Protein AF-A0A7R9XZJ6-F1 (afdb_monomer_lite)

Radius of gyration: 29.9 Å; chains: 1; bounding box: 88×62×74 Å

pLDDT: mean 70.41, std 22.47, range [24.03, 98.5]

Sequence (433 aa):
RGASAVAPRALVRCFGDGSFVWSAAEDLKRYVGEDAAEREATIGTLLAAAAPSKGHRKKKGEKGVRIYLSVARKALQEVAEAELEAFEPPWSDSDDGDGEPGNVDAPVGNSGRSGFEIYRPPALEVDVVNEESAKDGLTPDWIVDAACRVFCLNVPTVDEPIIRGLLDPCTNNKRRPNIPAEKTFDKKQDGLKQENEWKGYHVVLNPSYESQVQWRFINRAINEVEWGFCPGILLVCRNSTDTSYFQRLHPFPRIFLRRDAIRFKDYDNTPIGFGIAVFCMVAPTVTKSEKLETYRRFYDEFSHAGELNVPFDRTFLEHPAFEDLTDRLHEDAAKKYRDSWVACDVCDRWRELPYGQSLIDAQAKDKWSCAEVYASGCDAPLTNREFKAFSVARKGQAVALKADKHGTDILPGAGEARRIAERAHDERAHEEG

Structure (mmCIF, N/CA/C/O backbone):
data_AF-A0A7R9XZJ6-F1
#
_entry.id   AF-A0A7R9XZJ6-F1
#
loop_
_atom_site.group_PDB
_atom_site.id
_atom_site.type_symbol
_atom_site.label_atom_id
_atom_site.label_alt_id
_atom_site.label_comp_id
_atom_site.label_asym_id
_atom_site.label_entity_id
_atom_site.label_seq_id
_atom_site.pdbx_PDB_ins_code
_atom_site.Cartn_x
_atom_site.Cartn_y
_atom_site.Cartn_z
_atom_site.occupancy
_atom_site.B_iso_or_equiv
_atom_site.auth_seq_id
_atom_site.auth_comp_id
_atom_site.auth_asym_id
_atom_site.auth_atom_id
_atom_site.pdbx_PDB_model_num
ATOM 1 N N . ARG A 1 1 ? -25.378 4.879 26.992 1.00 29.23 1 ARG A N 1
ATOM 2 C CA . ARG A 1 1 ? -26.612 4.055 26.949 1.00 29.23 1 ARG A CA 1
ATOM 3 C C . ARG A 1 1 ? -26.514 3.209 25.692 1.00 29.23 1 ARG A C 1
ATOM 5 O O . ARG A 1 1 ? -26.269 3.789 24.642 1.00 29.23 1 ARG A O 1
ATOM 12 N N . GLY A 1 2 ? -26.520 1.885 25.860 1.00 37.06 2 GLY A N 1
ATOM 13 C CA . GLY A 1 2 ? -26.086 0.907 24.861 1.00 37.06 2 GLY A CA 1
ATOM 14 C C . GLY A 1 2 ? -26.807 1.049 23.526 1.00 37.06 2 GLY A C 1
ATOM 15 O O . GLY A 1 2 ? -28.031 1.165 23.491 1.00 37.06 2 GLY A O 1
ATOM 16 N N . ALA A 1 3 ? -26.025 1.075 22.447 1.00 30.67 3 ALA A N 1
ATOM 17 C CA . ALA A 1 3 ? -26.546 0.911 21.101 1.00 30.67 3 ALA A CA 1
ATOM 18 C C . ALA A 1 3 ? -27.124 -0.507 20.966 1.00 30.67 3 ALA A C 1
ATOM 20 O O . ALA A 1 3 ? -26.581 -1.455 21.532 1.00 30.67 3 ALA A O 1
ATOM 21 N N . SER A 1 4 ? -28.243 -0.625 20.251 1.00 39.47 4 SER A N 1
ATOM 22 C CA . SER A 1 4 ? -28.838 -1.911 19.880 1.00 39.47 4 SER A CA 1
ATOM 23 C C . SER A 1 4 ? -27.803 -2.771 19.144 1.00 39.47 4 SER A C 1
ATOM 25 O O . SER A 1 4 ? -27.001 -2.231 18.378 1.00 39.47 4 SER A O 1
ATOM 27 N N . ALA A 1 5 ? -27.797 -4.078 19.419 1.00 38.38 5 ALA A N 1
ATOM 28 C CA . ALA A 1 5 ? -26.903 -5.033 18.778 1.00 38.38 5 ALA A CA 1
ATOM 29 C C . ALA A 1 5 ? -27.008 -4.903 17.251 1.00 38.38 5 ALA A C 1
ATOM 31 O O . ALA A 1 5 ? -28.104 -4.922 16.691 1.00 38.38 5 ALA A O 1
ATOM 32 N N . VAL A 1 6 ? -25.859 -4.719 16.596 1.00 49.62 6 VAL A N 1
ATOM 33 C CA . VAL A 1 6 ? -25.748 -4.691 15.135 1.00 49.62 6 VAL A CA 1
ATOM 34 C C . VAL A 1 6 ? -26.333 -5.997 14.601 1.00 49.62 6 VAL A C 1
ATOM 36 O O . VAL A 1 6 ? -25.964 -7.069 15.077 1.00 49.62 6 VAL A O 1
ATOM 39 N N . ALA A 1 7 ? -27.264 -5.909 13.650 1.00 55.56 7 ALA A N 1
ATOM 40 C CA . ALA A 1 7 ? -27.815 -7.096 13.010 1.00 55.56 7 ALA A CA 1
ATOM 41 C C . ALA A 1 7 ? -26.665 -7.893 12.358 1.00 55.56 7 ALA A C 1
ATOM 43 O O . ALA A 1 7 ? -25.853 -7.280 11.660 1.00 55.56 7 ALA A O 1
ATOM 44 N N . PRO A 1 8 ? -26.561 -9.212 12.590 1.00 52.25 8 PRO A N 1
ATOM 45 C CA . PRO A 1 8 ? -25.472 -10.030 12.066 1.00 52.25 8 PRO A CA 1
ATOM 46 C C . PRO A 1 8 ? -25.405 -9.973 10.535 1.00 52.25 8 PRO A C 1
ATOM 48 O O . PRO A 1 8 ? -26.430 -10.061 9.851 1.00 52.25 8 PRO A O 1
ATOM 51 N N . ARG A 1 9 ? -24.194 -9.782 9.993 1.00 62.81 9 ARG A N 1
ATOM 52 C CA . ARG A 1 9 ? -23.930 -9.702 8.548 1.00 62.81 9 ARG A CA 1
ATOM 53 C C . ARG A 1 9 ? -22.757 -10.597 8.183 1.00 62.81 9 ARG A C 1
ATOM 55 O O . ARG A 1 9 ? -21.804 -10.698 8.940 1.00 62.81 9 ARG A O 1
ATOM 62 N N . ALA A 1 10 ? -22.812 -11.183 6.999 1.00 60.72 10 ALA A N 1
ATOM 63 C CA . ALA A 1 10 ? -21.776 -12.045 6.453 1.00 60.72 10 ALA A CA 1
ATOM 64 C C . ALA A 1 10 ? -21.100 -11.382 5.254 1.00 60.72 10 ALA A C 1
ATOM 66 O O . ALA A 1 10 ? -21.786 -10.733 4.457 1.00 60.72 10 ALA A O 1
ATOM 67 N N . LEU A 1 11 ? -19.790 -11.583 5.098 1.00 62.69 11 LEU A N 1
ATOM 68 C CA . LEU A 1 11 ? -19.112 -11.292 3.842 1.00 62.69 11 LEU A CA 1
ATOM 69 C C . LEU A 1 11 ? -19.412 -12.432 2.875 1.00 62.69 11 LEU A C 1
ATOM 71 O O . LEU A 1 11 ? -18.977 -13.562 3.085 1.00 62.69 11 LEU A O 1
ATOM 75 N N . VAL A 1 12 ? -20.177 -12.142 1.831 1.00 69.50 12 VAL A N 1
ATOM 76 C CA . VAL A 1 12 ? -20.488 -13.111 0.782 1.00 69.50 12 VAL A CA 1
ATOM 77 C C . VAL A 1 12 ? -19.728 -12.756 -0.483 1.00 69.50 12 VAL A C 1
ATOM 79 O O . VAL A 1 12 ? -19.686 -11.592 -0.883 1.00 69.50 12 VAL A O 1
ATOM 82 N N . ARG A 1 13 ? -19.128 -13.765 -1.114 1.00 66.12 13 ARG A N 1
ATOM 83 C CA . ARG A 1 13 ? -18.606 -13.651 -2.475 1.00 66.12 13 ARG A CA 1
ATOM 84 C C . ARG A 1 13 ? -19.773 -13.806 -3.445 1.00 66.12 13 ARG A C 1
ATOM 86 O O . ARG A 1 13 ? -20.486 -14.806 -3.402 1.00 66.12 13 ARG A O 1
ATOM 93 N N . CYS A 1 14 ? -19.974 -12.823 -4.306 1.00 69.81 14 CYS A N 1
ATOM 94 C CA . CYS A 1 14 ? -20.959 -12.870 -5.370 1.00 69.81 14 CYS A CA 1
ATOM 95 C C . CYS A 1 14 ? -20.370 -13.622 -6.569 1.00 69.81 14 CYS A C 1
ATOM 97 O O . CYS A 1 14 ? -19.403 -13.178 -7.192 1.00 69.81 14 CYS A O 1
ATOM 99 N N . PHE A 1 15 ? -20.957 -14.773 -6.890 1.00 54.28 15 PHE A N 1
ATOM 100 C CA . PHE A 1 15 ? -20.682 -15.478 -8.141 1.00 54.28 15 PHE A CA 1
ATOM 101 C C . PHE A 1 15 ? -21.135 -14.627 -9.343 1.00 54.28 15 PHE A C 1
ATOM 103 O O . PHE A 1 15 ? -22.100 -13.865 -9.255 1.00 54.28 15 PHE A O 1
ATOM 110 N N . GLY A 1 16 ? -20.430 -14.734 -10.466 1.00 54.56 16 GLY A N 1
ATOM 111 C CA . GLY A 1 16 ? -20.651 -14.013 -11.719 1.00 54.56 16 GLY A CA 1
ATOM 112 C C . GLY A 1 16 ? -19.684 -12.846 -11.939 1.00 54.56 16 GLY A C 1
ATOM 113 O O . GLY A 1 16 ? -19.096 -12.731 -13.022 1.00 54.56 16 GLY A O 1
ATOM 114 N N . ASP A 1 17 ? -19.506 -11.982 -10.935 1.00 57.28 17 ASP A N 1
ATOM 115 C CA . ASP A 1 17 ? -18.588 -10.830 -10.995 1.00 57.28 17 ASP A CA 1
ATOM 116 C C . ASP A 1 17 ? -17.420 -10.900 -9.997 1.00 57.28 17 ASP A C 1
ATOM 118 O O . ASP A 1 17 ? -16.503 -10.082 -10.071 1.00 57.28 17 ASP A O 1
ATOM 122 N N . GLY A 1 18 ? -17.428 -11.887 -9.095 1.00 50.19 18 GLY A N 1
ATOM 123 C CA . GLY A 1 18 ? -16.376 -12.105 -8.105 1.00 50.19 18 GLY A CA 1
ATOM 124 C C . GLY A 1 18 ? -16.303 -11.025 -7.025 1.00 50.19 18 GLY A C 1
ATOM 125 O O . GLY A 1 18 ? -15.323 -10.990 -6.280 1.00 50.19 18 GLY A O 1
ATOM 126 N N . SER A 1 19 ? -17.301 -10.142 -6.937 1.00 52.66 19 SER A N 1
ATOM 127 C CA . SER A 1 19 ? -17.353 -9.095 -5.921 1.00 52.66 19 SER A CA 1
ATOM 128 C C . SER A 1 19 ? -17.627 -9.673 -4.530 1.00 52.66 19 SER A C 1
ATOM 130 O O . SER A 1 19 ? -18.078 -10.808 -4.379 1.00 52.66 19 SER A O 1
ATOM 132 N N . PHE A 1 20 ? -17.338 -8.892 -3.491 1.00 57.38 20 PHE A N 1
ATOM 133 C CA . 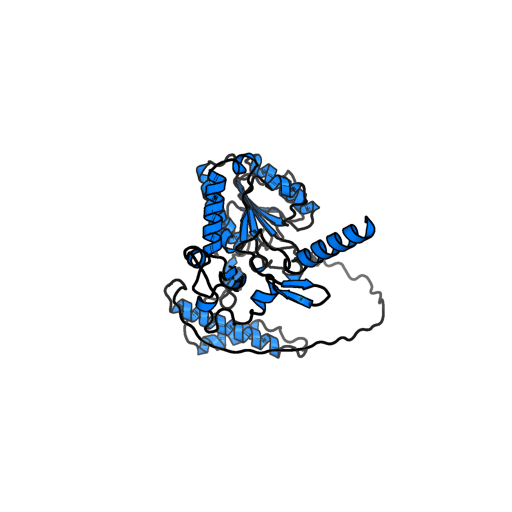PHE A 1 20 ? -17.665 -9.238 -2.112 1.00 57.38 20 PHE A CA 1
ATOM 134 C C . PHE A 1 20 ? -18.640 -8.211 -1.547 1.00 57.38 20 PHE A C 1
ATOM 136 O O . PHE A 1 20 ? -18.488 -7.009 -1.777 1.00 57.38 20 PHE A O 1
ATOM 143 N N . VAL A 1 21 ? -19.655 -8.685 -0.825 1.00 59.94 21 VAL A N 1
ATOM 144 C CA . VAL A 1 21 ? -20.716 -7.842 -0.270 1.00 59.94 21 VAL A CA 1
ATOM 145 C C . VAL A 1 21 ? -21.029 -8.262 1.161 1.00 59.94 21 VAL A C 1
ATOM 147 O O . VAL A 1 21 ? -21.136 -9.442 1.474 1.00 59.94 21 VAL A O 1
ATOM 150 N N . TRP A 1 22 ? -21.234 -7.278 2.037 1.00 59.22 22 TRP A N 1
ATOM 151 C CA . TRP A 1 22 ? -21.776 -7.496 3.378 1.00 59.22 22 TRP A CA 1
ATOM 152 C C . TRP A 1 22 ? -23.300 -7.616 3.339 1.00 59.22 22 TRP A C 1
ATOM 154 O O . TRP A 1 22 ? -23.994 -6.609 3.144 1.00 59.22 22 TRP A O 1
ATOM 164 N N . SER A 1 23 ? -23.814 -8.818 3.586 1.00 63.47 23 SER A N 1
ATOM 165 C CA . SER A 1 23 ? -25.244 -9.140 3.518 1.00 63.47 23 SER A CA 1
ATOM 166 C C . SER A 1 23 ? -25.799 -9.510 4.894 1.00 63.47 23 SER A C 1
ATOM 168 O O . SER A 1 23 ? -25.121 -10.194 5.659 1.00 63.47 23 SER A O 1
ATOM 170 N N . ALA A 1 24 ? -26.992 -9.026 5.252 1.00 69.50 24 ALA A N 1
ATOM 171 C CA . ALA A 1 24 ? -27.644 -9.444 6.497 1.00 69.50 24 ALA A CA 1
ATOM 172 C C . ALA A 1 24 ? -28.252 -10.849 6.343 1.00 69.50 24 ALA A C 1
ATOM 174 O O . ALA A 1 24 ? -28.536 -11.280 5.229 1.00 69.50 24 ALA A O 1
ATOM 175 N N . ALA A 1 25 ? -28.496 -11.562 7.446 1.00 67.06 25 ALA A N 1
ATOM 176 C CA . ALA A 1 25 ? -29.101 -12.901 7.384 1.00 67.06 25 ALA A CA 1
ATOM 177 C C . ALA A 1 25 ? -30.472 -12.920 6.670 1.00 67.06 25 ALA A C 1
ATOM 179 O O . ALA A 1 25 ? -30.809 -13.893 6.007 1.00 67.06 25 ALA A O 1
ATOM 180 N N . GLU A 1 26 ? -31.241 -11.833 6.764 1.00 68.00 26 GLU A N 1
ATOM 181 C CA . GLU A 1 26 ? -32.531 -11.647 6.079 1.00 68.00 26 GLU A CA 1
ATOM 182 C C . GLU A 1 26 ? -32.414 -11.440 4.560 1.00 68.00 26 GLU A C 1
ATOM 184 O O . GLU A 1 26 ? -33.345 -11.764 3.821 1.00 68.00 26 GLU A O 1
ATOM 189 N N . ASP A 1 27 ? -31.256 -10.963 4.097 1.00 60.78 27 ASP A N 1
ATOM 190 C CA . ASP A 1 27 ? -30.925 -10.777 2.681 1.00 60.78 27 ASP A CA 1
ATOM 191 C C . ASP A 1 27 ? -30.354 -12.066 2.052 1.00 60.78 27 ASP A C 1
ATOM 193 O O . ASP A 1 27 ? -30.112 -12.128 0.844 1.00 60.78 27 ASP A O 1
ATOM 197 N N . LEU A 1 28 ? -30.112 -13.105 2.862 1.00 65.19 28 LEU A N 1
ATOM 198 C CA . LEU A 1 28 ? -29.530 -14.376 2.444 1.00 65.19 28 LEU A CA 1
ATOM 199 C C . LEU A 1 28 ? -30.574 -15.491 2.511 1.00 65.19 28 LEU A C 1
ATOM 201 O O . LEU A 1 28 ? -31.262 -15.689 3.509 1.00 65.19 28 LEU A O 1
ATOM 205 N N . LYS A 1 29 ? -30.659 -16.284 1.444 1.00 62.34 29 LYS A N 1
ATOM 206 C CA . LYS A 1 29 ? -31.385 -17.556 1.451 1.00 62.34 29 LYS A CA 1
ATOM 207 C C . LYS A 1 29 ? -30.408 -18.682 1.183 1.00 62.34 29 LYS A C 1
ATOM 209 O O . LYS A 1 29 ? -29.513 -18.542 0.354 1.00 62.34 29 LYS A O 1
ATOM 214 N N . ARG A 1 30 ? -30.597 -19.800 1.887 1.00 58.62 30 ARG A N 1
ATOM 215 C CA . ARG A 1 30 ? -29.819 -21.015 1.654 1.00 58.62 30 ARG A CA 1
ATOM 216 C C . ARG A 1 30 ? -30.006 -21.436 0.199 1.00 58.62 30 ARG A C 1
ATOM 218 O O . ARG A 1 30 ? -31.131 -21.679 -0.229 1.00 58.62 30 ARG A O 1
ATOM 225 N N . TYR A 1 31 ? -28.900 -21.509 -0.526 1.00 59.78 31 TYR A N 1
ATOM 226 C CA . TYR A 1 31 ? -28.865 -22.137 -1.835 1.00 59.78 31 TYR A CA 1
ATOM 227 C C . TYR A 1 31 ? -28.940 -23.660 -1.637 1.00 59.78 31 TYR A C 1
ATOM 229 O O . TYR A 1 31 ? -28.205 -24.209 -0.814 1.00 59.78 31 TYR A O 1
ATOM 237 N N . VAL A 1 32 ? -29.882 -24.322 -2.312 1.00 59.31 32 VAL A N 1
ATOM 238 C CA . VAL A 1 32 ? -30.066 -25.781 -2.289 1.00 59.31 32 VAL A CA 1
ATOM 239 C C . VAL A 1 32 ? -30.046 -26.235 -3.748 1.00 59.31 32 VAL A C 1
ATOM 241 O O . VAL A 1 32 ? -30.914 -25.829 -4.515 1.00 59.31 32 VAL A O 1
ATOM 244 N N . GLY A 1 33 ? -29.014 -26.986 -4.138 1.00 52.78 33 GLY A N 1
ATOM 245 C CA . GLY A 1 33 ? -28.633 -27.263 -5.531 1.00 52.78 33 GLY A CA 1
ATOM 246 C C . GLY A 1 33 ? -29.516 -28.239 -6.321 1.00 52.78 33 GLY A C 1
ATOM 247 O O . GLY A 1 33 ? -29.018 -28.897 -7.232 1.00 52.78 33 GLY A O 1
ATOM 248 N N . GLU A 1 34 ? -30.811 -28.368 -6.022 1.00 53.44 34 GLU A N 1
ATOM 249 C CA . GLU A 1 34 ? -31.685 -29.300 -6.750 1.00 53.44 34 GLU A CA 1
ATOM 250 C C . GLU A 1 34 ? -32.445 -28.608 -7.906 1.00 53.44 34 GLU A C 1
ATOM 252 O O . GLU A 1 34 ? -33.008 -27.530 -7.760 1.00 53.44 34 GLU A O 1
ATOM 257 N N . ASP A 1 35 ? -32.372 -29.248 -9.081 1.00 56.56 35 ASP A N 1
ATOM 258 C CA . ASP A 1 35 ? -33.007 -28.977 -10.386 1.00 56.56 35 ASP A CA 1
ATOM 259 C C . ASP A 1 35 ? -32.799 -27.596 -11.071 1.00 56.56 35 ASP A C 1
ATOM 261 O O . ASP A 1 35 ? -33.065 -26.515 -10.551 1.00 56.56 35 ASP A O 1
ATOM 265 N N . ALA A 1 36 ? -32.330 -27.617 -12.325 1.00 55.47 36 ALA A N 1
ATOM 266 C CA . ALA A 1 36 ? -32.081 -26.423 -13.148 1.00 55.47 36 ALA A CA 1
ATOM 267 C C . ALA A 1 36 ? -33.359 -25.638 -13.487 1.00 55.47 36 ALA A C 1
ATOM 269 O O . ALA A 1 36 ? -33.309 -24.417 -13.656 1.00 55.47 36 ALA A O 1
ATOM 270 N N . ALA A 1 37 ? -34.507 -26.316 -13.538 1.00 57.28 37 ALA A N 1
ATOM 271 C CA . ALA A 1 37 ? -35.796 -25.672 -13.773 1.00 57.28 37 ALA A CA 1
ATOM 272 C C . ALA A 1 37 ? -36.272 -24.852 -12.557 1.00 57.28 37 ALA A C 1
ATOM 274 O O . ALA A 1 37 ? -36.794 -23.744 -12.718 1.00 57.28 37 ALA A O 1
ATOM 275 N N . GLU A 1 38 ? -36.036 -25.341 -11.335 1.00 59.94 38 GLU A N 1
ATOM 276 C CA . GLU A 1 38 ? -36.338 -24.596 -10.105 1.00 59.94 38 GLU A CA 1
ATOM 277 C C . GLU A 1 38 ? -35.382 -23.407 -9.904 1.00 59.94 38 GLU A C 1
ATOM 279 O O . GLU A 1 38 ? -35.795 -22.357 -9.392 1.00 59.94 38 GLU A O 1
ATOM 284 N N . ARG A 1 39 ? -34.138 -23.510 -10.401 1.00 62.84 39 ARG A N 1
ATOM 285 C CA . ARG A 1 39 ? -33.144 -22.419 -10.413 1.00 62.84 39 ARG A CA 1
ATOM 286 C C . ARG A 1 39 ? -33.609 -21.199 -11.214 1.00 62.84 39 ARG A C 1
ATOM 288 O O . ARG A 1 39 ? -33.587 -20.080 -10.694 1.00 62.84 39 ARG A O 1
ATOM 295 N N . GLU A 1 40 ? -34.074 -21.386 -12.453 1.00 60.69 40 GLU A N 1
ATOM 296 C CA . GLU A 1 40 ? -34.583 -20.270 -13.271 1.00 60.69 40 GLU A CA 1
ATOM 297 C C . GLU A 1 40 ? -35.879 -19.673 -12.690 1.00 60.69 40 GLU A C 1
ATOM 299 O O . GLU A 1 40 ? -36.053 -18.449 -12.688 1.00 60.69 40 GLU A O 1
ATOM 304 N N . ALA A 1 41 ? -36.759 -20.507 -12.123 1.00 62.59 41 ALA A N 1
ATOM 305 C CA . ALA A 1 41 ? -37.997 -20.055 -11.485 1.00 62.59 41 ALA A CA 1
ATOM 306 C C . ALA A 1 41 ? -37.737 -19.216 -10.217 1.00 62.59 41 ALA A C 1
ATOM 308 O O . ALA A 1 41 ? -38.375 -18.177 -10.003 1.00 62.59 41 ALA A O 1
ATOM 309 N N . THR A 1 42 ? -36.763 -19.615 -9.395 1.00 62.53 42 THR A N 1
ATOM 310 C CA . THR A 1 42 ? -36.393 -18.900 -8.164 1.00 62.53 42 THR A CA 1
ATOM 311 C C . THR A 1 42 ? -35.764 -17.542 -8.472 1.00 62.53 42 THR A C 1
ATOM 313 O O . THR A 1 42 ? -36.139 -16.542 -7.857 1.00 62.53 42 THR A O 1
ATOM 316 N N . ILE A 1 43 ? -34.892 -17.457 -9.483 1.00 62.56 43 ILE A N 1
ATOM 317 C CA . ILE A 1 43 ? -34.335 -16.179 -9.961 1.00 62.56 43 ILE A CA 1
ATOM 318 C C . ILE A 1 43 ? -35.435 -15.282 -10.526 1.00 62.56 43 ILE A C 1
ATOM 320 O O . ILE A 1 43 ? -35.478 -14.096 -10.203 1.00 62.56 43 ILE A O 1
ATOM 324 N N . GLY A 1 44 ? -36.362 -15.838 -11.313 1.00 59.47 44 GLY A N 1
ATOM 325 C CA . GLY A 1 44 ? -37.531 -15.101 -11.794 1.00 59.47 44 GLY A CA 1
ATOM 326 C C . GLY A 1 44 ? -38.351 -14.504 -10.647 1.00 59.47 44 GLY A C 1
ATOM 327 O O . GLY A 1 44 ? -38.772 -13.350 -10.717 1.00 59.47 44 GLY A O 1
ATOM 328 N N . THR A 1 45 ? -38.499 -15.252 -9.552 1.00 58.91 45 THR A N 1
ATOM 329 C CA . THR A 1 45 ? -39.216 -14.816 -8.346 1.00 58.91 45 THR A CA 1
ATOM 330 C C . THR A 1 45 ? -38.449 -13.737 -7.571 1.00 58.91 45 THR A C 1
ATOM 332 O O . THR A 1 45 ? -39.047 -12.749 -7.150 1.00 58.91 45 THR A O 1
ATOM 335 N N . LEU A 1 46 ? -37.127 -13.871 -7.421 1.00 57.84 46 LEU A N 1
ATOM 336 C CA . LEU A 1 46 ? -36.270 -12.887 -6.743 1.00 57.84 46 LEU A CA 1
ATOM 337 C C . LEU A 1 46 ? -36.157 -11.576 -7.535 1.00 57.84 46 LEU A C 1
ATOM 339 O O . LEU A 1 46 ? -36.269 -10.498 -6.957 1.00 57.84 46 LEU A O 1
ATOM 343 N N . LEU A 1 47 ? -36.023 -11.651 -8.863 1.00 60.31 47 LEU A N 1
ATOM 344 C CA . LEU A 1 47 ? -36.036 -10.480 -9.744 1.00 60.31 47 LEU A CA 1
ATOM 345 C C . LEU A 1 47 ? -37.413 -9.800 -9.766 1.00 60.31 47 LEU A C 1
ATOM 347 O O . LEU A 1 47 ? -37.488 -8.573 -9.812 1.00 60.31 47 LEU A O 1
ATOM 351 N N . ALA A 1 48 ? -38.504 -10.571 -9.694 1.00 56.41 48 ALA A N 1
ATOM 352 C CA . ALA A 1 48 ? -39.855 -10.028 -9.573 1.00 56.41 48 ALA A CA 1
ATOM 353 C C . ALA A 1 48 ? -40.106 -9.371 -8.205 1.00 56.41 48 ALA A C 1
ATOM 355 O O . ALA A 1 48 ? -40.793 -8.353 -8.145 1.00 56.41 48 ALA A O 1
ATOM 356 N N . ALA A 1 49 ? -39.530 -9.908 -7.125 1.00 53.06 49 ALA A N 1
ATOM 357 C CA . ALA A 1 49 ? -39.585 -9.314 -5.788 1.00 53.06 49 ALA A CA 1
ATOM 358 C C . ALA A 1 49 ? -38.729 -8.039 -5.670 1.00 53.06 49 ALA A C 1
ATOM 360 O O . ALA A 1 49 ? -39.097 -7.119 -4.944 1.00 53.06 49 ALA A O 1
ATOM 361 N N . ALA A 1 50 ? -37.622 -7.961 -6.415 1.00 48.56 50 ALA A N 1
ATOM 362 C CA . ALA A 1 50 ? -36.774 -6.773 -6.516 1.00 48.56 50 ALA A CA 1
ATOM 363 C C . ALA A 1 50 ? -37.330 -5.700 -7.479 1.00 48.56 50 ALA A C 1
ATOM 365 O O . ALA A 1 50 ? -36.824 -4.576 -7.516 1.00 48.56 50 ALA A O 1
ATOM 366 N N . ALA A 1 51 ? -38.366 -6.017 -8.266 1.00 50.94 51 ALA A N 1
ATOM 367 C CA . ALA A 1 51 ? -39.009 -5.054 -9.150 1.00 50.94 51 ALA A CA 1
ATOM 368 C C . ALA A 1 51 ? -39.907 -4.092 -8.341 1.00 50.94 51 ALA A C 1
ATOM 370 O O . ALA A 1 51 ? -40.720 -4.539 -7.530 1.00 50.94 51 ALA A O 1
ATOM 371 N N . PRO A 1 52 ? -39.818 -2.767 -8.563 1.00 41.78 52 PRO A N 1
ATOM 372 C CA . PRO A 1 52 ? -40.575 -1.796 -7.781 1.00 41.78 52 PRO A CA 1
ATOM 373 C C . PRO A 1 52 ? -42.088 -2.007 -7.931 1.00 41.78 52 PRO A C 1
ATOM 375 O O . PRO A 1 52 ? -42.618 -2.127 -9.042 1.00 41.78 52 PRO A O 1
ATOM 378 N N . SER A 1 53 ? -42.796 -2.024 -6.797 1.00 41.25 53 SER A N 1
ATOM 379 C CA . SER A 1 53 ? -44.254 -2.133 -6.738 1.00 41.25 53 SER A CA 1
ATOM 380 C C . SER A 1 53 ? -44.919 -1.032 -7.567 1.00 41.25 53 SER A C 1
ATOM 382 O O . SER A 1 53 ? -44.545 0.136 -7.481 1.00 41.25 53 SER A O 1
ATOM 384 N N . LYS A 1 54 ? -45.915 -1.429 -8.367 1.00 41.56 54 LYS A N 1
ATOM 385 C CA . LYS A 1 54 ? -46.663 -0.639 -9.358 1.00 41.56 54 LYS A CA 1
ATOM 386 C C . LYS A 1 54 ? -46.925 0.821 -8.942 1.00 41.56 54 LYS A C 1
ATOM 388 O O . LYS A 1 54 ? -47.948 1.133 -8.345 1.00 41.56 54 LYS A O 1
ATOM 393 N N . GLY A 1 55 ? -46.051 1.718 -9.388 1.00 41.25 55 GLY A N 1
ATOM 394 C CA . GLY A 1 55 ? -46.246 3.164 -9.355 1.00 41.25 55 GLY A CA 1
ATOM 395 C C . GLY A 1 55 ? -45.267 3.842 -10.311 1.00 41.25 55 GLY A C 1
ATOM 396 O O . GLY A 1 55 ? -44.087 3.938 -10.019 1.00 41.25 55 GLY A O 1
ATOM 397 N N . HIS A 1 56 ? -45.771 4.293 -11.461 1.00 34.84 56 HIS A N 1
ATOM 398 C CA . HIS A 1 56 ? -45.071 5.013 -12.539 1.00 34.84 56 HIS A CA 1
ATOM 399 C C . HIS A 1 56 ? -44.077 4.241 -13.433 1.00 34.84 56 HIS A C 1
ATOM 401 O O . HIS A 1 56 ? -42.871 4.172 -13.222 1.00 34.84 56 HIS A O 1
ATOM 407 N N . ARG A 1 57 ? -44.605 3.777 -14.577 1.00 38.28 57 ARG A N 1
ATOM 408 C CA . ARG A 1 57 ? -43.843 3.348 -15.761 1.00 38.28 57 ARG A CA 1
ATOM 409 C C . ARG A 1 57 ? -43.072 4.523 -16.394 1.00 38.28 57 ARG A C 1
ATOM 411 O O . ARG A 1 57 ? -43.693 5.452 -16.905 1.00 38.28 57 ARG A O 1
ATOM 418 N N . LYS A 1 58 ? -41.747 4.388 -16.536 1.00 36.09 58 LYS A N 1
ATOM 419 C CA . LYS A 1 58 ? -40.973 4.943 -17.668 1.00 36.09 58 LYS A CA 1
ATOM 420 C C . LYS A 1 58 ? -40.338 3.783 -18.449 1.00 36.09 58 LYS A C 1
ATOM 422 O O . LYS A 1 58 ? -39.708 2.905 -17.867 1.00 36.09 58 LYS A O 1
ATOM 427 N N . LYS A 1 59 ? -40.543 3.764 -19.773 1.00 38.31 59 LYS A N 1
ATOM 428 C CA . LYS A 1 59 ? -40.109 2.737 -20.750 1.00 38.31 59 LYS A CA 1
ATOM 429 C C . LYS A 1 59 ? -38.570 2.628 -20.886 1.00 38.31 59 LYS A C 1
ATOM 431 O O . LYS A 1 59 ? -38.022 2.964 -21.930 1.00 38.31 59 LYS A O 1
ATOM 436 N N . LYS A 1 60 ? -37.856 2.173 -19.851 1.00 39.44 60 LYS A N 1
ATOM 437 C CA . LYS A 1 60 ? -36.400 1.895 -19.911 1.00 39.44 60 LYS A CA 1
ATOM 438 C C . LYS A 1 60 ? -35.992 0.525 -19.331 1.00 39.44 60 LYS A C 1
ATOM 440 O O . LYS A 1 60 ? -34.808 0.273 -19.152 1.00 39.44 60 LYS A O 1
ATOM 445 N N . GLY A 1 61 ? -36.958 -0.355 -19.042 1.00 39.25 61 GLY A N 1
ATOM 446 C CA . GLY A 1 61 ? -36.749 -1.570 -18.237 1.00 39.25 61 GLY A CA 1
ATOM 447 C C . GLY A 1 61 ? -36.216 -2.813 -18.963 1.00 39.25 61 GLY A C 1
ATOM 448 O O . GLY A 1 61 ? -35.610 -3.660 -18.320 1.00 39.25 61 GLY A O 1
ATOM 449 N N . GLU A 1 62 ? -36.381 -2.947 -20.282 1.00 40.41 62 GLU A N 1
ATOM 450 C CA . GLU A 1 62 ? -36.080 -4.227 -20.957 1.00 40.41 62 GLU A CA 1
ATOM 451 C C . GLU A 1 62 ? -34.582 -4.532 -21.096 1.00 40.41 62 GLU A C 1
ATOM 453 O O . GLU A 1 62 ? -34.190 -5.695 -21.043 1.00 40.41 62 GLU A O 1
ATOM 458 N N . LYS A 1 63 ? -33.720 -3.513 -21.228 1.00 37.62 63 LYS A N 1
ATOM 459 C CA . LYS A 1 63 ? -32.265 -3.728 -21.348 1.00 37.62 63 LYS A CA 1
ATOM 460 C C . LYS A 1 63 ? -31.598 -4.049 -20.008 1.00 37.62 63 LYS A C 1
ATOM 462 O O . LYS A 1 63 ? -30.714 -4.893 -19.976 1.00 37.62 63 LYS A O 1
ATOM 467 N N . GLY A 1 64 ? -32.045 -3.428 -18.913 1.00 38.66 64 GLY A N 1
ATOM 468 C CA . GLY A 1 64 ? -31.498 -3.682 -17.574 1.00 38.66 64 GLY A CA 1
ATOM 469 C C . GLY A 1 64 ? -31.788 -5.105 -17.099 1.00 38.66 64 GLY A C 1
ATOM 470 O O . GLY A 1 64 ? -30.876 -5.816 -16.700 1.00 38.66 64 GLY A O 1
ATOM 471 N N . VAL A 1 65 ? -33.035 -5.564 -17.246 1.00 42.19 65 VAL A N 1
ATOM 472 C CA . VAL A 1 65 ? -33.457 -6.916 -16.831 1.00 42.19 65 VAL A CA 1
ATOM 473 C C . VAL A 1 65 ? -32.695 -8.016 -17.584 1.00 42.19 65 VAL A C 1
ATOM 475 O O . VAL A 1 65 ? -32.336 -9.030 -16.991 1.00 42.19 65 VAL A O 1
ATOM 478 N N . ARG A 1 66 ? -32.376 -7.802 -18.868 1.00 43.56 66 ARG A N 1
ATOM 479 C CA . ARG A 1 66 ? -31.593 -8.753 -19.675 1.00 43.56 66 ARG A CA 1
ATOM 480 C C . ARG A 1 66 ? -30.147 -8.907 -19.183 1.00 43.56 66 ARG A C 1
ATOM 482 O O . ARG A 1 66 ? -29.634 -10.018 -19.210 1.00 43.56 66 ARG A O 1
ATOM 489 N N . ILE A 1 67 ? -29.532 -7.819 -18.707 1.00 48.59 67 ILE A N 1
ATOM 490 C CA . ILE A 1 67 ? -28.169 -7.812 -18.145 1.00 48.59 67 ILE A CA 1
ATOM 491 C C . ILE A 1 67 ? -28.141 -8.533 -16.788 1.00 48.59 67 ILE A C 1
ATOM 493 O O . ILE A 1 67 ? -27.253 -9.345 -16.538 1.00 48.59 67 ILE A O 1
ATOM 497 N N . TYR A 1 68 ? -29.149 -8.315 -15.937 1.00 53.50 68 TYR A N 1
ATOM 498 C CA . TYR A 1 68 ? -29.261 -9.039 -14.665 1.00 53.50 68 TYR A CA 1
ATOM 499 C C . TYR A 1 68 ? -29.480 -10.544 -14.866 1.00 53.50 68 TYR A C 1
ATOM 501 O O . TYR A 1 68 ? -28.903 -11.342 -14.134 1.00 53.50 68 TYR A O 1
ATOM 509 N N . LEU A 1 69 ? -30.237 -10.948 -15.892 1.00 51.97 69 LEU A N 1
ATOM 510 C CA . LEU A 1 69 ? -30.424 -12.361 -16.239 1.00 51.97 69 LEU A CA 1
ATOM 511 C C . LEU A 1 69 ? -29.142 -13.028 -16.754 1.00 51.97 69 LEU A C 1
ATOM 513 O O . LEU A 1 69 ? -28.884 -14.174 -16.399 1.00 51.97 69 LEU A O 1
ATOM 517 N N . SER A 1 70 ? -28.323 -12.341 -17.561 1.00 55.44 70 SER A N 1
ATOM 518 C CA . SER A 1 70 ? -27.047 -12.906 -18.026 1.00 55.44 70 SER A CA 1
ATOM 519 C C . SER A 1 70 ? -26.034 -13.070 -16.891 1.00 55.44 70 SER A C 1
ATOM 521 O O . SER A 1 70 ? -25.363 -14.094 -16.826 1.00 55.44 70 SER A O 1
ATOM 523 N N . VAL A 1 71 ? -25.962 -12.104 -15.967 1.00 57.97 71 VAL A N 1
ATOM 524 C CA . VAL A 1 71 ? -25.087 -12.193 -14.784 1.00 57.97 71 VAL A CA 1
ATOM 525 C C . VAL A 1 71 ? -25.573 -13.286 -13.831 1.00 57.97 71 VAL A C 1
ATOM 527 O O . VAL A 1 71 ? -24.769 -14.080 -13.358 1.00 57.97 71 VAL A O 1
ATOM 530 N N . ALA A 1 72 ? -26.887 -13.398 -13.617 1.00 59.09 72 ALA A N 1
ATOM 531 C CA . ALA A 1 72 ? -27.464 -14.448 -12.780 1.00 59.09 72 ALA A CA 1
ATOM 532 C C . ALA A 1 72 ? -27.265 -15.857 -13.372 1.00 59.09 72 ALA A C 1
ATOM 534 O O . ALA A 1 72 ? -27.013 -16.803 -12.632 1.00 59.09 72 ALA A O 1
ATOM 535 N N . ARG A 1 73 ? -27.320 -16.007 -14.703 1.00 59.25 73 ARG A N 1
ATOM 536 C CA . ARG A 1 73 ? -27.002 -17.277 -15.381 1.00 59.25 73 ARG A CA 1
ATOM 537 C C . ARG A 1 73 ? -25.530 -17.654 -15.253 1.00 59.25 73 ARG A C 1
ATOM 539 O O . ARG A 1 73 ? -25.242 -18.807 -14.964 1.00 59.25 73 ARG A O 1
ATOM 546 N N . LYS A 1 74 ? -24.623 -16.684 -15.402 1.00 64.00 74 LYS A N 1
ATOM 547 C CA . LYS A 1 74 ? -23.189 -16.896 -15.168 1.00 64.00 74 LYS A CA 1
ATOM 548 C C . LYS A 1 74 ? -22.915 -17.307 -13.717 1.00 64.00 74 LYS A C 1
ATOM 550 O O . LYS A 1 74 ? -22.182 -18.254 -13.481 1.00 64.00 74 LYS A O 1
ATOM 555 N N . ALA A 1 75 ? -23.578 -16.663 -12.756 1.00 62.84 75 ALA A N 1
ATOM 556 C CA . ALA A 1 75 ? -23.484 -17.025 -11.345 1.00 62.84 75 ALA A CA 1
ATOM 557 C C . ALA A 1 75 ? -23.976 -18.458 -11.067 1.00 62.84 75 ALA A C 1
ATOM 559 O O . ALA A 1 75 ? -23.342 -19.176 -10.306 1.00 62.84 75 ALA A O 1
ATOM 560 N N . LEU A 1 76 ? -25.073 -18.903 -11.698 1.00 62.81 76 LEU A N 1
ATOM 561 C CA . LEU A 1 76 ? -25.548 -20.289 -11.576 1.00 62.81 76 LEU A CA 1
ATOM 562 C C . LEU A 1 76 ? -24.575 -21.307 -12.169 1.00 62.81 76 LEU A C 1
ATOM 564 O O . LEU A 1 76 ? -24.461 -22.406 -11.636 1.00 62.81 76 LEU A O 1
ATOM 568 N N . GLN A 1 77 ? -23.920 -20.954 -13.274 1.00 63.53 77 GLN A N 1
ATOM 569 C CA . GLN A 1 77 ? -22.905 -21.798 -13.884 1.00 63.53 77 GLN A CA 1
ATOM 570 C C . GLN A 1 77 ? -21.691 -21.934 -12.954 1.00 63.53 77 GLN A C 1
ATOM 572 O O . GLN A 1 77 ? -21.324 -23.055 -12.633 1.00 63.53 77 GLN A O 1
ATOM 577 N N . GLU A 1 78 ? -21.174 -20.824 -12.419 1.00 63.78 78 GLU A N 1
ATOM 578 C CA . GLU A 1 78 ? -20.051 -20.833 -11.467 1.00 63.78 78 GLU A CA 1
ATOM 579 C C . GLU A 1 78 ? -20.386 -21.575 -10.158 1.00 63.78 78 GLU A C 1
ATOM 581 O O . GLU A 1 78 ? -19.530 -22.240 -9.585 1.00 63.78 78 GLU A O 1
ATOM 586 N N . VAL A 1 79 ? -21.634 -21.496 -9.677 1.00 61.25 79 VAL A N 1
ATOM 587 C CA . VAL A 1 79 ? -22.084 -22.264 -8.502 1.00 61.25 79 VAL A CA 1
ATOM 588 C C . VAL A 1 79 ? -22.199 -23.757 -8.818 1.00 61.25 79 VAL A C 1
ATOM 590 O O . VAL A 1 79 ? -21.807 -24.572 -7.993 1.00 61.25 79 VAL A O 1
ATOM 593 N N . ALA A 1 80 ? -22.714 -24.128 -9.994 1.00 56.66 80 ALA A N 1
ATOM 594 C CA . ALA A 1 80 ? -22.812 -25.529 -10.409 1.00 56.66 80 ALA A CA 1
ATOM 595 C C . ALA A 1 80 ? -21.429 -26.156 -10.662 1.00 56.66 80 ALA A C 1
ATOM 597 O O . ALA A 1 80 ? -21.215 -27.315 -10.320 1.00 56.66 80 ALA A O 1
ATOM 598 N N . GLU A 1 81 ? -20.493 -25.383 -11.217 1.00 56.00 81 GLU A N 1
ATOM 599 C CA . GLU A 1 81 ? -19.080 -25.750 -11.356 1.00 56.00 81 GLU A CA 1
ATOM 600 C C . GLU A 1 81 ? -18.434 -25.921 -9.969 1.00 56.00 81 GLU A C 1
ATOM 602 O O . GLU A 1 81 ? -17.839 -26.960 -9.703 1.00 56.00 81 GLU A O 1
ATOM 607 N N . ALA A 1 82 ? -18.677 -25.001 -9.027 1.00 55.44 82 ALA A N 1
ATOM 608 C CA . ALA A 1 82 ? -18.191 -25.110 -7.647 1.00 55.44 82 ALA A CA 1
ATOM 609 C C . ALA A 1 82 ? -18.834 -26.248 -6.820 1.00 55.44 82 ALA A C 1
ATOM 611 O O . ALA A 1 82 ? -18.234 -26.704 -5.849 1.00 55.44 82 ALA A O 1
ATOM 612 N N . GLU A 1 83 ? -20.048 -26.705 -7.158 1.00 51.72 83 GLU A N 1
ATOM 613 C CA . GLU A 1 83 ? -20.681 -27.888 -6.544 1.00 51.72 83 GLU A CA 1
ATOM 614 C C . GLU A 1 83 ? -20.114 -29.209 -7.095 1.00 51.72 83 GLU A C 1
ATOM 616 O O . GLU A 1 83 ? -20.099 -30.213 -6.380 1.00 51.72 83 GLU A O 1
ATOM 621 N N . LEU A 1 84 ? -19.647 -29.216 -8.348 1.00 46.69 84 LEU A N 1
ATOM 622 C CA . LEU A 1 84 ? -19.006 -30.370 -8.989 1.00 46.69 84 LEU A CA 1
ATOM 623 C C . LEU A 1 84 ? -17.507 -30.465 -8.666 1.00 46.69 84 LEU A C 1
ATOM 625 O O . LEU A 1 84 ? -16.965 -31.569 -8.603 1.00 46.69 84 LEU A O 1
ATOM 629 N N . GLU A 1 85 ? -16.848 -29.336 -8.416 1.00 39.66 85 GLU A N 1
ATOM 630 C CA . GLU A 1 85 ? -15.426 -29.264 -8.097 1.00 39.66 85 GLU A CA 1
ATOM 631 C C . GLU A 1 85 ? -15.194 -29.194 -6.585 1.00 39.66 85 GLU A C 1
ATOM 633 O O . GLU A 1 85 ? -15.220 -28.137 -5.951 1.00 39.66 85 GLU A O 1
ATOM 638 N N . ALA A 1 86 ? -14.858 -30.341 -5.993 1.00 38.44 86 ALA A N 1
ATOM 639 C CA . ALA A 1 86 ? -14.053 -30.352 -4.781 1.00 38.44 86 ALA A CA 1
ATOM 640 C C . ALA A 1 86 ? -12.672 -29.751 -5.107 1.00 38.44 86 ALA A C 1
ATOM 642 O O . ALA A 1 86 ? -11.757 -30.483 -5.454 1.00 38.44 86 ALA A O 1
ATOM 643 N N . PHE A 1 87 ? -12.574 -28.420 -5.027 1.00 34.12 87 PHE A N 1
ATOM 644 C CA . PHE A 1 87 ? -11.364 -27.589 -5.026 1.00 34.12 87 PHE A CA 1
ATOM 645 C C . PHE A 1 87 ? -10.146 -28.206 -5.740 1.00 34.12 87 PHE A C 1
ATOM 647 O O . PHE A 1 87 ? -9.246 -28.743 -5.090 1.00 34.12 87 PHE A O 1
ATOM 654 N N . GLU A 1 88 ? -10.079 -28.044 -7.064 1.00 27.34 88 GLU A N 1
ATOM 655 C CA . GLU A 1 88 ? -8.808 -28.074 -7.790 1.00 27.34 88 GLU A CA 1
ATOM 656 C C . GLU A 1 88 ? -8.423 -26.641 -8.220 1.00 27.34 88 GLU A C 1
ATOM 658 O O . GLU A 1 88 ? -9.264 -25.882 -8.704 1.00 27.34 88 GLU A O 1
ATOM 663 N N . PRO A 1 89 ? -7.174 -26.202 -7.971 1.00 27.86 89 PRO A N 1
ATOM 664 C CA . PRO A 1 89 ? -6.721 -24.845 -8.270 1.00 27.86 89 PRO A CA 1
ATOM 665 C C . PRO A 1 89 ? -6.687 -24.568 -9.788 1.00 27.86 89 PRO A C 1
ATOM 667 O O . PRO A 1 89 ? -6.287 -25.443 -10.554 1.00 27.86 89 PRO A O 1
ATOM 670 N N . PRO A 1 90 ? -7.034 -23.343 -10.241 1.00 30.66 90 PRO A N 1
ATOM 671 C CA . PRO A 1 90 ? -7.336 -23.035 -11.641 1.00 30.66 90 PRO A CA 1
ATOM 672 C C . PRO A 1 90 ? -6.069 -22.806 -12.476 1.00 30.66 90 PRO A C 1
ATOM 674 O O . PRO A 1 90 ? -5.802 -21.704 -12.951 1.00 30.66 90 PRO A O 1
ATOM 677 N N . TRP A 1 91 ? -5.284 -23.863 -12.647 1.00 33.16 91 TRP A N 1
ATOM 678 C CA . TRP A 1 91 ? -4.280 -23.972 -13.699 1.00 33.16 91 TRP A CA 1
ATOM 679 C C . TRP A 1 91 ? -4.452 -25.341 -14.357 1.00 33.16 91 TRP A C 1
ATOM 681 O O . TRP A 1 91 ? -3.724 -26.286 -14.063 1.00 33.16 91 TRP A O 1
ATOM 691 N N . SER A 1 92 ? -5.447 -25.451 -15.236 1.00 27.31 92 SER A N 1
ATOM 692 C CA . SER A 1 92 ? -5.424 -26.447 -16.304 1.00 27.31 92 SER A CA 1
ATOM 693 C C . SER A 1 92 ? -5.797 -25.751 -17.613 1.00 27.31 92 SER A C 1
ATOM 695 O O . SER A 1 92 ? -6.819 -25.075 -17.709 1.00 27.31 92 SER A O 1
ATOM 697 N N . ASP A 1 93 ? -4.871 -25.816 -18.566 1.00 25.44 93 ASP A N 1
ATOM 698 C CA . ASP A 1 93 ? -4.931 -25.173 -19.876 1.00 25.44 93 ASP A CA 1
ATOM 699 C C . ASP A 1 93 ? -6.060 -25.738 -20.752 1.00 25.44 93 ASP A C 1
ATOM 701 O O . ASP A 1 93 ? -6.260 -26.953 -20.811 1.00 25.44 93 ASP A O 1
ATOM 705 N N . SER A 1 94 ? -6.729 -24.877 -21.526 1.00 27.31 94 SER A N 1
ATOM 706 C CA . SER A 1 94 ? -6.965 -25.108 -22.966 1.00 27.31 94 SER A CA 1
ATOM 707 C C . SER A 1 94 ? -7.575 -23.885 -23.668 1.00 27.31 94 SER A C 1
ATOM 709 O O . SER A 1 94 ? -8.476 -23.225 -23.154 1.00 27.31 94 SER A O 1
ATOM 711 N N . ASP A 1 95 ? -7.020 -23.611 -24.850 1.00 26.48 95 ASP A N 1
ATOM 712 C CA . ASP A 1 95 ? -7.449 -22.670 -25.889 1.00 26.48 95 ASP A CA 1
ATOM 713 C C . ASP A 1 95 ? -8.921 -22.831 -26.320 1.00 26.48 95 ASP A C 1
ATOM 715 O O . ASP A 1 95 ? -9.451 -23.938 -26.318 1.00 26.48 95 ASP A O 1
ATOM 719 N N . ASP A 1 96 ? -9.553 -21.731 -26.760 1.00 29.72 96 ASP A N 1
ATOM 720 C CA . ASP A 1 96 ? -9.984 -21.553 -28.164 1.00 29.72 96 ASP A CA 1
ATOM 721 C C . ASP A 1 96 ? -10.880 -20.304 -28.363 1.00 29.72 96 ASP A C 1
ATOM 723 O O . ASP A 1 96 ? -11.898 -20.117 -27.699 1.00 29.72 96 ASP A O 1
ATOM 727 N N . GLY A 1 97 ? -10.528 -19.495 -29.371 1.00 26.52 97 GLY A N 1
ATOM 728 C CA . GLY A 1 97 ? -11.487 -19.081 -30.407 1.00 26.52 97 GLY A CA 1
ATOM 729 C C . GLY A 1 97 ? -12.304 -17.785 -30.265 1.00 26.52 97 GLY A C 1
ATOM 730 O O . GLY A 1 97 ? -13.404 -17.777 -29.727 1.00 26.52 97 GLY A O 1
ATOM 731 N N . ASP A 1 98 ? -11.829 -16.764 -30.990 1.00 26.78 98 ASP A N 1
ATOM 732 C CA . ASP A 1 98 ? -12.596 -15.977 -31.979 1.00 26.78 98 ASP A CA 1
ATOM 733 C C . ASP A 1 98 ? -13.374 -14.692 -31.603 1.00 26.78 98 ASP A C 1
ATOM 735 O O . ASP A 1 98 ? -14.354 -14.684 -30.864 1.00 26.78 98 ASP A O 1
ATOM 739 N N . GLY A 1 99 ? -13.032 -13.614 -32.335 1.00 25.69 99 GLY A N 1
ATOM 740 C CA . GLY A 1 99 ? -14.033 -12.805 -33.053 1.00 25.69 99 GLY A CA 1
ATOM 741 C C . GLY A 1 99 ? -14.179 -11.316 -32.695 1.00 25.69 99 GLY A C 1
ATOM 742 O O . GLY A 1 99 ? -14.977 -10.954 -31.839 1.00 25.69 99 GLY A O 1
ATOM 743 N N . GLU A 1 100 ? -13.492 -10.442 -33.446 1.00 24.80 100 GLU A N 1
ATOM 744 C CA . GLU A 1 100 ? -13.806 -9.006 -33.679 1.00 24.80 100 GLU A CA 1
ATOM 745 C C . GLU A 1 100 ? -15.259 -8.753 -34.202 1.00 24.80 100 GLU A C 1
ATOM 747 O O . GLU A 1 100 ? -15.988 -9.731 -34.379 1.00 24.80 100 GLU A O 1
ATOM 752 N N . PRO A 1 101 ? -15.714 -7.532 -34.621 1.00 39.06 101 PRO A N 1
ATOM 753 C CA . PRO A 1 101 ? -15.221 -6.130 -34.523 1.00 39.06 101 PRO A CA 1
ATOM 754 C C . PRO A 1 101 ? -16.324 -5.195 -33.926 1.00 39.06 101 PRO A C 1
ATOM 756 O O . PRO A 1 101 ? -17.451 -5.615 -33.704 1.00 39.06 101 PRO A O 1
ATOM 759 N N . GLY A 1 102 ? -16.142 -3.930 -33.532 1.00 25.20 102 GLY A N 1
ATOM 760 C CA . GLY A 1 102 ? -15.688 -2.765 -34.289 1.00 25.20 102 GLY A CA 1
ATOM 761 C C . GLY A 1 102 ? -16.780 -1.672 -34.357 1.00 25.20 102 GLY A C 1
ATOM 762 O O . GLY A 1 102 ? -17.882 -1.904 -34.839 1.00 25.20 102 GLY A O 1
ATOM 763 N N . ASN A 1 103 ? -16.374 -0.456 -33.981 1.00 26.80 103 ASN A N 1
ATOM 764 C CA . ASN A 1 103 ? -16.580 0.795 -34.724 1.00 26.80 103 ASN A CA 1
ATOM 765 C C . ASN A 1 103 ? -17.741 1.790 -34.407 1.00 26.80 103 ASN A C 1
ATOM 767 O O . ASN A 1 103 ? -18.923 1.463 -34.409 1.00 26.80 103 ASN A O 1
ATOM 771 N N . VAL A 1 104 ? -17.277 3.048 -34.286 1.00 27.53 104 VAL A N 1
ATOM 772 C CA . VAL A 1 104 ? -17.795 4.388 -34.663 1.00 27.53 104 VAL A CA 1
ATOM 773 C C . VAL A 1 104 ? -18.969 5.124 -33.979 1.00 27.53 104 VAL A C 1
ATOM 775 O O . VAL A 1 104 ? -20.133 4.748 -34.047 1.00 27.53 104 VAL A O 1
ATOM 778 N N . ASP A 1 105 ? -18.570 6.315 -33.505 1.00 24.94 105 ASP A N 1
ATOM 779 C CA . ASP A 1 105 ? -19.104 7.666 -33.761 1.00 24.94 105 ASP A CA 1
ATOM 780 C C . ASP A 1 105 ? -20.229 8.294 -32.914 1.00 24.94 105 ASP A C 1
ATOM 782 O O . ASP A 1 105 ? -21.384 7.877 -32.862 1.00 24.94 105 ASP A O 1
ATOM 786 N N . ALA A 1 106 ? -19.839 9.430 -32.319 1.00 30.12 106 ALA A N 1
ATOM 787 C CA . ALA A 1 106 ? -20.676 10.522 -31.827 1.00 30.12 106 ALA A CA 1
ATOM 788 C C . ALA A 1 106 ? -21.308 11.305 -33.006 1.00 30.12 106 ALA A C 1
ATOM 790 O O . ALA A 1 106 ? -20.829 11.183 -34.134 1.00 30.12 106 ALA A O 1
ATOM 791 N N . PRO A 1 107 ? -22.323 12.174 -32.783 1.00 34.75 107 PRO A N 1
ATOM 792 C CA . PRO A 1 107 ? -21.982 13.556 -32.413 1.00 34.75 107 PRO A CA 1
ATOM 793 C C . PRO A 1 107 ? -23.001 14.327 -31.532 1.00 34.75 107 PRO A C 1
ATOM 795 O O . PRO A 1 107 ? -24.208 14.119 -31.571 1.00 34.75 107 PRO A O 1
ATOM 798 N N . VAL A 1 108 ? -22.438 15.260 -30.751 1.00 28.91 108 VAL A N 1
ATOM 799 C CA . VAL A 1 108 ? -22.760 16.701 -30.597 1.00 28.91 108 VAL A CA 1
ATOM 800 C C . VAL A 1 108 ? -24.222 17.182 -30.704 1.00 28.91 108 VAL A C 1
ATOM 802 O O . VAL A 1 108 ? -24.866 17.054 -31.738 1.00 28.91 108 VAL A O 1
ATOM 805 N N . GLY A 1 109 ? -24.662 17.957 -29.700 1.00 25.55 109 GLY A N 1
ATOM 806 C CA . GLY A 1 109 ? -25.799 18.881 -29.824 1.00 25.55 109 GLY A CA 1
ATOM 807 C C . GLY A 1 109 ? -26.070 19.695 -28.555 1.00 25.55 109 GLY A C 1
ATOM 808 O O . GLY A 1 109 ? -26.632 19.184 -27.597 1.00 25.55 109 GLY A O 1
ATOM 809 N N . ASN A 1 110 ? -25.642 20.958 -28.561 1.00 27.19 110 ASN A N 1
ATOM 810 C CA . ASN A 1 110 ? -25.679 21.935 -27.467 1.00 27.19 110 ASN A CA 1
ATOM 811 C C . ASN A 1 110 ? -26.985 22.775 -27.461 1.00 27.19 110 ASN A C 1
ATOM 813 O O . ASN A 1 110 ? -27.700 22.798 -28.462 1.00 27.19 110 ASN A O 1
ATOM 817 N N . SER A 1 111 ? -27.179 23.576 -26.398 1.00 26.06 111 SER A N 1
ATOM 818 C CA . SER A 1 111 ? -28.191 24.642 -26.158 1.00 26.06 111 SER A CA 1
ATOM 819 C C . SER A 1 111 ? -29.553 24.183 -25.604 1.00 26.06 111 SER A C 1
ATOM 821 O O . SER A 1 111 ? -30.103 23.191 -26.053 1.00 26.06 111 SER A O 1
ATOM 823 N N . GLY A 1 112 ? -30.204 24.833 -24.632 1.00 24.03 112 GLY A N 1
ATOM 824 C CA . GLY A 1 112 ? -30.005 26.092 -23.906 1.00 24.03 112 GLY A CA 1
ATOM 825 C C . GLY A 1 112 ? -31.349 26.516 -23.264 1.00 24.03 112 GLY A C 1
ATOM 826 O O . GLY A 1 112 ? -32.387 26.002 -23.674 1.00 24.03 112 GLY A O 1
ATOM 827 N N . ARG A 1 113 ? -31.317 27.500 -22.341 1.00 26.88 113 ARG A N 1
ATOM 828 C CA . ARG A 1 113 ? -32.449 28.211 -21.668 1.00 26.88 113 ARG A CA 1
ATOM 829 C C . ARG A 1 113 ? -33.183 27.459 -20.548 1.00 26.88 113 ARG A C 1
ATOM 831 O O . ARG A 1 113 ? -33.387 26.263 -20.640 1.00 26.88 113 ARG A O 1
ATOM 838 N N . SER A 1 114 ? -33.738 28.084 -19.511 1.00 24.97 114 SER A N 1
ATOM 839 C CA . SER A 1 114 ? -33.633 29.389 -18.824 1.00 24.97 114 SER A CA 1
ATOM 840 C C . SER A 1 114 ? -34.612 29.295 -17.637 1.00 24.97 114 SER A C 1
ATOM 842 O O . SER A 1 114 ? -35.566 28.525 -17.710 1.00 24.97 114 SER A O 1
ATOM 844 N N . GLY A 1 115 ? -34.363 30.055 -16.570 1.00 25.97 115 GLY A N 1
ATOM 845 C CA . GLY A 1 115 ? -34.975 29.930 -15.241 1.00 25.97 115 GLY A CA 1
ATOM 846 C C . GLY A 1 115 ? -36.502 29.886 -15.126 1.00 25.97 115 GLY A C 1
ATOM 847 O O . GLY A 1 115 ? -37.225 30.373 -15.987 1.00 25.97 115 GLY A O 1
ATOM 848 N N . PHE A 1 116 ? -36.953 29.372 -13.980 1.00 25.44 116 PHE A N 1
ATOM 849 C CA . PHE A 1 116 ? -38.105 29.891 -13.242 1.00 25.44 116 PHE A CA 1
ATOM 850 C C . PHE A 1 116 ? -37.971 29.495 -11.763 1.00 25.44 116 PHE A C 1
ATOM 852 O O . PHE A 1 116 ? -38.047 28.320 -11.408 1.00 25.44 116 PHE A O 1
ATOM 859 N N . GLU A 1 117 ? -37.727 30.492 -10.915 1.00 28.83 117 GLU A N 1
ATOM 860 C CA . GLU A 1 117 ? -37.796 30.407 -9.456 1.00 28.83 117 GLU A CA 1
ATOM 861 C C . GLU A 1 117 ? -39.273 30.377 -9.040 1.00 28.83 117 GLU A C 1
ATOM 863 O O . GLU A 1 117 ? -40.044 31.267 -9.403 1.00 28.83 117 GLU A O 1
ATOM 868 N N . ILE A 1 118 ? -39.681 29.353 -8.286 1.00 29.19 118 ILE A N 1
ATOM 869 C CA . ILE A 1 118 ? -40.999 29.293 -7.647 1.00 29.19 118 ILE A CA 1
ATOM 870 C C . ILE A 1 118 ? -40.781 29.147 -6.143 1.00 29.19 118 ILE A C 1
ATOM 872 O O . ILE A 1 118 ? -40.352 28.104 -5.653 1.00 29.19 118 ILE A O 1
ATOM 876 N N . TYR A 1 119 ? -41.099 30.219 -5.424 1.00 25.33 119 TYR A N 1
ATOM 877 C CA . TYR A 1 119 ? -41.160 30.288 -3.969 1.00 25.33 119 TYR A CA 1
ATOM 878 C C . TYR A 1 119 ? -42.281 29.376 -3.436 1.00 25.33 119 TYR A C 1
ATOM 880 O O . TYR A 1 119 ? -43.427 29.474 -3.884 1.00 25.33 119 TYR A O 1
ATOM 888 N N . ARG A 1 120 ? -41.969 28.494 -2.473 1.00 27.12 120 ARG A N 1
ATOM 889 C CA . ARG A 1 120 ? -42.942 27.651 -1.751 1.00 27.12 120 ARG A CA 1
ATOM 890 C C . ARG A 1 120 ? -42.746 27.811 -0.229 1.00 27.12 120 ARG A C 1
ATOM 892 O O . ARG A 1 120 ? -41.598 27.892 0.198 1.00 27.12 120 ARG A O 1
ATOM 899 N N . PRO A 1 121 ? -43.822 27.886 0.581 1.00 26.92 121 PRO A N 1
ATOM 900 C CA . PRO A 1 121 ? -43.766 28.297 1.989 1.00 26.92 121 PRO A CA 1
ATOM 901 C C . PRO A 1 121 ? -43.242 27.185 2.922 1.00 26.92 121 PRO A C 1
ATOM 903 O O . PRO A 1 121 ? -43.220 26.021 2.515 1.00 26.92 121 PRO A O 1
ATOM 906 N N . PRO A 1 122 ? -42.856 27.514 4.175 1.00 28.56 122 PRO A N 1
ATOM 907 C CA . PRO A 1 122 ? -42.197 26.579 5.080 1.00 28.56 122 PRO A CA 1
ATOM 908 C C . PRO A 1 122 ? -43.199 25.549 5.610 1.00 28.56 122 PRO A C 1
ATOM 910 O O . PRO A 1 122 ? -44.135 25.884 6.336 1.00 28.56 122 PRO A O 1
ATOM 913 N N . ALA A 1 123 ? -43.001 24.284 5.244 1.00 29.56 123 ALA A N 1
ATOM 914 C CA . ALA A 1 123 ? -43.726 23.157 5.813 1.00 29.56 123 ALA A CA 1
ATOM 915 C C . ALA A 1 123 ? -42.819 22.444 6.824 1.00 29.56 123 ALA A C 1
ATOM 917 O O . ALA A 1 123 ? -41.797 21.891 6.437 1.00 29.56 123 ALA A O 1
ATOM 918 N N . LEU A 1 124 ? -43.217 22.527 8.100 1.00 29.91 124 LEU A N 1
ATOM 919 C CA . LEU A 1 124 ? -42.904 21.649 9.238 1.00 29.91 124 LEU A CA 1
ATOM 920 C C . LEU A 1 124 ? -41.673 20.740 9.078 1.00 29.91 124 LEU A C 1
ATOM 922 O O . LEU A 1 124 ? -41.738 19.698 8.427 1.00 29.91 124 LEU A O 1
ATOM 926 N N . GLU A 1 125 ? -40.590 21.121 9.758 1.00 28.44 125 GLU A N 1
ATOM 927 C CA . GLU A 1 125 ? -39.389 20.313 9.967 1.00 28.44 125 GLU A CA 1
ATOM 928 C C . GLU A 1 125 ? -39.753 18.980 10.636 1.00 28.44 125 GLU A C 1
ATOM 930 O O . GLU A 1 125 ? -39.940 18.875 11.847 1.00 28.44 125 GLU A O 1
ATOM 935 N N . VAL A 1 126 ? -39.863 17.938 9.819 1.00 30.17 126 VAL A N 1
ATOM 936 C CA . VAL A 1 126 ? -39.565 16.578 10.250 1.00 30.17 126 VAL A CA 1
ATOM 937 C C . VAL A 1 126 ? -38.084 16.404 9.954 1.00 30.17 126 VAL A C 1
ATOM 939 O O . VAL A 1 126 ? -37.691 16.539 8.796 1.00 30.17 126 VAL A O 1
ATOM 942 N N . ASP A 1 127 ? -37.276 16.141 10.984 1.00 28.69 127 ASP A N 1
ATOM 943 C CA . ASP A 1 127 ? -35.857 15.781 10.870 1.00 28.69 127 ASP A CA 1
ATOM 944 C C . ASP A 1 127 ? -35.706 14.498 10.032 1.00 28.69 127 ASP A C 1
ATOM 946 O O . ASP A 1 127 ? -35.505 13.390 10.537 1.00 28.69 127 ASP A O 1
ATOM 950 N N . VAL A 1 128 ? -35.809 14.631 8.712 1.00 29.86 128 VAL A N 1
ATOM 951 C CA . VAL A 1 128 ? -35.230 13.684 7.773 1.00 29.86 128 VAL A CA 1
ATOM 952 C C . VAL A 1 128 ? -33.743 13.976 7.836 1.00 29.86 128 VAL A C 1
ATOM 954 O O . VAL A 1 128 ? -33.249 14.901 7.195 1.00 29.86 128 VAL A O 1
ATOM 957 N N . VAL A 1 129 ? -33.034 13.232 8.685 1.00 34.72 129 VAL A N 1
ATOM 958 C CA . VAL A 1 129 ? -31.573 13.217 8.675 1.00 34.72 129 VAL A CA 1
ATOM 959 C C . VAL A 1 129 ? -31.171 12.878 7.247 1.00 34.72 129 VAL A C 1
ATOM 961 O O . VAL A 1 129 ? -31.348 11.749 6.796 1.00 34.72 129 VAL A O 1
ATOM 964 N N . ASN A 1 130 ? -30.713 13.890 6.520 1.00 33.62 130 ASN A N 1
ATOM 965 C CA . ASN A 1 130 ? -30.287 13.758 5.145 1.00 33.62 130 ASN A CA 1
ATOM 966 C C . ASN A 1 130 ? -28.998 12.917 5.163 1.00 33.62 130 ASN A C 1
ATOM 968 O O . ASN A 1 130 ? -27.906 13.442 5.371 1.00 33.62 130 ASN A O 1
ATOM 972 N N . GLU A 1 131 ? -29.124 11.591 5.036 1.00 43.97 131 GLU A N 1
ATOM 973 C CA . GLU A 1 131 ? -28.008 10.630 4.950 1.00 43.97 131 GLU A CA 1
ATOM 974 C C . GLU A 1 131 ? -27.249 10.728 3.603 1.00 43.97 131 GLU A C 1
ATOM 976 O O . GLU A 1 131 ? -26.472 9.841 3.253 1.00 43.97 131 GLU A O 1
ATOM 981 N N . GLU A 1 132 ? -27.446 11.812 2.847 1.00 42.31 132 GLU A N 1
ATOM 982 C CA . GLU A 1 132 ? -26.772 12.139 1.584 1.00 42.31 132 GLU A CA 1
ATOM 983 C C . GLU A 1 132 ? -25.488 12.969 1.778 1.00 42.31 132 GLU A C 1
ATOM 985 O O . GLU A 1 132 ? -25.081 13.726 0.898 1.00 42.31 132 GLU A O 1
ATOM 990 N N . SER A 1 133 ? -24.799 12.860 2.918 1.00 45.62 133 SER A N 1
ATOM 991 C CA . SER A 1 133 ? -23.410 13.333 2.952 1.00 45.62 133 SER A CA 1
ATOM 992 C C . SER A 1 133 ? -22.567 12.395 2.084 1.00 45.62 133 SER A C 1
ATOM 994 O O . SER A 1 133 ? -22.530 11.198 2.379 1.00 45.62 133 SER A O 1
ATOM 996 N N . ALA A 1 134 ? -21.921 12.932 1.042 1.00 50.00 134 ALA A N 1
ATOM 997 C CA . ALA A 1 134 ? -21.020 12.208 0.142 1.00 50.00 134 ALA A CA 1
ATOM 998 C C . ALA A 1 134 ? -20.148 11.208 0.922 1.00 50.00 134 ALA A C 1
ATOM 1000 O O . ALA A 1 134 ? -19.456 11.577 1.876 1.00 50.00 134 ALA A O 1
ATOM 1001 N N . LYS A 1 135 ? -20.260 9.920 0.581 1.00 56.09 135 LYS A N 1
ATOM 1002 C CA . LYS A 1 135 ? -19.525 8.843 1.248 1.00 56.09 135 LYS A CA 1
ATOM 1003 C C . LYS A 1 135 ? -18.167 8.726 0.572 1.00 56.09 135 LYS A C 1
ATOM 1005 O O . LYS A 1 135 ? -17.946 7.820 -0.223 1.00 56.09 135 LYS A O 1
ATOM 1010 N N . ASP A 1 136 ? -17.272 9.661 0.868 1.00 52.50 136 ASP A N 1
ATOM 1011 C CA . ASP A 1 136 ? -15.923 9.635 0.307 1.00 52.50 136 ASP A CA 1
ATOM 1012 C C . ASP A 1 136 ? -15.253 8.277 0.576 1.00 52.50 136 ASP A C 1
ATOM 1014 O O . ASP A 1 136 ? -15.074 7.880 1.728 1.00 52.50 136 ASP A O 1
ATOM 1018 N N . GLY A 1 137 ? -14.879 7.577 -0.501 1.00 58.59 137 GLY A N 1
ATOM 1019 C CA . GLY A 1 137 ? -13.844 6.544 -0.504 1.00 58.59 137 GLY A CA 1
ATOM 1020 C C . GLY A 1 137 ? -13.986 5.425 0.528 1.00 58.59 137 GLY A C 1
ATOM 1021 O O . GLY A 1 137 ? -13.020 5.143 1.229 1.00 58.59 137 GLY A O 1
ATOM 1022 N N . LEU A 1 138 ? -15.141 4.753 0.605 1.00 76.44 138 LEU A N 1
ATOM 1023 C CA . LEU A 1 138 ? -15.336 3.573 1.466 1.00 76.44 138 LEU A CA 1
ATOM 1024 C C . LEU A 1 138 ? -14.257 2.502 1.235 1.00 76.44 138 LEU A C 1
ATOM 1026 O O . LEU A 1 138 ? -14.080 2.039 0.106 1.00 76.44 138 LEU A O 1
ATOM 1030 N N . THR A 1 139 ? -13.607 2.060 2.310 1.00 86.69 139 THR A N 1
ATOM 1031 C CA . THR A 1 139 ? -12.594 1.001 2.314 1.00 86.69 139 THR A CA 1
ATOM 1032 C C . THR A 1 139 ? -13.116 -0.244 1.587 1.00 86.69 139 THR A C 1
ATOM 1034 O O . THR A 1 139 ? -14.167 -0.783 1.969 1.00 86.69 139 THR A O 1
ATOM 1037 N N . PRO A 1 140 ? -12.422 -0.696 0.525 1.00 86.50 140 PRO A N 1
ATOM 1038 C CA . PRO A 1 140 ? -12.746 -1.934 -0.172 1.00 86.50 140 PRO A CA 1
ATOM 1039 C C . PRO A 1 140 ? -12.731 -3.138 0.775 1.00 86.50 140 PRO A C 1
ATOM 1041 O O . PRO A 1 140 ? -11.853 -3.242 1.629 1.00 86.50 140 PRO A O 1
ATOM 1044 N N . ASP A 1 141 ? -13.669 -4.073 0.597 1.00 86.50 141 ASP A N 1
ATOM 1045 C CA . ASP A 1 141 ? -13.791 -5.237 1.490 1.00 86.50 141 ASP A CA 1
ATOM 1046 C C . ASP A 1 141 ? -12.547 -6.121 1.481 1.00 86.50 141 ASP A C 1
ATOM 1048 O O . ASP A 1 141 ? -12.140 -6.607 2.531 1.00 86.50 141 ASP A O 1
ATOM 1052 N N . TRP A 1 142 ? -11.898 -6.266 0.325 1.00 89.62 142 TRP A N 1
ATOM 1053 C CA . TRP A 1 142 ? -10.664 -7.041 0.223 1.00 89.62 142 TRP A CA 1
ATOM 1054 C C . TRP A 1 142 ? -9.524 -6.427 1.051 1.00 89.62 142 TRP A C 1
ATOM 1056 O O . TRP A 1 142 ? -8.723 -7.168 1.605 1.00 89.62 142 TRP A O 1
ATOM 1066 N N . ILE A 1 143 ? -9.474 -5.093 1.210 1.00 92.75 143 ILE A N 1
ATOM 1067 C CA . ILE A 1 143 ? -8.485 -4.433 2.081 1.00 92.75 143 ILE A CA 1
ATOM 1068 C C . ILE A 1 143 ? -8.784 -4.744 3.550 1.00 92.75 143 ILE A C 1
ATOM 1070 O O . ILE A 1 143 ? -7.859 -4.935 4.337 1.00 92.75 143 ILE A O 1
ATOM 1074 N N . VAL A 1 144 ? -10.064 -4.807 3.929 1.00 93.06 144 VAL A N 1
ATOM 1075 C CA . VAL A 1 144 ? -10.473 -5.180 5.292 1.00 93.06 144 VAL A CA 1
ATOM 1076 C C . VAL A 1 144 ? -10.119 -6.642 5.582 1.00 93.06 144 VAL A C 1
ATOM 1078 O O . VAL A 1 144 ? -9.567 -6.926 6.643 1.00 93.06 144 VAL A O 1
ATOM 1081 N N . ASP A 1 145 ? -10.377 -7.552 4.639 1.00 93.06 145 ASP A N 1
ATOM 1082 C CA . ASP A 1 145 ? -10.000 -8.968 4.751 1.00 93.06 145 ASP A CA 1
ATOM 1083 C C . ASP A 1 145 ? -8.476 -9.143 4.849 1.00 93.06 145 ASP A C 1
ATOM 1085 O O . ASP A 1 145 ? -7.974 -9.764 5.789 1.00 93.06 145 ASP A O 1
ATOM 1089 N N . ALA A 1 146 ? -7.727 -8.495 3.952 1.00 95.50 146 ALA A N 1
ATOM 1090 C CA . ALA A 1 146 ? -6.269 -8.473 3.977 1.00 95.50 146 ALA A CA 1
ATOM 1091 C C . ALA A 1 146 ? -5.739 -7.940 5.316 1.00 95.50 146 ALA A C 1
ATOM 1093 O O . ALA A 1 146 ? -4.849 -8.538 5.915 1.00 95.50 146 ALA A O 1
ATOM 1094 N N . ALA A 1 147 ? -6.316 -6.859 5.849 1.00 96.69 147 ALA A N 1
ATOM 1095 C CA . ALA A 1 147 ? -5.922 -6.322 7.149 1.00 96.69 147 ALA A CA 1
ATOM 1096 C C . ALA A 1 147 ? -6.136 -7.322 8.296 1.00 96.69 147 ALA A C 1
ATOM 1098 O O . ALA A 1 147 ? -5.292 -7.403 9.192 1.00 96.69 147 ALA A O 1
ATOM 1099 N N . CYS A 1 148 ? -7.218 -8.110 8.262 1.00 96.62 148 CYS A N 1
ATOM 1100 C CA . CYS A 1 148 ? -7.441 -9.168 9.247 1.00 96.62 148 CYS A CA 1
ATOM 1101 C C . CYS A 1 148 ? -6.314 -10.203 9.196 1.00 96.62 148 CYS A C 1
ATOM 1103 O O . CYS A 1 148 ? -5.738 -10.533 10.229 1.00 96.62 148 CYS A O 1
ATOM 1105 N N . ARG A 1 149 ? -5.922 -10.646 7.999 1.00 97.12 149 ARG A N 1
ATOM 1106 C CA . ARG A 1 149 ? -4.832 -11.618 7.815 1.00 97.12 149 ARG A CA 1
ATOM 1107 C C . ARG A 1 149 ? -3.481 -11.048 8.242 1.00 97.12 149 ARG A C 1
ATOM 1109 O O . ARG A 1 149 ? -2.766 -11.683 9.016 1.00 97.12 149 ARG A O 1
ATOM 1116 N N . VAL A 1 150 ? -3.165 -9.815 7.837 1.00 97.94 150 VAL A N 1
ATOM 1117 C CA . VAL A 1 150 ? -1.923 -9.111 8.206 1.00 97.94 150 VAL A CA 1
ATOM 1118 C C . VAL A 1 150 ? -1.749 -9.034 9.722 1.00 97.94 150 VAL A C 1
ATOM 1120 O O . VAL A 1 150 ? -0.668 -9.345 10.234 1.00 97.94 150 VAL A O 1
ATOM 1123 N N . PHE A 1 151 ? -2.815 -8.679 10.443 1.00 97.75 151 PHE A N 1
ATOM 1124 C CA . PHE A 1 151 ? -2.805 -8.524 11.899 1.00 97.75 151 PHE A CA 1
ATOM 1125 C C . PHE A 1 151 ? -3.241 -9.771 12.678 1.00 97.75 151 PHE A C 1
ATOM 1127 O O . PHE A 1 151 ? -3.334 -9.705 13.900 1.00 97.75 151 PHE A O 1
ATOM 1134 N N . CYS A 1 152 ? -3.469 -10.907 12.010 1.00 96.50 152 CYS A N 1
ATOM 1135 C CA . CYS A 1 152 ? -3.966 -12.141 12.637 1.00 96.50 152 CYS A CA 1
ATOM 1136 C C . CYS A 1 152 ? -5.261 -11.946 13.444 1.00 96.50 152 CYS A C 1
ATOM 1138 O O . CYS A 1 152 ? -5.439 -12.529 14.513 1.00 96.50 152 CYS A O 1
ATOM 1140 N N . LEU A 1 153 ? -6.164 -11.114 12.932 1.00 95.94 153 LEU A N 1
ATOM 1141 C CA . LEU A 1 153 ? -7.510 -10.944 13.462 1.00 95.94 153 LEU A CA 1
ATOM 1142 C C . LEU A 1 153 ? -8.448 -11.961 12.815 1.00 95.94 153 LEU A C 1
ATOM 1144 O O . LEU A 1 153 ? -8.265 -12.355 11.661 1.00 95.94 153 LEU A O 1
ATOM 1148 N N . ASN A 1 154 ? -9.483 -12.356 13.551 1.00 92.00 154 ASN A N 1
ATOM 1149 C CA . ASN A 1 154 ? -10.504 -13.242 13.011 1.00 92.00 154 ASN A CA 1
ATOM 1150 C C . ASN A 1 154 ? -11.269 -12.531 11.895 1.00 92.00 154 ASN A C 1
ATOM 1152 O O . ASN A 1 154 ? -11.799 -11.434 12.095 1.00 92.00 154 ASN A O 1
ATOM 1156 N N . VAL A 1 155 ? -11.341 -13.185 10.735 1.00 85.00 155 VAL A N 1
ATOM 1157 C CA . VAL A 1 155 ? -12.167 -12.718 9.625 1.00 85.00 155 VAL A CA 1
ATOM 1158 C C . VAL A 1 155 ? -13.634 -12.744 10.078 1.00 85.00 155 VAL A C 1
ATOM 1160 O O . VAL A 1 155 ? -14.078 -13.746 10.647 1.00 85.00 155 VAL A O 1
ATOM 1163 N N . PRO A 1 156 ? -14.388 -11.658 9.864 1.00 82.12 156 PRO A N 1
ATOM 1164 C CA . PRO A 1 156 ? -15.765 -11.561 10.325 1.00 82.12 156 PRO A CA 1
ATOM 1165 C C . PRO A 1 156 ? -16.670 -12.596 9.641 1.00 82.12 156 PRO A C 1
ATOM 1167 O O . PRO A 1 156 ? -16.616 -12.790 8.426 1.00 82.12 156 PRO A O 1
ATOM 1170 N N . THR A 1 157 ? -17.526 -13.249 10.427 1.00 82.50 157 THR A N 1
ATOM 1171 C CA . THR A 1 157 ? -18.485 -14.273 9.974 1.00 82.50 157 THR A CA 1
ATOM 1172 C C . THR A 1 157 ? -19.925 -13.804 10.188 1.00 82.50 157 THR A C 1
ATOM 1174 O O . THR A 1 157 ? -20.156 -12.752 10.777 1.00 82.50 157 THR A O 1
ATOM 1177 N N . VAL A 1 158 ? -20.914 -14.581 9.723 1.00 77.25 158 VAL A N 1
ATOM 1178 C CA . VAL A 1 158 ? -22.339 -14.286 9.981 1.00 77.25 158 VAL A CA 1
ATOM 1179 C C . VAL A 1 158 ? -22.592 -14.166 11.488 1.00 77.25 158 VAL A C 1
ATOM 1181 O O . VAL A 1 158 ? -23.269 -13.241 11.932 1.00 77.25 158 VAL A O 1
ATOM 1184 N N . ASP A 1 159 ? -22.030 -15.097 12.261 1.00 81.75 159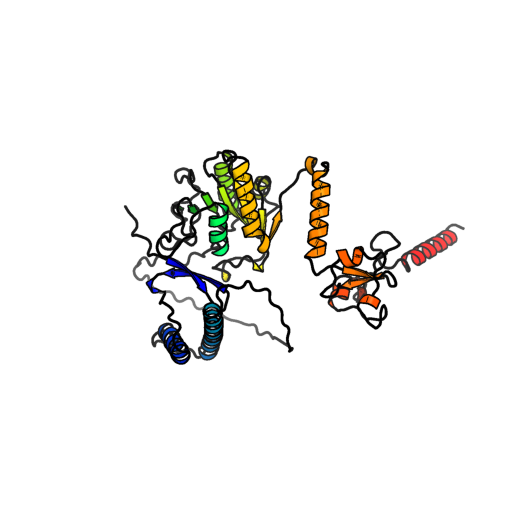 ASP A N 1
ATOM 1185 C CA . ASP A 1 159 ? -22.254 -15.213 13.702 1.00 81.75 159 ASP A CA 1
ATOM 1186 C C . ASP A 1 159 ? -21.403 -14.213 14.494 1.00 81.75 159 ASP A C 1
ATOM 1188 O O . ASP A 1 159 ? -21.846 -13.665 15.506 1.00 81.75 159 ASP A O 1
ATOM 1192 N N . GLU A 1 160 ? -20.197 -13.923 14.002 1.00 85.44 160 GLU A N 1
ATOM 1193 C CA . GLU A 1 160 ? -19.270 -12.955 14.583 1.00 85.44 160 GLU A CA 1
ATOM 1194 C C . GLU A 1 160 ? -18.921 -11.864 13.557 1.00 85.44 160 GLU A C 1
ATOM 1196 O O . GLU A 1 160 ? -17.827 -11.862 12.989 1.00 85.44 160 GLU A O 1
ATOM 1201 N N . PRO A 1 161 ? -19.839 -10.912 13.306 1.00 84.62 161 PRO A N 1
ATOM 1202 C CA . PRO A 1 161 ? -19.672 -9.912 12.252 1.00 84.62 161 PRO A CA 1
ATOM 1203 C C . PRO A 1 161 ? -18.664 -8.817 12.615 1.00 84.62 161 PRO A C 1
ATOM 1205 O O . PRO A 1 161 ? -18.288 -8.037 11.748 1.00 84.62 161 PRO A O 1
ATOM 1208 N N . ILE A 1 162 ? -18.265 -8.714 13.888 1.00 92.25 162 ILE A N 1
ATOM 1209 C CA . ILE A 1 162 ? -17.380 -7.667 14.407 1.00 92.25 162 ILE A CA 1
ATOM 1210 C C . ILE A 1 162 ? -15.954 -8.197 14.548 1.00 92.25 162 ILE A C 1
ATOM 1212 O O . ILE A 1 162 ? -15.714 -9.181 15.248 1.00 92.25 162 ILE A O 1
ATOM 1216 N N . ILE A 1 163 ? -15.001 -7.478 13.960 1.00 95.44 163 ILE A N 1
ATOM 1217 C CA . ILE A 1 163 ? -13.571 -7.778 14.033 1.00 95.44 163 ILE A CA 1
ATOM 1218 C C . ILE A 1 163 ? -13.041 -7.311 15.389 1.00 95.44 163 ILE A C 1
ATOM 1220 O O . ILE A 1 163 ? -12.772 -6.122 15.601 1.00 95.44 163 ILE A O 1
ATOM 1224 N N . ARG A 1 164 ? -12.904 -8.255 16.324 1.00 95.88 164 ARG A N 1
ATOM 1225 C CA . ARG A 1 164 ? -12.327 -7.996 17.651 1.00 95.88 164 ARG A CA 1
ATOM 1226 C C . ARG A 1 164 ? -10.873 -7.545 17.536 1.00 95.88 164 ARG A C 1
ATOM 1228 O O . ARG A 1 164 ? -10.132 -8.046 16.697 1.00 95.88 164 ARG A O 1
ATOM 1235 N N . GLY A 1 165 ? -10.470 -6.601 18.379 1.00 96.19 165 GLY A N 1
ATOM 1236 C CA . GLY A 1 165 ? -9.131 -6.008 18.354 1.00 96.19 165 GLY A CA 1
ATOM 1237 C C . GLY A 1 165 ? -8.897 -4.996 17.227 1.00 96.19 165 GLY A C 1
ATOM 1238 O O . GLY A 1 165 ? -7.791 -4.461 17.136 1.00 96.19 165 GLY A O 1
ATOM 1239 N N . LEU A 1 166 ? -9.916 -4.679 16.412 1.00 97.81 166 LEU A N 1
ATOM 1240 C CA . LEU A 1 166 ? -9.832 -3.674 15.349 1.00 97.81 166 LEU A CA 1
ATOM 1241 C C . LEU A 1 166 ? -10.500 -2.342 15.725 1.00 97.81 166 LEU A C 1
ATOM 1243 O O . LEU A 1 166 ? -11.554 -2.309 16.365 1.00 97.81 166 LEU A O 1
ATOM 1247 N N . LEU A 1 167 ? -9.909 -1.243 15.256 1.00 97.19 167 LEU A N 1
ATOM 1248 C CA . LEU A 1 167 ? -10.429 0.119 15.329 1.00 97.19 167 LEU A CA 1
ATOM 1249 C C . LEU A 1 167 ? -10.522 0.765 13.934 1.00 97.19 167 LEU A C 1
ATOM 1251 O O . LEU A 1 167 ? -9.561 0.744 13.166 1.00 97.19 167 LEU A O 1
ATOM 1255 N N . ASP A 1 168 ? -11.654 1.418 13.661 1.00 95.44 168 ASP A N 1
ATOM 1256 C CA . ASP A 1 168 ? -11.865 2.341 12.536 1.00 95.44 168 ASP A CA 1
ATOM 1257 C C . ASP A 1 168 ? -12.118 3.772 13.066 1.00 95.44 168 ASP A C 1
ATOM 1259 O O . ASP A 1 168 ? -13.212 4.083 13.557 1.00 95.44 168 ASP A O 1
ATOM 1263 N N . PRO A 1 169 ? -11.124 4.675 13.017 1.00 92.75 169 PRO A N 1
ATOM 1264 C CA . PRO A 1 169 ? -11.235 6.009 13.595 1.00 92.75 169 PRO A CA 1
ATOM 1265 C C . PRO A 1 169 ? -11.877 7.037 12.650 1.00 92.75 169 PRO A C 1
ATOM 1267 O O . PRO A 1 169 ? -12.005 8.206 13.019 1.00 92.75 169 PRO A O 1
ATOM 1270 N N . CYS A 1 170 ? -12.260 6.630 11.442 1.00 89.25 170 CYS A N 1
ATOM 1271 C CA . CYS A 1 170 ? -12.866 7.483 10.425 1.00 89.25 170 CYS A CA 1
ATOM 1272 C C . CYS A 1 170 ? -14.119 6.825 9.832 1.00 89.25 170 CYS A C 1
ATOM 1274 O O . CYS A 1 170 ? -14.370 6.910 8.631 1.00 89.25 170 CYS A O 1
ATOM 1276 N N . THR A 1 171 ? -14.921 6.183 10.685 1.00 88.25 171 THR A N 1
ATOM 1277 C CA . THR A 1 171 ? -16.061 5.393 10.234 1.00 88.25 171 THR A CA 1
ATOM 1278 C C . THR A 1 171 ? -17.112 6.256 9.551 1.00 88.25 171 THR A C 1
ATOM 1280 O O . THR A 1 171 ? -17.478 7.343 10.015 1.00 88.25 171 THR A O 1
ATOM 1283 N N . ASN A 1 172 ? -17.651 5.738 8.453 1.00 81.19 172 ASN A N 1
ATOM 1284 C CA . ASN A 1 172 ? -18.702 6.394 7.687 1.00 81.19 172 ASN A CA 1
ATOM 1285 C C . ASN A 1 172 ? -20.040 6.421 8.449 1.00 81.19 172 ASN A C 1
ATOM 1287 O O . ASN A 1 172 ? -20.793 7.388 8.349 1.00 81.19 172 ASN A O 1
ATOM 1291 N N . ASN A 1 173 ? -20.368 5.357 9.189 1.00 80.19 173 ASN A N 1
ATOM 1292 C CA . ASN A 1 173 ? -21.643 5.221 9.887 1.00 80.19 173 ASN A CA 1
ATOM 1293 C C . ASN A 1 173 ? -21.541 4.212 11.040 1.00 80.19 173 ASN A C 1
ATOM 1295 O O . ASN A 1 173 ? -21.154 3.074 10.834 1.00 80.19 173 ASN A O 1
ATOM 1299 N N . LYS A 1 174 ? -21.986 4.572 12.247 1.00 77.56 174 LYS A N 1
ATOM 1300 C CA . LYS A 1 174 ? -21.952 3.662 13.409 1.00 77.56 174 LYS A CA 1
ATOM 1301 C C . LYS A 1 174 ? -22.946 2.510 13.379 1.00 77.56 174 LYS A C 1
ATOM 1303 O O . LYS A 1 174 ? -22.722 1.490 14.017 1.00 77.56 174 LYS A O 1
ATOM 1308 N N . ARG A 1 175 ? -24.090 2.702 12.727 1.00 75.12 175 ARG A N 1
ATOM 1309 C CA . ARG A 1 175 ? -25.135 1.676 12.619 1.00 75.12 175 ARG A CA 1
ATOM 1310 C C . ARG A 1 175 ? -24.795 0.665 11.534 1.00 75.12 175 ARG A C 1
ATOM 1312 O O . ARG A 1 175 ? -25.135 -0.504 11.665 1.00 75.12 175 ARG A O 1
ATOM 1319 N N . ARG A 1 176 ? -24.161 1.127 10.454 1.00 76.81 176 ARG A N 1
ATOM 1320 C CA . ARG A 1 176 ? -23.764 0.311 9.300 1.00 76.81 176 ARG A CA 1
ATOM 1321 C C . ARG A 1 176 ? -22.336 0.671 8.879 1.00 76.81 176 ARG A C 1
ATOM 1323 O O . ARG A 1 176 ? -22.170 1.301 7.829 1.00 76.81 176 ARG A O 1
ATOM 1330 N N . PRO A 1 177 ? -21.331 0.332 9.704 1.00 84.81 177 PRO A N 1
ATOM 1331 C CA . PRO A 1 177 ? -19.961 0.722 9.427 1.00 84.81 177 PRO A CA 1
ATOM 1332 C C . PRO A 1 177 ? -19.453 -0.010 8.192 1.00 84.81 177 PRO A C 1
ATOM 1334 O O . PRO A 1 177 ? -19.784 -1.171 7.948 1.00 84.81 177 PRO A O 1
ATOM 1337 N N . ASN A 1 178 ? -18.677 0.695 7.378 1.00 85.06 178 ASN A N 1
ATOM 1338 C CA . ASN A 1 178 ? -18.025 0.107 6.219 1.00 85.06 178 ASN A CA 1
ATOM 1339 C C . ASN A 1 178 ? -16.928 -0.878 6.631 1.00 85.06 178 ASN A C 1
ATOM 1341 O O . ASN A 1 178 ? -16.782 -1.894 5.957 1.00 85.06 178 ASN A O 1
ATOM 1345 N N . ILE A 1 179 ? -16.223 -0.596 7.729 1.00 90.00 179 ILE A N 1
ATOM 1346 C CA . ILE A 1 179 ? -15.300 -1.519 8.387 1.00 90.00 179 ILE A CA 1
ATOM 1347 C C . ILE A 1 179 ? -15.984 -2.007 9.669 1.00 90.00 179 ILE A C 1
ATOM 1349 O O . ILE A 1 179 ? -16.220 -1.192 10.562 1.00 90.00 179 ILE A O 1
ATOM 1353 N N . PRO A 1 180 ? -16.309 -3.300 9.812 1.00 91.50 180 PRO A N 1
ATOM 1354 C CA . PRO A 1 180 ? -16.997 -3.809 10.994 1.00 91.50 180 PRO A CA 1
ATOM 1355 C C . PRO A 1 180 ? -16.028 -4.007 12.177 1.00 91.50 180 PRO A C 1
ATOM 1357 O O . PRO A 1 180 ? -15.871 -5.101 12.707 1.00 91.50 180 PRO A O 1
ATOM 1360 N N . ALA A 1 181 ? -15.337 -2.941 12.575 1.00 94.50 181 ALA A N 1
ATOM 1361 C CA . ALA A 1 181 ? -14.369 -2.933 13.665 1.00 94.50 181 ALA A CA 1
ATOM 1362 C C . ALA A 1 181 ? -15.050 -2.967 15.046 1.00 94.50 181 ALA A C 1
ATOM 1364 O O . ALA A 1 181 ? -16.147 -2.434 15.220 1.00 94.50 181 ALA A O 1
ATOM 1365 N N . GLU A 1 182 ? -14.380 -3.543 16.051 1.00 95.19 182 GLU A N 1
ATOM 1366 C CA . GLU A 1 182 ? -14.838 -3.528 17.450 1.00 95.19 182 GLU A CA 1
ATOM 1367 C C . GLU A 1 182 ? -15.070 -2.107 17.965 1.00 95.19 182 GLU A C 1
ATOM 1369 O O . GLU A 1 182 ? -16.051 -1.831 18.664 1.00 95.19 182 GLU A O 1
ATOM 1374 N N . LYS A 1 183 ? -14.175 -1.190 17.594 1.00 95.12 183 LYS A N 1
ATOM 1375 C CA . LYS A 1 183 ? -14.261 0.216 17.966 1.00 95.12 183 LYS A CA 1
ATOM 1376 C C . LYS A 1 183 ? -14.359 1.078 16.714 1.00 95.12 183 LYS A C 1
ATOM 1378 O O . LYS A 1 183 ? -13.623 0.889 15.753 1.00 95.12 183 LYS A O 1
ATOM 1383 N N . THR A 1 184 ? -15.263 2.055 16.733 1.00 93.88 184 THR A N 1
ATOM 1384 C CA . THR A 1 184 ? -15.479 2.964 15.598 1.00 93.88 184 THR A CA 1
ATOM 1385 C C . THR A 1 184 ? -15.699 4.402 16.065 1.00 93.88 184 THR A C 1
ATOM 1387 O O . THR A 1 184 ? -16.516 4.624 16.974 1.00 93.88 184 THR A O 1
ATOM 1390 N N . PHE A 1 185 ? -15.072 5.372 15.400 1.00 90.12 185 PHE A N 1
ATOM 1391 C CA . PHE A 1 185 ? -15.330 6.803 15.593 1.00 90.12 185 PHE A CA 1
ATOM 1392 C C . PHE A 1 185 ? -15.888 7.421 14.315 1.00 90.12 185 PHE A C 1
ATOM 1394 O O . PHE A 1 185 ? -15.267 7.330 13.262 1.00 90.12 185 PHE A O 1
ATOM 1401 N N . ASP A 1 186 ? -17.067 8.041 14.406 1.00 86.25 186 ASP A N 1
ATOM 1402 C CA . ASP A 1 186 ? -17.684 8.746 13.278 1.00 86.25 186 ASP A CA 1
ATOM 1403 C C . ASP A 1 186 ? -17.289 10.229 13.261 1.00 86.25 186 ASP A C 1
ATOM 1405 O O . ASP A 1 186 ? -16.637 10.741 14.177 1.00 86.25 186 ASP A O 1
ATOM 1409 N N . LYS A 1 187 ? -17.738 10.956 12.233 1.00 82.75 187 LYS A N 1
ATOM 1410 C CA . LYS A 1 187 ? -17.487 12.398 12.090 1.00 82.75 187 LYS A CA 1
ATOM 1411 C C . LYS A 1 187 ? -17.951 13.228 13.298 1.00 82.75 187 LYS A C 1
ATOM 1413 O O . LYS A 1 187 ? -17.376 14.281 13.557 1.00 82.75 187 LYS A O 1
ATOM 1418 N N . LYS A 1 188 ? -18.973 12.785 14.046 1.00 83.12 188 LYS A N 1
ATOM 1419 C CA . LYS A 1 188 ? -19.477 13.505 15.232 1.00 83.12 188 LYS A CA 1
ATOM 1420 C C . LYS A 1 188 ? -18.563 13.304 16.435 1.00 83.12 188 LYS A C 1
ATOM 1422 O O . LYS A 1 188 ? -18.321 14.241 17.197 1.00 83.12 188 LYS A O 1
ATOM 1427 N N . GLN A 1 189 ? -18.073 12.083 16.620 1.00 84.31 189 GLN A N 1
ATOM 1428 C CA . GLN A 1 189 ? -17.120 11.787 17.680 1.00 84.31 189 GLN A CA 1
ATOM 1429 C C . GLN A 1 189 ? -15.748 12.384 17.393 1.00 84.31 189 GLN A C 1
ATOM 1431 O O . GLN A 1 189 ? -15.119 12.845 18.341 1.00 84.31 189 GLN A O 1
ATOM 1436 N N . ASP A 1 190 ? -15.366 12.452 16.116 1.00 82.88 190 ASP A N 1
ATOM 1437 C CA . ASP A 1 190 ? -14.051 12.861 15.629 1.00 82.88 190 ASP A CA 1
ATOM 1438 C C . ASP A 1 190 ? -12.945 11.979 16.224 1.00 82.88 190 ASP A C 1
ATOM 1440 O O . ASP A 1 190 ? -12.450 12.194 17.334 1.00 82.88 190 ASP A O 1
ATOM 1444 N N . GLY A 1 191 ? -12.534 10.967 15.459 1.00 88.25 191 GLY A N 1
ATOM 1445 C CA . GLY A 1 191 ? -11.471 10.045 15.844 1.00 88.25 191 GLY A CA 1
ATOM 1446 C C . GLY A 1 191 ? -10.097 10.691 16.030 1.00 88.25 191 GLY A C 1
ATOM 1447 O O . GLY A 1 191 ? -9.159 9.966 16.339 1.00 88.25 191 GLY A O 1
ATOM 1448 N N . LEU A 1 192 ? -9.944 12.013 15.877 1.00 88.81 192 LEU A N 1
ATOM 1449 C CA . LEU A 1 192 ? -8.725 12.779 16.170 1.00 88.81 192 LEU A CA 1
ATOM 1450 C C . LEU A 1 192 ? -8.713 13.413 17.565 1.00 88.81 192 LEU A C 1
ATOM 1452 O O . LEU A 1 192 ? -7.676 13.929 17.980 1.00 88.81 192 LEU A O 1
ATOM 1456 N N . LYS A 1 193 ? -9.830 13.386 18.297 1.00 85.25 193 LYS A N 1
ATOM 1457 C CA . LYS A 1 193 ? -9.878 13.922 19.660 1.00 85.25 193 LYS A CA 1
ATOM 1458 C C . LYS A 1 193 ? -9.066 13.072 20.633 1.00 85.25 193 LYS A C 1
ATOM 1460 O O . LYS A 1 193 ? -9.020 11.847 20.506 1.00 85.25 193 LYS A O 1
ATOM 1465 N N . GLN A 1 194 ? -8.445 13.721 21.613 1.00 80.38 194 GLN A N 1
ATOM 1466 C CA . GLN A 1 194 ? -7.544 13.066 22.562 1.00 80.38 194 GLN A CA 1
ATOM 1467 C C . GLN A 1 194 ? -8.284 12.068 23.465 1.00 80.38 194 GLN A C 1
ATOM 1469 O O . GLN A 1 194 ? -7.745 11.010 23.768 1.00 80.38 194 GLN A O 1
ATOM 1474 N N . GLU A 1 195 ? -9.538 12.354 23.825 1.00 88.25 195 GLU A N 1
ATOM 1475 C CA . GLU A 1 195 ? -10.401 11.441 24.584 1.00 88.25 195 GLU A CA 1
ATOM 1476 C C . GLU A 1 195 ? -10.783 10.162 23.814 1.00 88.25 195 GLU A C 1
ATOM 1478 O O . GLU A 1 195 ? -11.207 9.171 24.410 1.00 88.25 195 GLU A O 1
ATOM 1483 N N . ASN A 1 196 ? -10.626 10.160 22.487 1.00 90.00 196 ASN A N 1
ATOM 1484 C CA . ASN A 1 196 ? -10.911 9.015 21.633 1.00 90.00 196 ASN A CA 1
ATOM 1485 C C . ASN A 1 196 ? -9.636 8.187 21.451 1.00 90.00 196 ASN A C 1
ATOM 1487 O O . ASN A 1 196 ? -8.933 8.315 20.451 1.00 90.00 196 ASN A O 1
ATOM 1491 N N . GLU A 1 197 ? -9.317 7.357 22.442 1.00 91.75 197 GLU A N 1
ATOM 1492 C CA . GLU A 1 197 ? -8.085 6.557 22.467 1.00 91.75 197 GLU A CA 1
ATOM 1493 C C . GLU A 1 197 ? -8.055 5.466 21.387 1.00 91.75 197 GLU A C 1
ATOM 1495 O O . GLU A 1 197 ? -9.042 4.742 21.200 1.00 91.75 197 GLU A O 1
ATOM 1500 N N . TRP A 1 198 ? -6.899 5.310 20.730 1.00 96.00 198 TRP A N 1
ATOM 1501 C CA . TRP A 1 198 ? -6.630 4.216 19.783 1.00 96.00 198 TRP A CA 1
ATOM 1502 C C . TRP A 1 198 ? -5.890 3.036 20.431 1.00 96.00 198 TRP A C 1
ATOM 1504 O O . TRP A 1 198 ? -5.781 1.956 19.856 1.00 96.00 198 TRP A O 1
ATOM 1514 N N . LYS A 1 199 ? -5.417 3.242 21.661 1.00 94.25 199 LYS A N 1
ATOM 1515 C CA . LYS A 1 199 ? -4.570 2.324 22.412 1.00 94.25 199 LYS A CA 1
ATOM 1516 C C . LYS A 1 199 ? -5.132 0.900 22.483 1.00 94.25 199 LYS A C 1
ATOM 1518 O O . LYS A 1 199 ? -6.288 0.704 22.849 1.00 94.25 199 LYS A O 1
ATOM 1523 N N . GLY A 1 200 ? -4.270 -0.078 22.213 1.00 94.00 200 GLY A N 1
ATOM 1524 C CA . GLY A 1 200 ? -4.561 -1.510 22.315 1.00 94.00 200 GLY A CA 1
ATOM 1525 C C . GLY A 1 200 ? -5.246 -2.123 21.092 1.00 94.00 200 GLY A C 1
ATOM 1526 O O . GLY A 1 200 ? -5.407 -3.338 21.061 1.00 94.00 200 GLY A O 1
ATOM 1527 N N . TYR A 1 201 ? -5.609 -1.322 20.088 1.00 97.81 201 TYR A N 1
ATOM 1528 C CA . TYR A 1 201 ? -6.273 -1.794 18.874 1.00 97.81 201 TYR A CA 1
ATOM 1529 C C . TYR A 1 201 ? -5.330 -1.770 17.670 1.00 97.81 201 TYR A C 1
ATOM 1531 O O . TYR A 1 201 ? -4.538 -0.840 17.501 1.00 97.81 201 TYR A O 1
ATOM 1539 N N . HIS A 1 202 ? -5.460 -2.762 16.790 1.00 98.31 202 HIS A N 1
ATOM 1540 C CA . HIS A 1 202 ? -5.002 -2.614 15.414 1.00 98.31 202 HIS A CA 1
ATOM 1541 C C . HIS A 1 202 ? -5.936 -1.655 14.676 1.00 98.31 202 HIS A C 1
ATOM 1543 O O . HIS A 1 202 ? -7.142 -1.651 14.919 1.00 98.31 202 HIS A O 1
ATOM 1549 N N . VAL A 1 203 ? -5.398 -0.838 13.775 1.00 98.06 203 VAL A N 1
ATOM 1550 C CA . VAL A 1 203 ? -6.191 0.196 13.095 1.00 98.06 203 VAL A CA 1
ATOM 1551 C C . VAL A 1 203 ? -6.201 -0.045 11.595 1.00 98.06 203 VAL A C 1
ATOM 1553 O O . VAL A 1 203 ? -5.143 -0.214 10.994 1.00 98.06 203 VAL A O 1
ATOM 1556 N N . VAL A 1 204 ? -7.382 -0.003 10.978 1.00 96.88 204 VAL A N 1
ATOM 1557 C CA . VAL A 1 204 ? -7.511 0.184 9.526 1.00 96.88 204 VAL A CA 1
ATOM 1558 C C . VAL A 1 204 ? -7.980 1.612 9.303 1.00 96.88 204 VAL A C 1
ATOM 1560 O O . VAL A 1 204 ? -9.035 2.013 9.789 1.00 96.88 204 VAL A O 1
ATOM 1563 N N . LEU A 1 205 ? -7.162 2.395 8.609 1.00 95.38 205 LEU A N 1
ATOM 1564 C CA . LEU A 1 205 ? -7.324 3.836 8.491 1.00 95.38 205 LEU A CA 1
ATOM 1565 C C . LEU A 1 205 ? -7.435 4.228 7.019 1.00 95.38 205 LEU A C 1
ATOM 1567 O O . LEU A 1 205 ? -6.474 4.097 6.271 1.00 95.38 205 LEU A O 1
ATOM 1571 N N . ASN A 1 206 ? -8.593 4.742 6.617 1.00 91.94 206 ASN A N 1
ATOM 1572 C CA . ASN A 1 206 ? -8.852 5.242 5.266 1.00 91.94 206 ASN A CA 1
ATOM 1573 C C . ASN A 1 206 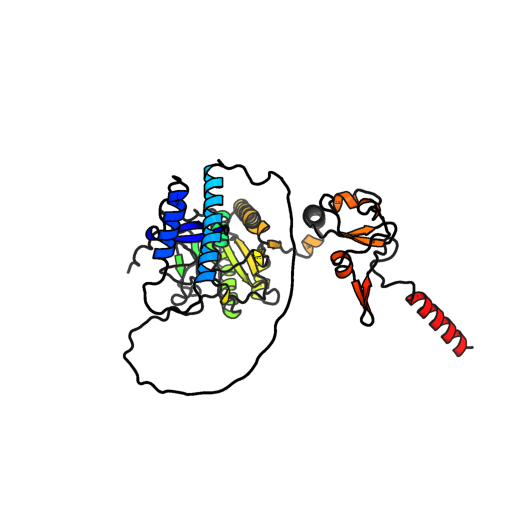? -9.649 6.556 5.365 1.00 91.94 206 ASN A C 1
ATOM 1575 O O . ASN A 1 206 ? -10.874 6.557 5.229 1.00 91.94 206 ASN A O 1
ATOM 1579 N N . PRO A 1 207 ? -8.983 7.668 5.724 1.00 88.81 207 PRO A N 1
ATOM 1580 C CA . PRO A 1 207 ? -9.647 8.946 5.927 1.00 88.81 207 PRO A CA 1
ATOM 1581 C C . PRO A 1 207 ? -10.021 9.580 4.580 1.00 88.81 207 PRO A C 1
ATOM 1583 O O . PRO A 1 207 ? -9.461 9.229 3.540 1.00 88.81 207 PRO A O 1
ATOM 1586 N N . SER A 1 208 ? -10.919 10.574 4.597 1.00 83.88 208 SER A N 1
ATOM 1587 C CA . SER A 1 208 ? -11.240 11.353 3.388 1.00 83.88 208 SER A CA 1
ATOM 1588 C C . SER A 1 208 ? -9.965 11.912 2.739 1.00 83.88 208 SER A C 1
ATOM 1590 O O . SER A 1 208 ? -9.006 12.282 3.420 1.00 83.88 208 SER A O 1
ATOM 1592 N N . TYR A 1 209 ? -9.955 11.962 1.406 1.00 84.00 209 TYR A N 1
ATOM 1593 C CA . TYR A 1 209 ? -8.804 12.344 0.580 1.00 84.00 209 TYR A CA 1
ATOM 1594 C C . TYR A 1 209 ? -8.534 13.857 0.540 1.00 84.00 209 TYR A C 1
ATOM 1596 O O . TYR A 1 209 ? -7.630 14.310 -0.166 1.00 84.00 209 TYR A O 1
ATOM 1604 N N . GLU A 1 210 ? -9.267 14.646 1.328 1.00 83.44 210 GLU A N 1
ATOM 1605 C CA . GLU A 1 210 ? -8.938 16.041 1.606 1.00 83.44 210 GLU A CA 1
ATOM 1606 C C . GLU A 1 210 ? -7.566 16.153 2.294 1.00 83.44 210 GLU A C 1
ATOM 1608 O O . GLU A 1 210 ? -7.331 15.571 3.357 1.00 83.44 210 GLU A O 1
ATOM 1613 N N . SER A 1 211 ? -6.653 16.955 1.735 1.00 81.25 211 SER A N 1
ATOM 1614 C CA . SER A 1 211 ? -5.260 17.040 2.205 1.00 81.25 211 SER A CA 1
ATOM 1615 C C . SER A 1 211 ? -5.122 17.365 3.699 1.00 81.25 211 SER A C 1
ATOM 1617 O O . SER A 1 211 ? -4.251 16.814 4.369 1.00 81.25 211 SER A O 1
ATOM 1619 N N . GLN A 1 212 ? -5.978 18.243 4.237 1.00 85.75 212 GLN A N 1
ATOM 1620 C CA . GLN A 1 212 ? -5.961 18.614 5.660 1.00 85.75 212 GLN A CA 1
ATOM 1621 C C . GLN A 1 212 ? -6.421 17.463 6.564 1.00 85.75 212 GLN A C 1
ATOM 1623 O O . GLN A 1 212 ? -5.878 17.271 7.652 1.00 85.75 212 GLN A O 1
ATOM 1628 N N . VAL A 1 213 ? -7.399 16.674 6.113 1.00 86.94 213 VAL A N 1
ATOM 1629 C CA . VAL A 1 213 ? -7.903 15.509 6.848 1.00 86.94 213 VAL A CA 1
ATOM 1630 C C . VAL A 1 213 ? -6.850 14.401 6.849 1.00 86.94 213 VAL A C 1
ATOM 1632 O O . VAL A 1 213 ? -6.480 13.930 7.926 1.00 86.94 213 VAL A O 1
ATOM 1635 N N . GLN A 1 214 ? -6.294 14.070 5.676 1.00 88.62 214 GLN A N 1
ATOM 1636 C CA . GLN A 1 214 ? -5.173 13.131 5.526 1.00 88.62 214 GLN A CA 1
ATOM 1637 C C . GLN A 1 214 ? -4.015 13.499 6.460 1.00 88.62 214 GLN A C 1
ATOM 1639 O O . GLN A 1 214 ? -3.582 12.675 7.262 1.00 88.62 214 GLN A O 1
ATOM 1644 N N . TRP A 1 215 ? -3.571 14.761 6.440 1.00 89.19 215 TRP A N 1
ATOM 1645 C CA . TRP A 1 215 ? -2.480 15.230 7.296 1.00 89.19 215 TRP A CA 1
ATOM 1646 C C . TRP A 1 215 ? -2.755 14.977 8.788 1.00 89.19 215 TRP A C 1
ATOM 1648 O O . TRP A 1 215 ? -1.889 14.447 9.485 1.00 89.19 215 TRP A O 1
ATOM 1658 N N . ARG A 1 216 ? -3.951 15.299 9.303 1.00 92.06 216 ARG A N 1
ATOM 1659 C CA . ARG A 1 216 ? -4.267 15.111 10.734 1.00 92.06 216 ARG A CA 1
ATOM 1660 C C . ARG A 1 216 ? -4.292 13.632 11.133 1.00 92.06 216 ARG A C 1
ATOM 1662 O O . ARG A 1 216 ? -3.691 13.271 12.145 1.00 92.06 216 ARG A O 1
ATOM 1669 N N . PHE A 1 217 ? -4.957 12.786 10.346 1.00 94.31 217 PHE A N 1
ATOM 1670 C CA . PHE A 1 217 ? -5.073 11.353 10.637 1.00 94.31 217 PHE A CA 1
ATOM 1671 C C . PHE A 1 217 ? -3.742 10.621 10.510 1.00 94.31 217 PHE A C 1
ATOM 1673 O O . PHE A 1 217 ? -3.406 9.833 11.389 1.00 94.31 217 PHE A O 1
ATOM 1680 N N . ILE A 1 218 ? -2.957 10.917 9.474 1.00 94.94 218 ILE A N 1
ATOM 1681 C CA . ILE A 1 218 ? -1.654 10.285 9.256 1.00 94.94 218 ILE A CA 1
ATOM 1682 C C . ILE A 1 218 ? -0.684 10.649 10.378 1.00 94.94 218 ILE A C 1
ATOM 1684 O O . ILE A 1 218 ? -0.049 9.766 10.948 1.00 94.94 218 ILE A O 1
ATOM 1688 N N . ASN A 1 219 ? -0.602 11.927 10.763 1.00 92.50 219 ASN A N 1
ATOM 1689 C CA . ASN A 1 219 ? 0.269 12.325 11.871 1.00 92.50 219 ASN A CA 1
ATOM 1690 C C . ASN A 1 219 ? -0.151 11.675 13.193 1.00 92.50 219 ASN A C 1
ATOM 1692 O O . ASN A 1 219 ? 0.716 11.281 13.972 1.00 92.50 219 ASN A O 1
ATOM 1696 N N . ARG A 1 220 ? -1.461 11.531 13.439 1.00 94.56 220 ARG A N 1
ATOM 1697 C CA . ARG A 1 220 ? -1.947 10.790 14.605 1.00 94.56 220 ARG A CA 1
ATOM 1698 C C . ARG A 1 220 ? -1.548 9.315 14.533 1.00 94.56 220 ARG A C 1
ATOM 1700 O O . ARG A 1 220 ? -0.998 8.813 15.502 1.00 94.56 220 ARG A O 1
ATOM 1707 N N . ALA A 1 221 ? -1.763 8.651 13.400 1.00 96.50 221 ALA A N 1
ATOM 1708 C CA . ALA A 1 221 ? -1.405 7.247 13.208 1.00 96.50 221 ALA A CA 1
ATOM 1709 C C . ALA A 1 221 ? 0.086 6.979 13.449 1.00 96.50 221 ALA A C 1
ATOM 1711 O O . ALA A 1 221 ? 0.432 6.039 14.159 1.00 96.50 221 ALA A O 1
ATOM 1712 N N . ILE A 1 222 ? 0.957 7.844 12.918 1.00 94.44 222 ILE A N 1
ATOM 1713 C CA . ILE A 1 222 ? 2.403 7.781 13.163 1.00 94.44 222 ILE A CA 1
ATOM 1714 C C . ILE A 1 222 ? 2.689 7.856 14.660 1.00 94.44 222 ILE A C 1
ATOM 1716 O O . ILE A 1 222 ? 3.337 6.960 15.190 1.00 94.44 222 ILE A O 1
ATOM 1720 N N . ASN A 1 223 ? 2.154 8.862 15.355 1.00 91.62 223 ASN A N 1
ATOM 1721 C CA . ASN A 1 223 ? 2.397 9.026 16.787 1.00 91.62 223 ASN A CA 1
ATOM 1722 C C . ASN A 1 223 ? 1.885 7.822 17.603 1.00 91.62 223 ASN A C 1
ATOM 1724 O O . ASN A 1 223 ? 2.589 7.328 18.475 1.00 91.62 223 ASN A O 1
ATOM 1728 N N . GLU A 1 224 ? 0.682 7.321 17.312 1.00 92.50 224 GLU A N 1
ATOM 1729 C CA . GLU A 1 224 ? 0.078 6.193 18.037 1.00 92.50 224 GLU A CA 1
ATOM 1730 C C . GLU A 1 224 ? 0.881 4.888 17.858 1.00 92.50 224 GLU A C 1
ATOM 1732 O O . GLU A 1 224 ? 0.992 4.095 18.796 1.00 92.50 224 GLU A O 1
ATOM 1737 N N . VAL A 1 225 ? 1.481 4.673 16.681 1.00 94.50 225 VAL A N 1
ATOM 1738 C CA . VAL A 1 225 ? 2.367 3.527 16.415 1.00 94.50 225 VAL A CA 1
ATOM 1739 C C . VAL A 1 225 ? 3.741 3.728 17.040 1.00 94.50 225 VAL A C 1
ATOM 1741 O O . VAL A 1 225 ? 4.234 2.834 17.721 1.00 94.50 225 VAL A O 1
ATOM 1744 N N . GLU A 1 226 ? 4.371 4.884 16.835 1.00 91.19 226 GLU A N 1
ATOM 1745 C CA . GLU A 1 226 ? 5.722 5.171 17.335 1.00 91.19 226 GLU A CA 1
ATOM 1746 C C . GLU A 1 226 ? 5.780 5.193 18.865 1.00 91.19 226 GLU A C 1
ATOM 1748 O O . GLU A 1 226 ? 6.762 4.738 19.450 1.00 91.19 226 GLU A O 1
ATOM 1753 N N . TRP A 1 227 ? 4.715 5.649 19.528 1.00 90.88 227 TRP A N 1
ATOM 1754 C CA . TRP A 1 227 ? 4.588 5.598 20.987 1.00 90.88 227 TRP A CA 1
ATOM 1755 C C . TRP A 1 227 ? 4.187 4.217 21.521 1.00 90.88 227 TRP A C 1
ATOM 1757 O O . TRP A 1 227 ? 4.133 4.020 22.734 1.00 90.88 227 TRP A O 1
ATOM 1767 N N . GLY A 1 228 ? 3.911 3.250 20.640 1.00 89.25 228 GLY A N 1
ATOM 1768 C CA . GLY A 1 228 ? 3.537 1.889 21.019 1.00 89.25 228 GLY A CA 1
ATOM 1769 C C . GLY A 1 228 ? 2.135 1.767 21.615 1.00 89.25 228 GLY A C 1
ATOM 1770 O O . GLY A 1 228 ? 1.854 0.791 22.309 1.00 89.25 228 GLY A O 1
ATOM 1771 N N . PHE A 1 229 ? 1.252 2.740 21.374 1.00 91.88 229 PHE A N 1
ATOM 1772 C CA . PHE A 1 229 ? -0.148 2.653 21.790 1.00 91.88 229 PHE A CA 1
ATOM 1773 C C . PHE A 1 229 ? -0.945 1.727 20.876 1.00 91.88 229 PHE A C 1
ATOM 1775 O O . PHE A 1 229 ? -1.762 0.952 21.373 1.00 91.88 229 PHE A O 1
ATOM 1782 N N . CYS A 1 230 ? -0.682 1.761 19.571 1.00 95.69 230 CYS A N 1
ATOM 1783 C CA . CYS A 1 230 ? -1.272 0.841 18.602 1.00 95.69 230 CYS A CA 1
ATOM 1784 C C . CYS A 1 230 ? -0.236 -0.207 18.170 1.00 95.69 230 CYS A C 1
ATOM 1786 O O . CYS A 1 230 ? 0.812 0.187 17.662 1.00 95.69 230 CYS A O 1
ATOM 1788 N N . PRO A 1 231 ? -0.503 -1.521 18.302 1.00 95.50 231 PRO A N 1
ATOM 1789 C CA . PRO A 1 231 ? 0.427 -2.568 17.863 1.00 95.50 231 PRO A CA 1
ATOM 1790 C C . PRO A 1 231 ? 0.701 -2.536 16.350 1.00 95.50 231 PRO A C 1
ATOM 1792 O O . PRO A 1 231 ? 1.822 -2.808 15.918 1.00 95.50 231 PRO A O 1
ATOM 1795 N N . GLY A 1 232 ? -0.287 -2.144 15.541 1.00 97.25 232 GLY A N 1
ATOM 1796 C CA . GLY A 1 232 ? -0.094 -1.916 14.113 1.00 97.25 232 GLY A CA 1
ATOM 1797 C C . GLY A 1 232 ? -1.245 -1.157 13.460 1.00 97.25 232 GLY A C 1
ATOM 1798 O O . GLY A 1 232 ? -2.375 -1.185 13.946 1.00 97.25 232 GLY A O 1
ATOM 1799 N N . ILE A 1 233 ? -0.942 -0.469 12.362 1.00 98.50 233 ILE A N 1
ATOM 1800 C CA . ILE A 1 233 ? -1.890 0.324 11.578 1.00 98.50 233 ILE A CA 1
ATOM 1801 C C . ILE A 1 233 ? -1.708 0.008 10.096 1.00 98.50 233 ILE A C 1
ATOM 1803 O O . ILE A 1 233 ? -0.590 0.028 9.583 1.00 98.50 233 ILE A O 1
ATOM 1807 N N . LEU A 1 234 ? -2.818 -0.262 9.413 1.00 98.31 234 LEU A N 1
ATOM 1808 C CA . LEU A 1 234 ? -2.896 -0.356 7.964 1.00 98.31 234 LEU A CA 1
ATOM 1809 C C . LEU A 1 234 ? -3.555 0.920 7.440 1.00 98.31 234 LEU A C 1
ATOM 1811 O O . LEU A 1 234 ? -4.739 1.165 7.672 1.00 98.31 234 LEU A O 1
ATOM 1815 N N . LEU A 1 235 ? -2.761 1.763 6.789 1.00 97.19 235 LEU A N 1
ATOM 1816 C CA . LEU A 1 235 ? -3.164 3.093 6.339 1.00 97.19 235 LEU A CA 1
ATOM 1817 C C . LEU A 1 235 ? -3.356 3.093 4.824 1.00 97.19 235 LEU A C 1
ATOM 1819 O O . LEU A 1 235 ? -2.416 2.806 4.093 1.00 97.19 235 LEU A O 1
ATOM 1823 N N . VAL A 1 236 ? -4.537 3.491 4.362 1.00 93.88 236 VAL A N 1
ATOM 1824 C CA . VAL A 1 236 ? -4.851 3.772 2.959 1.00 93.88 236 VAL A CA 1
ATOM 1825 C C . VAL A 1 236 ? -4.849 5.285 2.763 1.00 93.88 236 VAL A C 1
ATOM 1827 O O . VAL A 1 236 ? -5.572 6.010 3.448 1.00 93.88 236 VAL A O 1
ATOM 1830 N N . CYS A 1 237 ? -4.023 5.785 1.848 1.00 91.75 237 CYS A N 1
ATOM 1831 C CA . CYS A 1 237 ? -3.928 7.218 1.586 1.00 91.75 237 CYS A CA 1
ATOM 1832 C C . CYS A 1 237 ? -3.531 7.527 0.141 1.00 91.75 237 CYS A C 1
ATOM 1834 O O . CYS A 1 237 ? -3.139 6.657 -0.641 1.00 91.75 237 CYS A O 1
ATOM 1836 N N . ARG A 1 238 ? -3.629 8.805 -0.231 1.00 89.06 238 ARG A N 1
ATOM 1837 C CA . ARG A 1 238 ? -3.137 9.286 -1.523 1.00 89.06 238 ARG A CA 1
ATOM 1838 C C . ARG A 1 238 ? -1.615 9.157 -1.589 1.00 89.06 238 ARG A C 1
ATOM 1840 O O . ARG A 1 238 ? -0.915 9.533 -0.651 1.00 89.06 238 ARG A O 1
ATOM 1847 N N . ASN A 1 239 ? -1.102 8.718 -2.737 1.00 89.06 239 ASN A N 1
ATOM 1848 C CA . ASN A 1 239 ? 0.324 8.749 -3.058 1.00 89.06 239 ASN A CA 1
ATOM 1849 C C . ASN A 1 239 ? 0.788 10.190 -3.358 1.00 89.06 239 ASN A C 1
ATOM 1851 O O . ASN A 1 239 ? 1.028 10.563 -4.505 1.00 89.06 239 ASN A O 1
ATOM 1855 N N . SER A 1 240 ? 0.826 11.023 -2.320 1.00 87.69 240 SER A N 1
ATOM 1856 C CA . SER A 1 240 ? 1.170 12.447 -2.372 1.00 87.69 240 SER A CA 1
ATOM 1857 C C . SER A 1 240 ? 2.606 12.672 -1.903 1.00 87.69 240 SER A C 1
ATOM 1859 O O . SER A 1 240 ? 2.845 13.239 -0.836 1.00 87.69 240 SER A O 1
ATOM 1861 N N . THR A 1 241 ? 3.572 12.208 -2.698 1.00 86.56 241 THR A N 1
ATOM 1862 C CA . THR A 1 241 ? 5.016 12.275 -2.392 1.00 86.56 241 THR A CA 1
ATOM 1863 C C . THR A 1 241 ? 5.542 13.695 -2.158 1.00 86.56 241 THR A C 1
ATOM 1865 O O . THR A 1 241 ? 6.589 13.876 -1.541 1.00 86.56 241 THR A O 1
ATOM 1868 N N . ASP A 1 242 ? 4.819 14.705 -2.639 1.00 83.62 242 ASP A N 1
ATOM 1869 C CA . ASP A 1 242 ? 5.086 16.133 -2.474 1.00 83.62 242 ASP A CA 1
ATOM 1870 C C . ASP A 1 242 ? 4.697 16.683 -1.089 1.00 83.62 242 ASP A C 1
ATOM 1872 O O . ASP A 1 242 ? 5.115 17.777 -0.710 1.00 83.62 242 ASP A O 1
ATOM 1876 N N . THR A 1 243 ? 3.911 15.939 -0.309 1.00 85.31 243 THR A N 1
ATOM 1877 C CA . THR A 1 243 ? 3.402 16.402 0.988 1.00 85.31 243 THR A CA 1
ATOM 1878 C C . THR A 1 243 ? 4.294 15.989 2.159 1.00 85.31 243 THR A C 1
ATOM 1880 O O . THR A 1 243 ? 4.839 14.885 2.214 1.00 85.31 243 THR A O 1
ATOM 1883 N N . SER A 1 244 ? 4.387 16.861 3.167 1.00 83.62 244 SER A N 1
ATOM 1884 C CA . SER A 1 244 ? 5.205 16.619 4.364 1.00 83.62 244 SER A CA 1
ATOM 1885 C C . SER A 1 244 ? 4.732 15.422 5.194 1.00 83.62 244 SER A C 1
ATOM 1887 O O . SER A 1 244 ? 5.557 14.705 5.757 1.00 83.62 244 SER A O 1
ATOM 1889 N N . TYR A 1 245 ? 3.420 15.162 5.257 1.00 84.25 245 TYR A N 1
ATOM 1890 C CA . TYR A 1 245 ? 2.908 13.988 5.971 1.00 84.25 245 TYR A CA 1
ATOM 1891 C C . TYR A 1 245 ? 3.355 12.685 5.300 1.00 84.25 245 TYR A C 1
ATOM 1893 O O . TYR A 1 245 ? 3.665 11.722 5.995 1.00 84.25 245 TYR A O 1
ATOM 1901 N N . PHE A 1 246 ? 3.425 12.654 3.965 1.00 89.50 246 PHE A N 1
ATOM 1902 C CA . PHE A 1 246 ? 3.808 11.457 3.225 1.00 89.50 246 PHE A CA 1
ATOM 1903 C C . PHE A 1 246 ? 5.293 11.149 3.412 1.00 89.50 246 PHE A C 1
ATOM 1905 O O . PHE A 1 246 ? 5.673 9.998 3.604 1.00 89.50 246 PHE A O 1
ATOM 1912 N N . GLN A 1 247 ? 6.134 12.185 3.462 1.00 87.06 247 GLN A N 1
ATOM 1913 C CA . GLN A 1 247 ? 7.559 12.038 3.769 1.00 87.06 247 GLN A CA 1
ATOM 1914 C C . GLN A 1 247 ? 7.799 11.430 5.160 1.00 87.06 247 GLN A C 1
ATOM 1916 O O . GLN A 1 247 ? 8.713 10.628 5.325 1.00 87.06 247 GLN A O 1
ATOM 1921 N N . ARG A 1 248 ? 6.950 11.728 6.156 1.00 89.19 248 ARG A N 1
ATOM 1922 C CA . ARG A 1 248 ? 7.043 11.093 7.485 1.00 89.19 248 ARG A CA 1
ATOM 1923 C C . ARG A 1 248 ? 6.708 9.599 7.474 1.00 89.19 248 ARG A C 1
ATOM 1925 O O . ARG A 1 248 ? 7.128 8.890 8.380 1.00 89.19 248 ARG A O 1
ATOM 1932 N N . LEU A 1 249 ? 5.987 9.112 6.464 1.00 92.75 249 LEU A N 1
ATOM 1933 C CA . LEU A 1 249 ? 5.689 7.686 6.305 1.00 92.75 249 LEU A CA 1
ATOM 1934 C C . LEU A 1 249 ? 6.843 6.895 5.676 1.00 92.75 249 LEU A C 1
ATOM 1936 O O . LEU A 1 249 ? 6.738 5.679 5.525 1.00 92.75 249 LEU A O 1
ATOM 1940 N N . HIS A 1 250 ? 7.947 7.561 5.319 1.00 89.12 250 HIS A N 1
ATOM 1941 C CA . HIS A 1 250 ? 9.114 6.927 4.720 1.00 89.12 250 HIS A CA 1
ATOM 1942 C C . HIS A 1 250 ? 9.568 5.660 5.468 1.00 89.12 250 HIS A C 1
ATOM 1944 O O . HIS A 1 250 ? 9.737 4.651 4.802 1.00 89.12 250 HIS A O 1
ATOM 1950 N N . PRO A 1 251 ? 9.673 5.605 6.809 1.00 90.00 251 PRO A N 1
ATOM 1951 C CA . PRO A 1 251 ? 10.177 4.410 7.496 1.00 90.00 251 PRO A CA 1
ATOM 1952 C C . PRO A 1 251 ? 9.324 3.136 7.353 1.00 90.00 251 PRO A C 1
ATOM 1954 O O . PRO A 1 251 ? 9.768 2.068 7.775 1.00 90.00 251 PRO A O 1
ATOM 1957 N N . PHE A 1 252 ? 8.104 3.224 6.816 1.00 93.44 252 PHE A N 1
ATOM 1958 C CA . PHE A 1 252 ? 7.152 2.115 6.786 1.00 93.44 252 PHE A CA 1
ATOM 1959 C C . PHE A 1 252 ? 7.034 1.490 5.383 1.00 93.44 252 PHE A C 1
ATOM 1961 O O . PHE A 1 252 ? 6.978 2.227 4.389 1.00 93.44 252 PHE A O 1
ATOM 1968 N N . PRO A 1 253 ? 6.951 0.145 5.283 1.00 95.00 253 PRO A N 1
ATOM 1969 C CA . PRO A 1 253 ? 6.639 -0.541 4.033 1.00 95.00 253 PRO A CA 1
ATOM 1970 C C . PRO A 1 253 ? 5.308 -0.075 3.448 1.00 95.00 253 PRO A C 1
ATOM 1972 O O . PRO A 1 253 ? 4.339 0.156 4.181 1.00 95.00 253 PRO A O 1
ATOM 1975 N N . ARG A 1 254 ? 5.254 0.021 2.120 1.00 95.31 254 ARG A N 1
ATOM 1976 C CA . ARG A 1 254 ? 4.060 0.453 1.394 1.00 95.31 254 ARG A CA 1
ATOM 1977 C C . ARG A 1 254 ? 3.878 -0.304 0.092 1.00 95.31 254 ARG A C 1
ATOM 1979 O O . ARG A 1 254 ? 4.847 -0.763 -0.501 1.00 95.31 254 ARG A O 1
ATOM 1986 N N . ILE A 1 255 ? 2.636 -0.384 -0.357 1.00 95.00 255 ILE A N 1
ATOM 1987 C CA . ILE A 1 255 ? 2.252 -0.914 -1.661 1.00 95.00 255 ILE A CA 1
ATOM 1988 C C . ILE A 1 255 ? 1.579 0.216 -2.432 1.00 95.00 255 ILE A C 1
ATOM 1990 O O . ILE A 1 255 ? 0.618 0.815 -1.943 1.00 95.00 255 ILE A O 1
ATOM 1994 N N . PHE A 1 256 ? 2.072 0.510 -3.631 1.00 93.12 256 PHE A N 1
ATOM 1995 C CA . PHE A 1 256 ? 1.394 1.402 -4.564 1.00 93.12 256 PHE A CA 1
ATOM 1996 C C . PHE A 1 256 ? 0.363 0.603 -5.348 1.00 93.12 256 PHE A C 1
ATOM 1998 O O . PHE A 1 256 ? 0.717 -0.245 -6.166 1.00 93.12 256 PHE A O 1
ATOM 2005 N N . LEU A 1 257 ? -0.915 0.855 -5.079 1.00 90.50 257 LEU A N 1
ATOM 2006 C CA . LEU A 1 257 ? -2.000 0.083 -5.669 1.00 90.50 257 LEU A CA 1
ATOM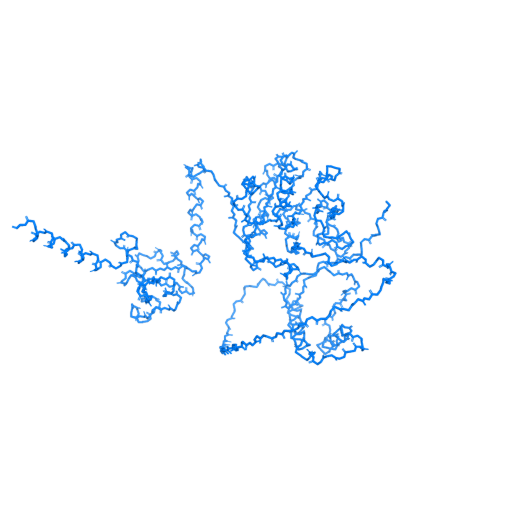 2007 C C . LEU A 1 257 ? -2.189 0.432 -7.143 1.00 90.50 257 LEU A C 1
ATOM 2009 O O . LEU A 1 257 ? -2.186 1.605 -7.533 1.00 90.50 257 LEU A O 1
ATOM 2013 N N . ARG A 1 258 ? -2.413 -0.604 -7.957 1.00 84.94 258 ARG A N 1
ATOM 2014 C CA . ARG A 1 258 ? -2.824 -0.436 -9.351 1.00 84.94 258 ARG A CA 1
ATOM 2015 C C . ARG A 1 258 ? -4.256 0.091 -9.418 1.00 84.94 258 ARG A C 1
ATOM 2017 O O . ARG A 1 258 ? -5.065 -0.093 -8.507 1.00 84.94 258 ARG A O 1
ATOM 2024 N N . ARG A 1 259 ? -4.578 0.763 -10.524 1.00 76.56 259 ARG A N 1
ATOM 2025 C CA . ARG A 1 259 ? -5.881 1.418 -10.727 1.00 76.56 259 ARG A CA 1
ATOM 2026 C C . ARG A 1 259 ? -7.057 0.439 -10.662 1.00 76.56 259 ARG A C 1
ATOM 2028 O O . ARG A 1 259 ? -8.136 0.807 -10.218 1.00 76.56 259 ARG A O 1
ATOM 2035 N N . ASP A 1 260 ? -6.863 -0.773 -11.152 1.00 75.50 260 ASP A N 1
ATOM 2036 C CA . ASP A 1 260 ? -7.861 -1.840 -11.202 1.00 75.50 260 ASP A CA 1
ATOM 2037 C C . ASP A 1 260 ? -8.061 -2.544 -9.855 1.00 75.50 260 ASP A C 1
ATOM 2039 O O . ASP A 1 260 ? -9.175 -2.986 -9.574 1.00 75.50 260 ASP A O 1
ATOM 2043 N N . ALA A 1 261 ? -7.024 -2.584 -9.014 1.00 76.69 261 ALA A N 1
ATOM 2044 C CA . ALA A 1 261 ? -7.068 -3.190 -7.687 1.00 76.69 261 ALA A CA 1
ATOM 2045 C C . ALA A 1 261 ? -7.885 -2.375 -6.672 1.00 76.69 261 ALA A C 1
ATOM 2047 O O . ALA A 1 261 ? -8.395 -2.923 -5.691 1.00 76.69 261 ALA A O 1
ATOM 2048 N N . ILE A 1 262 ? -8.052 -1.068 -6.903 1.00 72.50 262 ILE A N 1
ATOM 2049 C CA . ILE A 1 262 ? -8.820 -0.203 -6.012 1.00 72.50 262 ILE A CA 1
ATOM 2050 C C . ILE A 1 262 ? -10.107 0.305 -6.663 1.00 72.50 262 ILE A C 1
ATOM 2052 O O . ILE A 1 262 ? -10.160 1.318 -7.355 1.00 72.50 262 ILE A O 1
ATOM 2056 N N . ARG A 1 263 ? -11.196 -0.421 -6.400 1.00 66.44 263 ARG A N 1
ATOM 2057 C CA . ARG A 1 263 ? -12.561 0.020 -6.696 1.00 66.44 263 ARG A CA 1
ATOM 2058 C C . ARG A 1 263 ? -13.263 0.311 -5.380 1.00 66.44 263 ARG A C 1
ATOM 2060 O O . ARG A 1 263 ? -13.725 -0.602 -4.698 1.00 66.44 263 ARG A O 1
ATOM 2067 N N . PHE A 1 264 ? -13.292 1.582 -4.993 1.00 66.31 264 PHE A N 1
ATOM 2068 C CA . PHE A 1 264 ? -14.050 2.010 -3.821 1.00 66.31 264 PHE A CA 1
ATOM 2069 C C . PHE A 1 264 ? -15.540 1.735 -4.041 1.00 66.31 264 PHE A C 1
ATOM 2071 O O . PHE A 1 264 ? -16.041 1.853 -5.160 1.00 66.31 264 PHE A O 1
ATOM 2078 N N . LYS A 1 265 ? -16.254 1.375 -2.968 1.00 58.84 265 LYS A N 1
ATOM 2079 C CA . LYS A 1 265 ? -17.688 1.032 -3.040 1.00 58.84 265 LYS A CA 1
ATOM 2080 C C . LYS A 1 265 ? -18.570 2.199 -3.486 1.00 58.84 265 LYS A C 1
ATOM 2082 O O . LYS A 1 265 ? -19.684 1.973 -3.943 1.00 58.84 265 LYS A O 1
ATOM 2087 N N . ASP A 1 266 ? -18.072 3.422 -3.341 1.00 59.19 266 ASP A N 1
ATOM 2088 C CA . ASP A 1 266 ? -18.675 4.636 -3.883 1.00 59.19 266 ASP A CA 1
ATOM 2089 C C . ASP A 1 266 ? -17.753 5.214 -4.967 1.00 59.19 266 ASP A C 1
ATOM 2091 O O . ASP A 1 266 ? -16.971 6.145 -4.748 1.00 59.19 266 ASP A O 1
ATOM 2095 N N . TYR A 1 267 ? -17.763 4.549 -6.123 1.00 52.94 267 TYR A N 1
ATOM 2096 C CA . TYR A 1 267 ? -16.858 4.842 -7.233 1.00 52.94 267 TYR A CA 1
ATOM 2097 C C . TYR A 1 267 ? -17.147 6.212 -7.865 1.00 52.94 267 TYR A C 1
ATOM 2099 O O . TYR A 1 267 ? -16.215 6.906 -8.259 1.00 52.94 267 TYR A O 1
ATOM 2107 N N . ASP A 1 268 ? -18.418 6.625 -7.910 1.00 54.09 268 ASP A N 1
ATOM 2108 C CA . ASP A 1 268 ? -18.841 7.893 -8.516 1.00 54.09 268 ASP A CA 1
ATOM 2109 C C . ASP A 1 268 ? -18.364 9.111 -7.708 1.00 54.09 268 ASP A C 1
ATOM 2111 O O . ASP A 1 268 ? -18.052 10.154 -8.285 1.00 54.09 268 ASP A O 1
ATOM 2115 N N . ASN A 1 269 ? -18.244 8.964 -6.383 1.00 51.69 269 ASN A N 1
ATOM 2116 C CA . ASN A 1 269 ? -17.776 10.022 -5.484 1.00 51.69 269 ASN A CA 1
ATOM 2117 C C . ASN A 1 269 ? -16.277 9.945 -5.163 1.00 51.69 269 ASN A C 1
ATOM 2119 O O . ASN A 1 269 ? -15.761 10.814 -4.462 1.00 51.69 269 ASN A O 1
ATOM 2123 N N . THR A 1 270 ? -15.553 8.940 -5.668 1.00 52.44 270 THR A N 1
ATOM 2124 C CA . THR A 1 270 ? -14.106 8.846 -5.451 1.00 52.44 270 THR A CA 1
ATOM 2125 C C . THR A 1 270 ? -13.358 9.369 -6.680 1.00 52.44 270 THR A C 1
ATOM 2127 O O . THR A 1 270 ? -13.390 8.730 -7.732 1.00 52.44 270 THR A O 1
ATOM 2130 N N . PRO A 1 271 ? -12.660 10.518 -6.600 1.00 51.03 271 PRO A N 1
ATOM 2131 C CA . PRO A 1 271 ? -11.942 11.069 -7.742 1.00 51.03 271 PRO A CA 1
ATOM 2132 C C . PRO A 1 271 ? -10.738 10.186 -8.104 1.00 51.03 271 PRO A C 1
ATOM 2134 O O . PRO A 1 271 ? -9.645 10.350 -7.573 1.00 51.03 271 PRO A O 1
ATOM 2137 N N . ILE A 1 272 ? -10.905 9.240 -9.030 1.00 55.00 272 ILE A N 1
ATOM 2138 C CA . ILE A 1 272 ? -9.810 8.371 -9.489 1.00 55.00 272 ILE A CA 1
ATOM 2139 C C . ILE A 1 272 ? -9.015 9.112 -10.569 1.00 55.00 272 ILE A C 1
ATOM 2141 O O . ILE A 1 272 ? -9.187 8.914 -11.771 1.00 55.00 272 ILE A O 1
ATOM 2145 N N . GLY A 1 273 ? -8.152 10.013 -10.100 1.00 59.91 273 GLY A N 1
ATOM 2146 C CA . GLY A 1 273 ? -7.124 10.698 -10.889 1.00 59.91 273 GLY A CA 1
ATOM 2147 C C . GLY A 1 273 ? -5.753 10.736 -10.204 1.00 59.91 273 GLY A C 1
ATOM 2148 O O . GLY A 1 273 ? -4.822 11.334 -10.735 1.00 59.91 273 GLY A O 1
ATOM 2149 N N . PHE A 1 274 ? -5.614 10.123 -9.026 1.00 70.81 274 PHE A N 1
ATOM 2150 C CA . PHE A 1 274 ? -4.379 10.082 -8.244 1.00 70.81 274 PHE A CA 1
ATOM 2151 C C . PHE A 1 274 ? -4.052 8.653 -7.802 1.00 70.81 274 PHE A C 1
ATOM 2153 O O . PHE A 1 274 ? -4.947 7.830 -7.626 1.00 70.81 274 PHE A O 1
ATOM 2160 N N . GLY A 1 275 ? -2.760 8.360 -7.631 1.00 85.00 275 GLY A N 1
ATOM 2161 C CA . GLY A 1 275 ? -2.307 7.069 -7.114 1.00 85.00 275 GLY A CA 1
ATOM 2162 C C . GLY A 1 275 ? -2.697 6.878 -5.647 1.00 85.00 275 GLY A C 1
ATOM 2163 O O . GLY A 1 275 ? -2.738 7.846 -4.882 1.00 85.00 275 GLY A O 1
ATOM 2164 N N . ILE A 1 276 ? -2.953 5.631 -5.257 1.00 89.31 276 ILE A N 1
ATOM 2165 C CA . ILE A 1 276 ? -3.267 5.239 -3.879 1.00 89.31 276 ILE A CA 1
ATOM 2166 C C . ILE A 1 276 ? -2.138 4.360 -3.351 1.00 89.31 276 ILE A C 1
ATOM 2168 O O . ILE A 1 276 ? -1.596 3.526 -4.076 1.00 89.31 276 ILE A O 1
ATOM 2172 N N . ALA A 1 277 ? -1.787 4.560 -2.088 1.00 93.44 277 ALA A N 1
ATOM 2173 C CA . ALA A 1 277 ? -0.814 3.753 -1.378 1.00 93.44 277 ALA A CA 1
ATOM 2174 C C . ALA A 1 277 ? -1.455 3.125 -0.139 1.00 93.44 277 ALA A C 1
ATOM 2176 O O . ALA A 1 277 ? -2.283 3.751 0.528 1.00 93.44 277 ALA A O 1
ATOM 2177 N N . VAL A 1 278 ? -1.032 1.904 0.178 1.00 96.00 278 VAL A N 1
ATOM 2178 C CA . VAL A 1 278 ? -1.321 1.252 1.456 1.00 96.00 278 VAL A CA 1
ATOM 2179 C C . VAL A 1 278 ? -0.022 1.111 2.223 1.00 96.00 278 VAL A C 1
ATOM 2181 O O . VAL A 1 278 ? 0.953 0.606 1.678 1.00 96.00 278 VAL A O 1
ATOM 2184 N N . PHE A 1 279 ? 0.001 1.551 3.473 1.00 97.50 279 PHE A N 1
ATOM 2185 C CA . PHE A 1 279 ? 1.141 1.442 4.372 1.00 97.50 279 PHE A CA 1
ATOM 2186 C C . PHE A 1 279 ? 0.852 0.431 5.473 1.00 97.50 279 PHE A C 1
ATOM 2188 O O . PHE A 1 279 ? -0.250 0.411 6.023 1.00 97.50 279 PHE A O 1
ATOM 2195 N N . CYS A 1 280 ? 1.869 -0.343 5.845 1.00 97.81 280 CYS A N 1
ATOM 2196 C CA . CYS A 1 280 ? 1.839 -1.193 7.029 1.00 97.81 280 CYS A CA 1
ATOM 2197 C C . CYS A 1 280 ? 2.784 -0.629 8.092 1.00 97.81 280 CYS A C 1
ATOM 2199 O O . CYS A 1 280 ? 4.008 -0.640 7.951 1.00 97.81 280 CYS A O 1
ATOM 2201 N N . MET A 1 281 ? 2.210 -0.125 9.178 1.00 97.31 281 MET A N 1
ATOM 2202 C CA . MET A 1 281 ? 2.931 0.469 10.295 1.00 97.31 281 MET A CA 1
ATOM 2203 C C . MET A 1 281 ? 2.861 -0.494 11.477 1.00 97.31 281 MET A C 1
ATOM 2205 O O . MET A 1 281 ? 1.781 -0.953 11.834 1.00 97.31 281 MET A O 1
ATOM 2209 N N . VAL A 1 282 ? 4.000 -0.806 12.090 1.00 97.19 282 VAL A N 1
ATOM 2210 C CA . VAL A 1 282 ? 4.080 -1.726 13.235 1.00 97.19 282 VAL A CA 1
ATOM 2211 C C . VAL A 1 282 ? 4.886 -1.052 14.331 1.00 97.19 282 VAL A C 1
ATOM 2213 O O . VAL A 1 282 ? 5.956 -0.495 14.053 1.00 97.19 282 VAL A O 1
ATOM 2216 N N . ALA A 1 283 ? 4.363 -1.088 15.556 1.00 95.06 283 ALA A N 1
ATOM 2217 C CA . ALA A 1 283 ? 4.960 -0.391 16.685 1.00 95.06 283 ALA A CA 1
ATOM 2218 C C . ALA A 1 283 ? 6.380 -0.892 16.991 1.00 95.06 283 ALA A C 1
ATOM 2220 O O . ALA A 1 283 ? 6.675 -2.077 16.821 1.00 95.06 283 ALA A O 1
ATOM 2221 N N . PRO A 1 284 ? 7.270 -0.018 17.494 1.00 91.75 284 PRO A N 1
ATOM 2222 C CA . PRO A 1 284 ? 8.617 -0.414 17.896 1.00 91.75 284 PRO A CA 1
ATOM 2223 C C . PRO A 1 284 ? 8.625 -1.302 19.150 1.00 91.75 284 PRO A C 1
ATOM 2225 O O . PRO A 1 284 ? 9.633 -1.942 19.430 1.00 91.75 284 PRO A O 1
ATOM 2228 N N . THR A 1 285 ? 7.519 -1.344 19.899 1.00 92.44 285 THR A N 1
ATOM 2229 C CA . THR A 1 285 ? 7.331 -2.210 21.073 1.00 92.44 285 THR A CA 1
ATOM 2230 C C . THR A 1 285 ? 7.026 -3.665 20.709 1.00 92.44 285 THR A C 1
ATOM 2232 O O . THR A 1 285 ? 7.176 -4.537 21.562 1.00 92.44 285 THR A O 1
ATOM 2235 N N . VAL A 1 286 ? 6.622 -3.942 19.463 1.00 93.38 286 VAL A N 1
ATOM 2236 C CA . VAL A 1 286 ? 6.421 -5.303 18.942 1.00 93.38 286 VAL A CA 1
ATOM 2237 C C . VAL A 1 286 ? 7.782 -5.963 18.720 1.00 93.38 286 VAL A C 1
ATOM 2239 O O . VAL A 1 286 ? 8.738 -5.309 18.292 1.00 93.38 286 VAL A O 1
ATOM 2242 N N . THR A 1 287 ? 7.898 -7.264 19.000 1.00 96.25 287 THR A N 1
ATOM 2243 C CA . THR A 1 287 ? 9.184 -7.952 18.842 1.00 96.25 287 THR A CA 1
ATOM 2244 C C . THR A 1 287 ? 9.640 -7.936 17.381 1.00 96.25 287 THR A C 1
ATOM 2246 O O . THR A 1 287 ? 8.834 -7.928 16.448 1.00 96.25 287 THR A O 1
ATOM 2249 N N . LYS A 1 288 ? 10.960 -7.980 17.148 1.00 94.75 288 LYS A N 1
ATOM 2250 C CA . LYS A 1 288 ? 11.513 -7.998 15.782 1.00 94.75 288 LYS A CA 1
ATOM 2251 C C . LYS A 1 288 ? 10.930 -9.141 14.940 1.00 94.75 288 LYS A C 1
ATOM 2253 O O . LYS A 1 288 ? 10.657 -8.933 13.763 1.00 94.75 288 LYS A O 1
ATOM 2258 N N . SER A 1 289 ? 10.733 -10.319 15.537 1.00 96.44 289 SER A N 1
ATOM 2259 C CA . SER A 1 289 ? 10.180 -11.485 14.839 1.00 96.44 289 SER A CA 1
ATOM 2260 C C . SER A 1 289 ? 8.735 -11.246 14.401 1.00 96.44 289 SER A C 1
ATOM 2262 O O . SER A 1 289 ? 8.415 -11.431 13.233 1.00 96.44 289 SER A O 1
ATOM 2264 N N . GLU A 1 290 ? 7.874 -10.779 15.307 1.00 96.00 290 GLU A N 1
ATOM 2265 C CA . GLU A 1 290 ? 6.465 -10.491 15.002 1.00 96.00 290 GLU A CA 1
ATOM 2266 C C . GLU A 1 290 ? 6.316 -9.349 13.992 1.00 96.00 290 GLU A C 1
ATOM 2268 O O . GLU A 1 290 ? 5.449 -9.396 13.118 1.00 96.00 290 GLU A O 1
ATOM 2273 N N . LYS A 1 291 ? 7.185 -8.335 14.073 1.00 95.81 291 LYS A N 1
ATOM 2274 C CA . LYS A 1 291 ? 7.222 -7.231 13.112 1.00 95.81 291 LYS A CA 1
ATOM 2275 C C . LYS A 1 291 ? 7.545 -7.719 11.701 1.00 95.81 291 LYS A C 1
ATOM 2277 O O . LYS A 1 291 ? 6.845 -7.353 10.760 1.00 95.81 291 LYS A O 1
ATOM 2282 N N . LEU A 1 292 ? 8.579 -8.549 11.553 1.00 95.69 292 LEU A N 1
ATOM 2283 C CA . LEU A 1 292 ? 8.951 -9.121 10.257 1.00 95.69 292 LEU A CA 1
ATOM 2284 C C . LEU A 1 292 ? 7.859 -10.042 9.710 1.00 95.69 292 LEU A C 1
ATOM 2286 O O . LEU A 1 292 ? 7.548 -9.964 8.526 1.00 95.69 292 LEU A O 1
ATOM 2290 N N . GLU A 1 293 ? 7.235 -10.847 10.567 1.00 97.69 293 GLU A N 1
ATOM 2291 C CA . GLU A 1 293 ? 6.131 -11.717 10.163 1.00 97.69 293 GLU A CA 1
ATOM 2292 C C . GLU A 1 293 ? 4.902 -10.911 9.711 1.00 97.69 293 GLU A C 1
ATOM 2294 O O . GLU A 1 293 ? 4.274 -11.222 8.702 1.00 97.69 293 GLU A O 1
ATOM 2299 N N . THR A 1 294 ? 4.598 -9.806 10.393 1.00 97.88 294 THR A N 1
ATOM 2300 C CA . THR A 1 294 ? 3.519 -8.894 9.984 1.00 97.88 294 THR A CA 1
ATOM 2301 C C . THR A 1 294 ? 3.802 -8.272 8.617 1.00 97.88 294 THR A C 1
ATOM 2303 O O . THR A 1 294 ? 2.911 -8.211 7.773 1.00 97.88 294 THR A O 1
ATOM 2306 N N . TYR A 1 295 ? 5.044 -7.854 8.358 1.00 96.88 295 TYR A N 1
ATOM 2307 C CA . TYR A 1 295 ? 5.434 -7.330 7.047 1.00 96.88 295 TYR A CA 1
ATOM 2308 C C . TYR A 1 295 ? 5.438 -8.387 5.946 1.00 96.88 295 TYR A C 1
ATOM 2310 O O . TYR A 1 295 ? 5.099 -8.063 4.810 1.00 96.88 295 TYR A O 1
ATOM 2318 N N . ARG A 1 296 ? 5.766 -9.639 6.273 1.00 96.81 296 ARG A N 1
ATOM 2319 C CA . ARG A 1 296 ? 5.641 -10.760 5.341 1.00 96.81 296 ARG A CA 1
ATOM 2320 C C . ARG A 1 296 ? 4.187 -10.952 4.921 1.00 96.81 296 ARG A C 1
ATOM 2322 O O . ARG A 1 296 ? 3.899 -10.893 3.733 1.00 96.81 296 ARG A O 1
ATOM 2329 N N . ARG A 1 297 ? 3.267 -11.056 5.886 1.00 97.94 297 ARG A N 1
ATOM 2330 C CA . ARG A 1 297 ? 1.827 -11.144 5.598 1.00 97.94 297 ARG A CA 1
ATOM 2331 C C . ARG A 1 297 ? 1.329 -9.935 4.812 1.00 97.94 297 ARG A C 1
ATOM 2333 O O . ARG A 1 297 ? 0.535 -10.086 3.898 1.00 97.94 297 ARG A O 1
ATOM 2340 N N . PHE A 1 298 ? 1.820 -8.735 5.124 1.00 97.88 298 PHE A N 1
ATOM 2341 C CA . PHE A 1 298 ? 1.483 -7.540 4.349 1.00 97.88 298 PHE A CA 1
ATOM 2342 C C . PHE A 1 298 ? 1.915 -7.653 2.885 1.00 97.88 298 PHE A C 1
ATOM 2344 O O . PHE A 1 298 ? 1.139 -7.316 1.997 1.00 97.88 298 PHE A O 1
ATOM 2351 N N . TYR A 1 299 ? 3.121 -8.152 2.619 1.00 95.88 299 TYR A N 1
ATOM 2352 C CA . TYR A 1 299 ? 3.556 -8.412 1.252 1.00 95.88 299 TYR A CA 1
ATOM 2353 C C . TYR A 1 299 ? 2.687 -9.474 0.567 1.00 95.88 299 TYR A C 1
ATOM 2355 O O . TYR A 1 299 ? 2.209 -9.240 -0.542 1.00 95.88 299 TYR A O 1
ATOM 2363 N N . ASP A 1 300 ? 2.438 -10.602 1.231 1.00 96.12 300 ASP A N 1
ATOM 2364 C CA . ASP A 1 300 ? 1.673 -11.715 0.663 1.00 96.12 300 ASP A CA 1
ATOM 2365 C C . ASP A 1 300 ? 0.240 -11.277 0.291 1.00 96.12 300 ASP A C 1
ATOM 2367 O O . ASP A 1 300 ? -0.237 -11.560 -0.808 1.00 96.12 300 ASP A O 1
ATOM 2371 N N . GLU A 1 301 ? -0.411 -10.484 1.147 1.00 96.00 301 GLU A N 1
ATOM 2372 C CA . GLU A 1 301 ? -1.789 -10.024 0.936 1.00 96.00 301 GLU A CA 1
ATOM 2373 C C . GLU A 1 301 ? -1.925 -8.868 -0.067 1.00 96.00 301 GLU A C 1
ATOM 2375 O O . GLU A 1 301 ? -2.995 -8.690 -0.641 1.00 96.00 301 GLU A O 1
ATOM 2380 N N . PHE A 1 302 ? -0.882 -8.066 -0.311 1.00 95.50 302 PHE A N 1
ATOM 2381 C CA . PHE A 1 302 ? -0.992 -6.868 -1.162 1.00 95.50 302 PHE A CA 1
ATOM 2382 C C . PHE A 1 302 ? -0.162 -6.910 -2.450 1.00 95.50 302 PHE A C 1
ATOM 2384 O O . PHE A 1 302 ? -0.433 -6.125 -3.359 1.00 95.50 302 PHE A O 1
ATOM 2391 N N . SER A 1 303 ? 0.815 -7.812 -2.575 1.00 91.38 303 SER A N 1
ATOM 2392 C CA . SER A 1 303 ? 1.705 -7.896 -3.749 1.00 91.38 303 SER A CA 1
ATOM 2393 C C . SER A 1 303 ? 0.966 -8.156 -5.065 1.00 91.38 303 SER A C 1
ATOM 2395 O O . SER A 1 303 ? 1.394 -7.703 -6.121 1.00 91.38 303 SER A O 1
ATOM 2397 N N . HIS A 1 304 ? -0.183 -8.831 -5.024 1.00 89.06 304 HIS A N 1
ATOM 2398 C CA . HIS A 1 304 ? -1.014 -9.044 -6.209 1.00 89.06 304 HIS A CA 1
ATOM 2399 C C . HIS A 1 304 ? -1.776 -7.775 -6.647 1.00 89.06 304 HIS A C 1
ATOM 2401 O O . HIS A 1 304 ? -2.199 -7.660 -7.799 1.00 89.06 304 HIS A O 1
ATOM 2407 N N . ALA A 1 305 ? -1.976 -6.817 -5.741 1.00 89.94 305 ALA A N 1
ATOM 2408 C CA . ALA A 1 305 ? -2.775 -5.611 -5.955 1.00 89.94 305 ALA A CA 1
ATOM 2409 C C . ALA A 1 305 ? -1.929 -4.400 -6.389 1.00 89.94 305 ALA A C 1
ATOM 2411 O O . ALA A 1 305 ? -2.462 -3.410 -6.904 1.00 89.94 305 ALA A O 1
ATOM 2412 N N . GLY A 1 306 ? -0.611 -4.457 -6.204 1.00 90.31 306 GLY A N 1
ATOM 2413 C CA . GLY A 1 306 ? 0.271 -3.331 -6.463 1.00 90.31 306 GLY A CA 1
ATOM 2414 C C . GLY A 1 306 ? 1.745 -3.633 -6.254 1.00 90.31 306 GLY A C 1
ATOM 2415 O O . GLY A 1 306 ? 2.134 -4.755 -5.957 1.00 90.31 306 GLY A O 1
ATOM 2416 N N . GLU A 1 307 ? 2.557 -2.590 -6.377 1.00 88.38 307 GLU A N 1
ATOM 2417 C CA . GLU A 1 307 ? 4.012 -2.697 -6.273 1.00 88.38 307 GLU A CA 1
ATOM 2418 C C . GLU A 1 307 ? 4.490 -2.396 -4.856 1.00 88.38 307 GLU A C 1
ATOM 2420 O O . GLU A 1 307 ? 4.192 -1.328 -4.306 1.00 88.38 307 GLU A O 1
ATOM 2425 N N . LEU A 1 308 ? 5.266 -3.316 -4.273 1.00 89.88 308 LEU A N 1
ATOM 2426 C CA . LEU A 1 308 ? 5.912 -3.089 -2.983 1.00 89.88 308 LEU A CA 1
ATOM 2427 C C . LEU A 1 308 ? 7.012 -2.044 -3.142 1.00 89.88 308 LEU A C 1
ATOM 2429 O O . LEU A 1 308 ? 7.918 -2.173 -3.960 1.00 89.88 308 LEU A O 1
ATOM 2433 N N . ASN A 1 309 ? 6.977 -1.034 -2.286 1.00 88.38 309 ASN A N 1
ATOM 2434 C CA . ASN A 1 309 ? 8.043 -0.068 -2.146 1.00 88.38 309 ASN A CA 1
ATOM 2435 C C . ASN A 1 309 ? 8.497 -0.027 -0.687 1.00 88.38 309 ASN A C 1
ATOM 2437 O O . ASN A 1 309 ? 7.747 0.335 0.220 1.00 88.38 309 ASN A O 1
ATOM 2441 N N . VAL A 1 310 ? 9.756 -0.389 -0.470 1.00 81.44 310 VAL A N 1
ATOM 2442 C CA . VAL A 1 310 ? 10.457 -0.151 0.789 1.00 81.44 310 VAL A CA 1
ATOM 2443 C C . VAL A 1 310 ? 11.531 0.877 0.478 1.00 81.44 310 VAL A C 1
ATOM 2445 O O . VAL A 1 310 ? 12.364 0.624 -0.394 1.00 81.44 310 VAL A O 1
ATOM 2448 N N . PRO A 1 311 ? 11.505 2.057 1.107 1.00 78.75 311 PRO A N 1
ATOM 2449 C CA . PRO A 1 311 ? 12.550 3.018 0.845 1.00 78.75 311 PRO A CA 1
ATOM 2450 C C . PRO A 1 311 ? 13.876 2.573 1.446 1.00 78.75 311 PRO A C 1
ATOM 2452 O O . PRO A 1 311 ? 13.939 1.941 2.499 1.00 78.75 311 PRO A O 1
ATOM 2455 N N . PHE A 1 312 ? 14.928 2.993 0.769 1.00 83.94 312 PHE A N 1
ATOM 2456 C CA . PHE A 1 312 ? 16.316 2.801 1.134 1.00 83.94 312 PHE A CA 1
ATOM 2457 C C . PHE A 1 312 ? 16.993 4.166 1.257 1.00 83.94 312 PHE A C 1
ATOM 2459 O O . PHE A 1 312 ? 16.524 5.161 0.701 1.00 83.94 312 PHE A O 1
ATOM 2466 N N . ASP A 1 313 ? 18.083 4.219 2.010 1.00 84.62 313 ASP A N 1
ATOM 2467 C CA . ASP A 1 313 ? 18.898 5.416 2.162 1.00 84.62 313 ASP A CA 1
ATOM 2468 C C . ASP A 1 313 ? 20.194 5.310 1.347 1.00 84.62 313 ASP A C 1
ATOM 2470 O O . ASP A 1 313 ? 20.479 4.300 0.699 1.00 84.62 313 ASP A O 1
ATOM 2474 N N . ARG A 1 314 ? 20.996 6.378 1.380 1.00 89.00 314 ARG A N 1
ATOM 2475 C CA . ARG A 1 314 ? 22.301 6.408 0.714 1.00 89.00 314 ARG A CA 1
ATOM 2476 C C . ARG A 1 314 ? 23.239 5.308 1.219 1.00 89.00 314 ARG A C 1
ATOM 2478 O O . ARG A 1 314 ? 24.000 4.764 0.434 1.00 89.00 314 ARG A O 1
ATOM 2485 N N . THR A 1 315 ? 23.169 4.977 2.503 1.00 91.56 315 THR A N 1
ATOM 2486 C CA . THR A 1 315 ? 24.017 3.951 3.117 1.00 91.56 315 THR A CA 1
ATOM 2487 C C . THR A 1 315 ? 23.714 2.571 2.540 1.00 91.56 315 THR A C 1
ATOM 2489 O O . THR A 1 315 ? 24.632 1.816 2.239 1.00 91.56 315 THR A O 1
ATOM 2492 N N . PHE A 1 316 ? 22.434 2.237 2.355 1.00 89.44 316 PHE A N 1
ATOM 2493 C CA . PHE A 1 316 ? 22.028 0.970 1.755 1.00 89.44 316 PHE A CA 1
ATOM 2494 C C . PHE A 1 316 ? 22.448 0.875 0.290 1.00 89.44 316 PHE A C 1
ATOM 2496 O O . PHE A 1 316 ? 22.904 -0.183 -0.119 1.00 89.44 316 PHE A O 1
ATOM 2503 N N . LEU A 1 317 ? 22.368 1.974 -0.472 1.00 89.19 317 LEU A N 1
ATOM 2504 C CA . LEU A 1 317 ? 22.836 2.017 -1.867 1.00 89.19 317 LEU A CA 1
ATOM 2505 C C . LEU A 1 317 ? 24.324 1.670 -2.018 1.00 89.19 317 LEU A C 1
ATOM 2507 O O . LEU A 1 317 ? 24.736 1.185 -3.065 1.00 89.19 317 LEU A O 1
ATOM 2511 N N . GLU A 1 318 ? 25.126 1.928 -0.986 1.00 91.56 318 GLU A N 1
ATOM 2512 C CA . GLU A 1 318 ? 26.558 1.615 -0.950 1.00 91.56 318 GLU A CA 1
ATOM 2513 C C . GLU A 1 318 ? 26.836 0.198 -0.395 1.00 91.56 318 GLU A C 1
ATOM 2515 O O . GLU A 1 318 ? 27.983 -0.248 -0.369 1.00 91.56 318 GLU A O 1
ATOM 2520 N N . HIS A 1 319 ? 25.807 -0.527 0.059 1.00 94.19 319 HIS A N 1
ATOM 2521 C CA . HIS A 1 319 ? 25.930 -1.847 0.674 1.00 94.19 319 HIS A CA 1
ATOM 2522 C C . HIS A 1 319 ? 25.716 -2.974 -0.361 1.00 94.19 319 HIS A C 1
ATOM 2524 O O . HIS A 1 319 ? 24.759 -2.899 -1.130 1.00 94.19 319 HIS A O 1
ATOM 2530 N N . PRO A 1 320 ? 26.490 -4.083 -0.334 1.00 93.06 320 PRO A N 1
ATOM 2531 C CA . PRO A 1 320 ? 26.342 -5.194 -1.293 1.00 93.06 320 PRO A CA 1
ATOM 2532 C C . PRO A 1 320 ? 24.924 -5.783 -1.378 1.00 93.06 320 PRO A C 1
ATOM 2534 O O . PRO A 1 320 ? 24.444 -6.146 -2.440 1.00 93.06 320 PRO A O 1
ATOM 2537 N N . ALA A 1 321 ? 24.198 -5.790 -0.258 1.00 90.50 321 ALA A N 1
ATOM 2538 C CA . ALA A 1 321 ? 22.801 -6.234 -0.222 1.00 90.50 321 ALA A CA 1
ATOM 2539 C C . ALA A 1 321 ? 21.841 -5.426 -1.127 1.00 90.50 321 ALA A C 1
ATOM 2541 O O . ALA A 1 321 ? 20.740 -5.905 -1.403 1.00 90.50 321 ALA A O 1
ATOM 2542 N N . PHE A 1 322 ? 22.204 -4.206 -1.544 1.00 87.94 322 PHE A N 1
ATOM 2543 C CA . PHE A 1 322 ? 21.439 -3.463 -2.545 1.00 87.94 322 PHE A CA 1
ATOM 2544 C C . PHE A 1 322 ? 21.627 -4.058 -3.939 1.00 87.94 322 PHE A C 1
ATOM 2546 O O . PHE A 1 322 ? 20.624 -4.286 -4.606 1.00 87.94 322 PHE A O 1
ATOM 2553 N N . GLU A 1 323 ? 22.863 -4.382 -4.327 1.00 86.12 323 GLU A N 1
ATOM 2554 C CA . GLU A 1 323 ? 23.178 -5.083 -5.581 1.00 86.12 323 GLU A CA 1
ATOM 2555 C C . GLU A 1 323 ? 22.441 -6.433 -5.639 1.00 86.12 323 GLU A C 1
ATOM 2557 O O . GLU A 1 323 ? 21.650 -6.671 -6.552 1.00 86.12 323 GLU A O 1
ATOM 2562 N N . ASP A 1 324 ? 22.534 -7.232 -4.568 1.00 87.75 324 ASP A N 1
ATOM 2563 C CA . ASP A 1 324 ? 21.807 -8.507 -4.437 1.00 87.75 324 ASP A CA 1
ATOM 2564 C C . ASP A 1 324 ? 20.276 -8.346 -4.538 1.00 87.75 324 ASP A C 1
ATOM 2566 O O . ASP A 1 324 ? 19.545 -9.263 -4.932 1.00 87.75 324 ASP A O 1
ATOM 2570 N N . LEU A 1 325 ? 19.733 -7.210 -4.090 1.00 87.12 325 LEU A N 1
ATOM 2571 C CA . LEU A 1 325 ? 18.309 -6.911 -4.222 1.00 87.12 325 LEU A CA 1
ATOM 2572 C C . LEU A 1 325 ? 17.973 -6.516 -5.659 1.00 87.12 325 LEU A C 1
ATOM 2574 O O . LEU A 1 325 ? 16.993 -7.026 -6.199 1.00 87.12 325 LEU A O 1
ATOM 2578 N N . THR A 1 326 ? 18.750 -5.621 -6.268 1.00 83.12 326 THR A N 1
ATOM 2579 C CA . THR A 1 326 ? 18.498 -5.155 -7.630 1.00 83.12 326 THR A CA 1
ATOM 2580 C C . THR A 1 326 ? 18.617 -6.282 -8.638 1.00 83.12 326 THR A C 1
ATOM 2582 O O . THR A 1 326 ? 17.757 -6.367 -9.508 1.00 83.12 326 THR A O 1
ATOM 2585 N N . ASP A 1 327 ? 19.586 -7.182 -8.496 1.00 81.81 327 ASP A N 1
ATOM 2586 C CA . ASP A 1 327 ? 19.759 -8.317 -9.405 1.00 81.81 327 ASP A 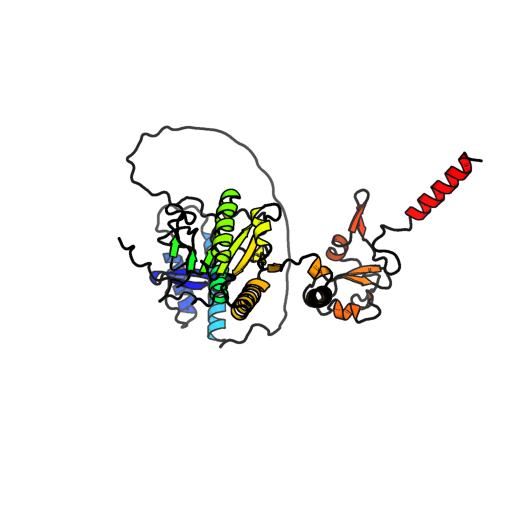CA 1
ATOM 2587 C C . ASP A 1 327 ? 18.550 -9.252 -9.352 1.00 81.81 327 ASP A C 1
ATOM 2589 O O . ASP A 1 327 ? 17.937 -9.553 -10.377 1.00 81.81 327 ASP A O 1
ATOM 2593 N N . ARG A 1 328 ? 18.096 -9.605 -8.141 1.00 86.19 328 ARG A N 1
ATOM 2594 C CA . ARG A 1 328 ? 16.873 -10.406 -7.962 1.00 86.19 328 ARG A CA 1
ATOM 2595 C C . ARG A 1 328 ? 15.636 -9.727 -8.546 1.00 86.19 328 ARG A C 1
ATOM 2597 O O . ARG A 1 328 ? 14.786 -10.413 -9.108 1.00 86.19 328 ARG A O 1
ATOM 2604 N N . LEU A 1 329 ? 15.510 -8.404 -8.406 1.00 82.12 329 LEU A N 1
ATOM 2605 C CA . LEU A 1 329 ? 14.391 -7.652 -8.983 1.00 82.12 329 LEU A CA 1
ATOM 2606 C C . LEU A 1 329 ? 14.456 -7.614 -10.515 1.00 82.12 329 LEU A C 1
ATOM 2608 O O . LEU A 1 329 ? 13.413 -7.743 -11.151 1.00 82.12 329 LEU A O 1
ATOM 2612 N N . HIS A 1 330 ? 15.645 -7.486 -11.110 1.00 74.69 330 HIS A N 1
ATOM 2613 C CA . HIS A 1 330 ? 15.818 -7.572 -12.563 1.00 74.69 330 HIS A CA 1
ATOM 2614 C C . HIS A 1 330 ? 15.445 -8.960 -13.084 1.00 74.69 330 HIS A C 1
ATOM 2616 O O . HIS A 1 330 ? 14.713 -9.061 -14.067 1.00 74.69 330 HIS A O 1
ATOM 2622 N N . GLU A 1 331 ? 15.879 -10.028 -12.411 1.00 77.00 331 GLU A N 1
ATOM 2623 C CA . GLU A 1 331 ? 15.500 -11.392 -12.779 1.00 77.00 331 GLU A CA 1
ATOM 2624 C C . GLU A 1 331 ? 13.990 -11.630 -12.670 1.00 77.00 331 GLU A C 1
ATOM 2626 O O . GLU A 1 331 ? 13.388 -12.224 -13.564 1.00 77.00 331 GLU A O 1
ATOM 2631 N N . ASP A 1 332 ? 13.360 -11.191 -11.577 1.00 78.88 332 ASP A N 1
ATOM 2632 C CA . ASP A 1 332 ? 11.914 -11.336 -11.384 1.00 78.88 332 ASP A CA 1
ATOM 2633 C C . ASP A 1 332 ? 11.134 -10.547 -12.444 1.00 78.88 332 ASP A C 1
ATOM 2635 O O . ASP A 1 332 ? 10.195 -11.067 -13.049 1.00 78.88 332 ASP A O 1
ATOM 2639 N N . ALA A 1 333 ? 11.579 -9.322 -12.737 1.00 73.69 333 ALA A N 1
ATOM 2640 C CA . ALA A 1 333 ? 11.006 -8.485 -13.778 1.00 73.69 333 ALA A CA 1
ATOM 2641 C C . ALA A 1 333 ? 11.119 -9.137 -15.164 1.00 73.69 333 ALA A C 1
ATOM 2643 O O . ALA A 1 333 ? 10.131 -9.205 -15.893 1.00 73.69 333 ALA A O 1
ATOM 2644 N N . ALA A 1 334 ? 12.291 -9.673 -15.501 1.00 68.62 334 ALA A N 1
ATOM 2645 C CA . ALA A 1 334 ? 12.544 -10.347 -16.770 1.00 68.62 334 ALA A CA 1
ATOM 2646 C C . ALA A 1 334 ? 11.742 -11.657 -16.935 1.00 68.62 334 ALA A C 1
ATOM 2648 O O . ALA A 1 334 ? 11.487 -12.078 -18.066 1.00 68.62 334 ALA A O 1
ATOM 2649 N N . LYS A 1 335 ? 11.319 -12.285 -15.825 1.00 69.44 335 LYS A N 1
ATOM 2650 C CA . LYS A 1 335 ? 10.429 -13.461 -15.807 1.00 69.44 335 LYS A CA 1
ATOM 2651 C C . LYS A 1 335 ? 8.949 -13.085 -15.922 1.00 69.44 335 LYS A C 1
ATOM 2653 O O . LYS A 1 335 ? 8.205 -13.768 -16.619 1.00 69.44 335 LYS A O 1
ATOM 2658 N N . LYS A 1 336 ? 8.505 -12.041 -15.210 1.00 68.50 336 LYS A N 1
ATOM 2659 C CA . LYS A 1 336 ? 7.077 -11.701 -15.057 1.00 68.50 336 LYS A CA 1
ATOM 2660 C C . LYS A 1 336 ? 6.558 -10.690 -16.074 1.00 68.50 336 LYS A C 1
ATOM 2662 O O . LYS A 1 336 ? 5.398 -10.785 -16.480 1.00 68.50 336 LYS A O 1
ATOM 2667 N N . TYR A 1 337 ? 7.358 -9.694 -16.457 1.00 65.00 337 TYR A N 1
ATOM 2668 C CA . TYR A 1 337 ? 6.876 -8.609 -17.308 1.00 65.00 337 TYR A CA 1
ATOM 2669 C C . TYR A 1 337 ? 6.958 -8.981 -18.787 1.00 65.00 337 TYR A C 1
ATOM 2671 O O . TYR A 1 337 ? 8.022 -9.090 -19.396 1.00 65.00 337 TYR A O 1
ATOM 2679 N N . ARG A 1 338 ? 5.764 -9.131 -19.363 1.00 58.38 338 ARG A N 1
ATOM 2680 C CA . ARG A 1 338 ? 5.515 -9.492 -20.761 1.00 58.38 338 ARG A CA 1
ATOM 2681 C C . ARG A 1 338 ? 5.959 -8.428 -21.767 1.00 58.38 338 ARG A C 1
ATOM 2683 O O . ARG A 1 338 ? 6.281 -8.775 -22.896 1.00 58.38 338 ARG A O 1
ATOM 2690 N N . ASP A 1 339 ? 6.017 -7.160 -21.367 1.00 61.84 339 ASP A N 1
ATOM 2691 C CA . ASP A 1 339 ? 6.426 -6.045 -22.236 1.00 61.84 339 ASP A CA 1
ATOM 2692 C C . ASP A 1 339 ? 7.961 -5.963 -22.360 1.00 61.84 339 ASP A C 1
ATOM 2694 O O . ASP A 1 339 ? 8.560 -4.887 -22.327 1.00 61.84 339 ASP A O 1
ATOM 2698 N N . SER A 1 340 ? 8.606 -7.125 -22.450 1.00 71.19 340 SER A N 1
ATOM 2699 C CA . SER A 1 340 ? 10.042 -7.244 -22.623 1.00 71.19 340 SER A CA 1
ATOM 2700 C C . SER A 1 340 ? 10.376 -7.116 -24.102 1.00 71.19 340 SER A C 1
ATOM 2702 O O . SER A 1 340 ? 9.944 -7.912 -24.939 1.00 71.19 340 SER A O 1
ATOM 2704 N N . TRP A 1 341 ? 11.149 -6.085 -24.417 1.00 81.56 341 TRP A N 1
ATOM 2705 C CA . TRP A 1 341 ? 11.582 -5.790 -25.771 1.00 81.56 341 TRP A CA 1
ATOM 2706 C C . TRP A 1 341 ? 13.018 -6.245 -25.956 1.00 81.56 341 TRP A C 1
ATOM 2708 O O . TRP A 1 341 ? 13.876 -5.992 -25.112 1.00 81.56 341 TRP A O 1
ATOM 2718 N N . VAL A 1 342 ? 13.293 -6.869 -27.092 1.00 83.75 342 VAL A N 1
ATOM 2719 C CA . VAL A 1 342 ? 14.643 -7.277 -27.469 1.00 83.75 342 VAL A CA 1
ATOM 2720 C C . VAL A 1 342 ? 14.996 -6.660 -28.810 1.00 83.75 342 VAL A C 1
ATOM 2722 O O . VAL A 1 342 ? 14.182 -6.601 -29.733 1.00 83.75 342 VAL A O 1
ATOM 2725 N N . ALA A 1 343 ? 16.216 -6.158 -28.927 1.00 87.06 343 ALA A N 1
ATOM 2726 C CA . ALA A 1 343 ? 16.711 -5.669 -30.198 1.00 87.06 343 ALA A CA 1
ATOM 2727 C C . ALA A 1 343 ? 17.308 -6.814 -31.019 1.00 87.06 343 ALA A C 1
ATOM 2729 O O . ALA A 1 343 ? 18.095 -7.613 -30.514 1.00 87.06 343 ALA A O 1
ATOM 2730 N N . CYS A 1 344 ? 16.968 -6.874 -32.301 1.00 87.94 344 CYS A N 1
ATOM 2731 C CA . CYS A 1 344 ? 17.554 -7.838 -33.225 1.00 87.94 344 CYS A CA 1
ATOM 2732 C C . CYS A 1 344 ? 19.030 -7.534 -33.506 1.00 87.94 344 CYS A C 1
ATOM 2734 O O . CYS A 1 344 ? 19.331 -6.459 -34.009 1.00 87.94 344 CYS A O 1
ATOM 2736 N N . ASP A 1 345 ? 19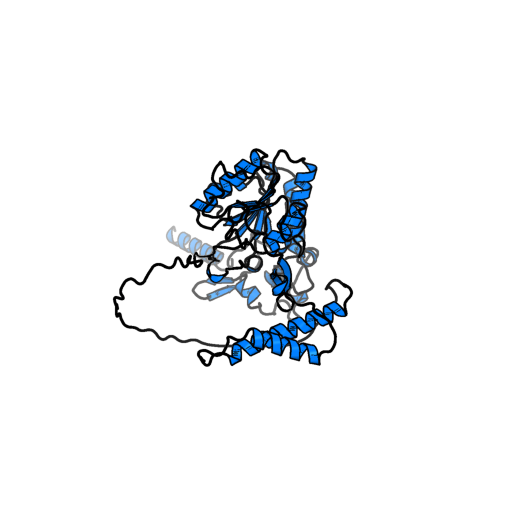.912 -8.522 -33.330 1.00 86.38 345 ASP A N 1
ATOM 2737 C CA . ASP A 1 345 ? 21.363 -8.421 -33.599 1.00 86.38 345 ASP A CA 1
ATOM 2738 C C . ASP A 1 345 ? 21.750 -8.253 -35.080 1.00 86.38 345 ASP A C 1
ATOM 2740 O O . ASP A 1 345 ? 22.928 -8.192 -35.417 1.00 86.38 345 ASP A O 1
ATOM 2744 N N . VAL A 1 346 ? 20.774 -8.229 -35.992 1.00 88.38 346 VAL A N 1
ATOM 2745 C CA . VAL A 1 346 ? 21.010 -8.114 -37.442 1.00 88.38 346 VAL A CA 1
ATOM 2746 C C . VAL A 1 346 ? 20.512 -6.784 -37.994 1.00 88.38 346 VAL A C 1
ATOM 2748 O O . VAL A 1 346 ? 21.133 -6.212 -38.885 1.00 88.38 346 VAL A O 1
ATOM 2751 N N . CYS A 1 347 ? 19.361 -6.299 -37.520 1.00 87.44 347 CYS A N 1
ATOM 2752 C CA . CYS A 1 347 ? 18.722 -5.104 -38.078 1.00 87.44 347 CYS A CA 1
ATOM 2753 C C . CYS A 1 347 ? 18.446 -3.995 -37.063 1.00 87.44 347 CYS A C 1
ATOM 2755 O O . CYS A 1 347 ? 17.850 -2.978 -37.451 1.00 87.44 347 CYS A O 1
ATOM 2757 N N . ASP A 1 348 ? 18.833 -4.210 -35.803 1.00 87.25 348 ASP A N 1
ATOM 2758 C CA . ASP A 1 348 ? 18.729 -3.266 -34.691 1.00 87.25 348 ASP A CA 1
ATOM 2759 C C . ASP A 1 348 ? 17.302 -2.827 -34.351 1.00 87.25 348 ASP A C 1
ATOM 2761 O O . ASP A 1 348 ? 17.073 -1.856 -33.633 1.00 87.25 348 ASP A O 1
ATOM 2765 N N . ARG A 1 349 ? 16.288 -3.519 -34.873 1.00 86.88 349 ARG A N 1
ATOM 2766 C CA . ARG A 1 349 ? 14.896 -3.221 -34.535 1.00 86.88 349 ARG A CA 1
ATOM 2767 C C . ARG A 1 349 ? 14.524 -3.845 -33.204 1.00 86.88 349 ARG A C 1
ATOM 2769 O O . ARG A 1 349 ? 14.795 -5.025 -32.983 1.00 86.88 349 ARG A O 1
ATOM 2776 N N . TRP A 1 350 ? 13.840 -3.057 -32.385 1.00 87.69 350 TRP A N 1
ATOM 2777 C CA . TRP A 1 350 ? 13.152 -3.526 -31.193 1.00 87.69 350 TRP A CA 1
ATOM 2778 C C . TRP A 1 350 ? 11.957 -4.396 -31.574 1.00 87.69 350 TRP A C 1
ATOM 2780 O O . TRP A 1 350 ? 11.153 -4.017 -32.428 1.00 87.69 350 TRP A O 1
ATOM 2790 N N . ARG A 1 351 ? 11.867 -5.567 -30.948 1.00 86.69 351 ARG A N 1
ATOM 2791 C CA . ARG A 1 351 ? 10.806 -6.553 -31.134 1.00 86.69 351 ARG A CA 1
ATOM 2792 C C . ARG A 1 351 ? 10.193 -6.935 -29.802 1.00 86.69 351 ARG A C 1
ATOM 2794 O O . ARG A 1 351 ? 10.902 -7.019 -28.801 1.00 86.69 351 ARG A O 1
ATOM 2801 N N . GLU A 1 352 ? 8.884 -7.149 -29.811 1.00 85.88 352 GLU A N 1
ATOM 2802 C CA . GLU A 1 352 ? 8.176 -7.745 -28.675 1.00 85.88 352 GLU A CA 1
ATOM 2803 C C . GLU A 1 352 ? 8.537 -9.235 -28.622 1.00 85.88 352 GLU A C 1
ATOM 2805 O O . GLU A 1 352 ? 8.547 -9.906 -29.660 1.00 85.88 352 GLU A O 1
ATOM 2810 N N . LEU A 1 353 ? 8.862 -9.757 -27.439 1.00 80.12 353 LEU A N 1
ATOM 2811 C CA . LEU A 1 353 ? 9.095 -11.191 -27.283 1.00 80.12 353 LEU A CA 1
ATOM 2812 C C . LEU A 1 353 ? 7.769 -11.974 -27.401 1.00 80.12 353 LEU A C 1
ATOM 2814 O O . LEU A 1 353 ? 6.752 -11.551 -26.842 1.00 80.12 353 LEU A O 1
ATOM 2818 N N . PRO A 1 354 ? 7.742 -13.106 -28.132 1.00 74.69 354 PRO A N 1
ATOM 2819 C CA . PRO A 1 354 ? 6.536 -13.912 -28.303 1.00 74.69 354 PRO A CA 1
ATOM 2820 C C . PRO A 1 354 ? 6.118 -14.635 -27.013 1.00 74.69 354 PRO A C 1
ATOM 2822 O O . PRO A 1 354 ? 6.920 -14.867 -26.108 1.00 74.69 354 PRO A O 1
ATOM 2825 N N . TYR A 1 355 ? 4.841 -15.030 -26.952 1.00 62.44 355 TYR A N 1
ATOM 2826 C CA . TYR A 1 355 ? 4.241 -15.748 -25.823 1.00 62.44 355 TYR A CA 1
ATOM 2827 C C . TYR A 1 355 ? 4.891 -17.136 -25.687 1.00 62.44 355 TYR A C 1
ATOM 2829 O O . TYR A 1 355 ? 4.591 -18.042 -26.457 1.00 62.44 355 TYR A O 1
ATOM 2837 N N . GLY A 1 356 ? 5.853 -17.268 -24.771 1.00 69.12 356 GLY A N 1
ATOM 2838 C CA . GLY A 1 356 ? 6.666 -18.479 -24.590 1.00 69.12 356 GLY A CA 1
ATOM 2839 C C . GLY A 1 356 ? 8.177 -18.234 -24.534 1.00 69.12 356 GLY A C 1
ATOM 2840 O O . GLY A 1 356 ? 8.916 -19.156 -24.207 1.00 69.12 356 GLY A O 1
ATOM 2841 N N . GLN A 1 357 ? 8.644 -17.012 -24.813 1.00 73.38 357 GLN A N 1
ATOM 2842 C CA . GLN A 1 357 ? 10.046 -16.622 -24.638 1.00 73.38 357 GLN A CA 1
ATOM 2843 C C . GLN A 1 357 ? 10.158 -15.515 -23.581 1.00 73.38 357 GLN A C 1
ATOM 2845 O O . GLN A 1 357 ? 9.559 -14.452 -23.740 1.00 73.38 357 GLN A O 1
ATOM 2850 N N . SER A 1 358 ? 10.931 -15.743 -22.514 1.00 72.00 358 SER A N 1
ATOM 2851 C CA . SER A 1 358 ? 11.248 -14.690 -21.539 1.00 72.00 358 SER A CA 1
ATOM 2852 C C . SER A 1 358 ? 12.452 -13.854 -21.987 1.00 72.00 358 SER A C 1
ATOM 2854 O O . SER A 1 358 ? 13.238 -14.269 -22.846 1.00 72.00 358 SER A O 1
ATOM 2856 N N . LEU A 1 359 ? 12.631 -12.669 -21.391 1.00 73.12 359 LEU A N 1
ATOM 2857 C CA . LEU A 1 359 ? 13.811 -11.843 -21.660 1.00 73.12 359 LEU A CA 1
ATOM 2858 C C . LEU A 1 359 ? 15.099 -12.544 -21.223 1.00 73.12 359 LEU A C 1
ATOM 2860 O O . LEU A 1 359 ? 16.107 -12.424 -21.911 1.00 73.12 359 LEU A O 1
ATOM 2864 N N . ILE A 1 360 ? 15.049 -13.323 -20.138 1.00 71.56 360 ILE A N 1
ATOM 2865 C CA . ILE A 1 360 ? 16.182 -14.133 -19.676 1.00 71.56 360 ILE A CA 1
ATOM 2866 C C . ILE A 1 360 ? 16.556 -15.172 -20.732 1.00 71.56 360 ILE A C 1
ATOM 2868 O O . ILE A 1 360 ? 17.730 -15.302 -21.056 1.00 71.56 360 ILE A O 1
ATOM 2872 N N . ASP A 1 361 ? 15.581 -15.864 -21.325 1.00 74.38 361 ASP A N 1
ATOM 2873 C CA . ASP A 1 361 ? 15.859 -16.859 -22.370 1.00 74.38 361 ASP A CA 1
ATOM 2874 C C . ASP A 1 361 ? 16.441 -16.214 -23.631 1.00 74.38 361 ASP A C 1
ATOM 2876 O O . ASP A 1 361 ? 17.258 -16.815 -24.326 1.00 74.38 361 ASP A O 1
ATOM 2880 N N . ALA A 1 362 ? 16.008 -14.992 -23.952 1.00 74.50 362 ALA A N 1
ATOM 2881 C CA . ALA A 1 362 ? 16.563 -14.221 -25.056 1.00 74.50 362 ALA A CA 1
ATOM 2882 C C . ALA A 1 362 ? 17.989 -13.724 -24.757 1.00 74.50 362 ALA A C 1
ATOM 2884 O O . ALA A 1 362 ? 18.829 -13.772 -25.648 1.00 74.50 362 ALA A O 1
ATOM 2885 N N . GLN A 1 363 ? 18.272 -13.291 -23.523 1.00 71.00 363 GLN A N 1
ATOM 2886 C CA . GLN A 1 363 ? 19.594 -12.830 -23.073 1.00 71.00 363 GLN A CA 1
ATOM 2887 C C . GLN A 1 363 ? 20.590 -13.973 -22.843 1.00 71.00 363 GLN A C 1
ATOM 2889 O O . GLN A 1 363 ? 21.790 -13.776 -22.998 1.00 71.00 363 GLN A O 1
ATOM 2894 N N . ALA A 1 364 ? 20.110 -15.168 -22.494 1.00 74.19 364 ALA A N 1
ATOM 2895 C CA . ALA A 1 364 ? 20.934 -16.368 -22.373 1.00 74.19 364 ALA A CA 1
ATOM 2896 C C . ALA A 1 364 ? 21.489 -16.831 -23.729 1.00 74.19 364 ALA A C 1
ATOM 2898 O O . ALA A 1 364 ? 22.452 -17.597 -23.779 1.00 74.19 364 ALA A O 1
ATOM 2899 N N . LYS A 1 365 ? 20.887 -16.381 -24.836 1.00 73.75 365 LYS A N 1
ATOM 2900 C CA . LYS A 1 365 ? 21.454 -16.547 -26.171 1.00 73.75 365 LYS A CA 1
ATOM 2901 C C . LYS A 1 365 ? 22.439 -15.409 -26.426 1.00 73.75 365 LYS A C 1
ATOM 2903 O O . LYS A 1 365 ? 22.074 -14.243 -26.335 1.00 73.75 365 LYS A O 1
ATOM 2908 N N . ASP A 1 366 ? 23.646 -15.747 -26.876 1.00 73.56 366 ASP A N 1
ATOM 2909 C CA . ASP A 1 366 ? 24.639 -14.751 -27.314 1.00 73.56 366 ASP A CA 1
ATOM 2910 C C . ASP A 1 366 ? 24.122 -13.848 -28.450 1.00 73.56 366 ASP A C 1
ATOM 2912 O O . ASP A 1 366 ? 24.661 -12.768 -28.688 1.00 73.56 366 ASP A O 1
ATOM 2916 N N . LYS A 1 367 ? 23.111 -14.313 -29.199 1.00 83.12 367 LYS A N 1
ATOM 2917 C CA . LYS A 1 367 ? 22.460 -13.580 -30.286 1.00 83.12 367 LYS A CA 1
ATOM 2918 C C . LYS A 1 367 ? 20.969 -13.879 -30.313 1.00 83.12 367 LYS A C 1
ATOM 2920 O O . LYS A 1 367 ? 20.570 -15.037 -30.211 1.00 83.12 367 LYS A O 1
ATOM 2925 N N . TRP A 1 368 ? 20.183 -12.840 -30.555 1.00 87.44 368 TRP A N 1
ATOM 2926 C CA . TRP A 1 368 ? 18.756 -12.891 -30.818 1.00 87.44 368 TRP A CA 1
ATOM 2927 C C . TRP A 1 368 ? 18.424 -12.173 -32.133 1.00 87.44 368 TRP A C 1
ATOM 2929 O O . TRP A 1 368 ? 18.840 -11.034 -32.381 1.00 87.44 368 TRP A O 1
ATOM 2939 N N . SER A 1 369 ? 17.642 -12.806 -33.009 1.00 89.81 369 SER A N 1
ATOM 2940 C CA . SER A 1 369 ? 17.266 -12.202 -34.296 1.00 89.81 369 SER A CA 1
ATOM 2941 C C . SER A 1 369 ? 15.782 -12.309 -34.634 1.00 89.81 369 SER A C 1
ATOM 2943 O O . SER A 1 369 ? 15.099 -13.240 -34.223 1.00 89.81 369 SER A O 1
ATOM 2945 N N . CYS A 1 370 ? 15.288 -11.395 -35.483 1.00 90.06 370 CYS A N 1
ATOM 2946 C CA . CYS A 1 370 ? 13.901 -11.428 -35.960 1.00 90.06 370 CYS A CA 1
ATOM 2947 C C . CYS A 1 370 ? 13.519 -12.761 -36.629 1.00 90.06 370 CYS A C 1
ATOM 2949 O O . CYS A 1 370 ? 12.338 -13.090 -36.662 1.00 90.06 370 CYS A O 1
ATOM 2951 N N . ALA A 1 371 ? 14.490 -13.514 -37.160 1.00 88.62 371 ALA A N 1
ATOM 2952 C CA . ALA A 1 371 ? 14.261 -14.813 -37.793 1.00 88.62 371 ALA A CA 1
ATOM 2953 C C . ALA A 1 371 ? 13.813 -15.907 -36.812 1.00 88.62 371 ALA A C 1
ATOM 2955 O O . ALA A 1 371 ? 13.257 -16.910 -37.242 1.00 88.62 371 ALA A O 1
ATOM 2956 N N . GLU A 1 372 ? 14.020 -15.715 -35.507 1.00 83.88 372 GLU A N 1
ATOM 2957 C CA . GLU A 1 372 ? 13.553 -16.653 -34.479 1.00 83.88 372 GLU A CA 1
ATOM 2958 C C . GLU A 1 372 ? 12.041 -16.588 -34.255 1.00 83.88 372 GLU A C 1
ATOM 2960 O O . GLU A 1 372 ? 11.459 -17.533 -33.735 1.00 83.88 372 GLU A O 1
ATOM 2965 N N . VAL A 1 373 ? 11.408 -15.481 -34.651 1.00 82.62 373 VAL A N 1
ATOM 2966 C CA . VAL A 1 373 ? 9.981 -15.224 -34.403 1.00 82.62 373 VAL A CA 1
ATOM 2967 C C . VAL A 1 373 ? 9.200 -15.104 -35.704 1.00 82.62 373 VAL A C 1
ATOM 2969 O O . VAL A 1 373 ? 8.069 -15.571 -35.808 1.00 82.62 373 VAL A O 1
ATOM 2972 N N . TYR A 1 374 ? 9.799 -14.485 -36.718 1.00 85.06 374 TYR A N 1
ATOM 2973 C CA . TYR A 1 374 ? 9.134 -14.172 -37.971 1.00 85.06 374 TYR A CA 1
ATOM 2974 C C . TYR A 1 374 ? 9.780 -14.948 -39.116 1.00 85.06 374 TYR A C 1
ATOM 2976 O O . TYR A 1 374 ? 10.987 -14.860 -39.330 1.00 85.06 374 TYR A O 1
ATOM 2984 N N . ALA A 1 375 ? 8.969 -15.642 -39.919 1.00 84.38 375 ALA A N 1
ATOM 2985 C CA . ALA A 1 375 ? 9.447 -16.399 -41.080 1.00 84.38 375 ALA A CA 1
ATOM 2986 C C . ALA A 1 375 ? 10.154 -15.517 -42.128 1.00 84.38 375 ALA A C 1
ATOM 2988 O O . ALA A 1 375 ? 11.080 -15.962 -42.798 1.00 84.38 375 ALA A O 1
ATOM 2989 N N . SER A 1 376 ? 9.747 -14.250 -42.247 1.00 87.75 376 SER A N 1
ATOM 2990 C CA . SER A 1 376 ? 10.407 -13.247 -43.094 1.00 87.75 376 SER A CA 1
ATOM 2991 C C . SER A 1 376 ? 11.621 -12.587 -42.430 1.00 87.75 376 SER A C 1
ATOM 2993 O O . SER A 1 376 ? 12.238 -11.695 -43.009 1.00 87.75 376 SER A O 1
ATOM 2995 N N . GLY A 1 377 ? 11.982 -13.005 -41.214 1.00 90.12 377 GLY A N 1
ATOM 2996 C CA . GLY A 1 377 ? 13.137 -12.511 -40.486 1.00 90.12 377 GLY A CA 1
ATOM 2997 C C . GLY A 1 377 ? 13.117 -10.999 -40.324 1.00 90.12 377 GLY A C 1
ATOM 2998 O O . GLY A 1 377 ? 12.135 -10.408 -39.870 1.00 90.12 377 GLY A O 1
ATOM 2999 N N . CYS A 1 378 ? 14.225 -10.356 -40.686 1.00 90.69 378 CYS A N 1
ATOM 3000 C CA . CYS A 1 378 ? 14.311 -8.906 -40.611 1.00 90.69 378 CYS A CA 1
ATOM 3001 C C . CYS A 1 378 ? 13.274 -8.226 -41.518 1.00 90.69 378 CYS A C 1
ATOM 3003 O O . CYS A 1 378 ? 12.809 -7.153 -41.168 1.00 90.69 378 CYS A O 1
ATOM 3005 N N . ASP A 1 379 ? 12.799 -8.811 -42.610 1.00 89.75 379 ASP A N 1
ATOM 3006 C CA . ASP A 1 379 ? 11.872 -8.092 -43.494 1.00 89.75 379 ASP A CA 1
ATOM 3007 C C . ASP A 1 379 ? 10.436 -8.018 -42.944 1.00 89.75 379 ASP A C 1
ATOM 3009 O O . ASP A 1 379 ? 9.601 -7.291 -43.482 1.00 89.75 379 ASP A O 1
ATOM 3013 N N . ALA A 1 380 ? 10.152 -8.679 -41.814 1.00 88.31 380 ALA A N 1
ATOM 3014 C CA . ALA A 1 380 ? 8.891 -8.518 -41.099 1.00 88.31 380 ALA A CA 1
ATOM 3015 C C . ALA A 1 380 ? 8.636 -7.035 -40.726 1.00 88.31 380 ALA A C 1
ATOM 3017 O O . ALA A 1 380 ? 9.521 -6.382 -40.152 1.00 88.31 380 ALA A O 1
ATOM 3018 N N . PRO A 1 381 ? 7.439 -6.479 -40.994 1.00 88.19 381 PRO A N 1
ATOM 3019 C CA . PRO A 1 381 ? 7.075 -5.135 -40.547 1.00 88.19 381 PRO A CA 1
ATOM 3020 C C . PRO A 1 381 ? 7.034 -5.059 -39.012 1.00 88.19 381 PRO A C 1
ATOM 3022 O O . PRO A 1 381 ? 6.903 -6.079 -38.335 1.00 88.19 381 PRO A O 1
ATOM 3025 N N . LEU A 1 382 ? 7.183 -3.854 -38.453 1.00 85.56 382 LEU A N 1
ATOM 3026 C CA . LEU A 1 382 ? 6.949 -3.638 -37.021 1.00 85.56 382 LEU A CA 1
ATOM 3027 C C . LEU A 1 382 ? 5.447 -3.704 -36.737 1.00 85.56 382 LEU A C 1
ATOM 3029 O O . LEU A 1 382 ? 4.647 -3.170 -37.511 1.00 85.56 382 LEU A O 1
ATOM 3033 N N . THR A 1 383 ? 5.059 -4.316 -35.622 1.00 86.12 383 THR A N 1
ATOM 3034 C CA . THR A 1 383 ? 3.673 -4.234 -35.152 1.00 86.12 383 THR A CA 1
ATOM 3035 C C . THR A 1 383 ? 3.341 -2.798 -34.737 1.00 86.12 383 THR A C 1
ATOM 3037 O O . THR A 1 383 ? 4.219 -1.987 -34.434 1.00 86.12 383 THR A O 1
ATOM 3040 N N . ASN A 1 384 ? 2.050 -2.461 -34.663 1.00 82.50 384 ASN A N 1
ATOM 3041 C CA . ASN A 1 384 ? 1.625 -1.151 -34.155 1.00 82.50 384 ASN A CA 1
ATOM 3042 C C . ASN A 1 384 ? 2.116 -0.885 -32.722 1.00 82.50 384 ASN A C 1
ATOM 3044 O O . ASN A 1 384 ? 2.326 0.271 -32.359 1.00 82.50 384 ASN A O 1
ATOM 3048 N N . ARG A 1 385 ? 2.282 -1.936 -31.910 1.00 81.88 385 ARG A N 1
ATOM 3049 C CA . ARG A 1 385 ? 2.835 -1.853 -30.553 1.00 81.88 385 ARG A CA 1
ATOM 3050 C C . ARG A 1 385 ? 4.330 -1.553 -30.588 1.00 81.88 385 ARG A C 1
ATOM 3052 O O . ARG A 1 385 ? 4.736 -0.553 -30.006 1.00 81.88 385 ARG A O 1
ATOM 3059 N N . GLU A 1 386 ? 5.103 -2.340 -31.338 1.00 86.31 386 GLU A N 1
ATOM 3060 C CA . GLU A 1 386 ? 6.548 -2.145 -31.535 1.00 86.31 386 GLU A CA 1
ATOM 3061 C C . GLU A 1 386 ? 6.854 -0.734 -32.060 1.00 86.31 386 GLU A C 1
ATOM 3063 O O . GLU A 1 386 ? 7.703 -0.021 -31.527 1.00 86.31 386 GLU A O 1
ATOM 3068 N N . PHE A 1 387 ? 6.107 -0.290 -33.074 1.00 83.94 387 PHE A N 1
ATOM 3069 C CA . PHE A 1 387 ? 6.289 1.027 -33.670 1.00 83.94 387 PHE A CA 1
ATOM 3070 C C . PHE A 1 387 ? 5.953 2.159 -32.693 1.00 83.94 387 PHE A C 1
ATOM 3072 O O . PHE A 1 387 ? 6.694 3.132 -32.608 1.00 83.94 387 PHE A O 1
ATOM 3079 N N . LYS A 1 388 ? 4.856 2.057 -31.932 1.00 81.88 388 LYS A N 1
ATOM 3080 C CA . LYS A 1 388 ? 4.480 3.090 -30.949 1.00 81.88 388 LYS A CA 1
ATOM 3081 C C . LYS A 1 388 ? 5.434 3.143 -29.759 1.00 81.88 388 LYS A C 1
ATOM 3083 O O . LYS A 1 388 ? 5.713 4.239 -29.287 1.00 81.88 388 LYS A O 1
ATOM 3088 N N . ALA A 1 389 ? 5.913 1.993 -29.290 1.00 79.50 389 ALA A N 1
ATOM 3089 C CA . ALA A 1 389 ? 6.840 1.914 -28.165 1.00 79.50 389 ALA A CA 1
ATOM 3090 C C . ALA A 1 389 ? 8.189 2.567 -28.497 1.00 79.50 389 ALA A C 1
ATOM 3092 O O . ALA A 1 389 ? 8.750 3.282 -27.671 1.00 79.50 389 ALA A O 1
ATOM 3093 N N . PHE A 1 390 ? 8.667 2.386 -29.730 1.00 81.31 390 PHE A N 1
ATOM 3094 C CA . PHE A 1 390 ? 9.966 2.885 -30.172 1.00 81.31 390 PHE A CA 1
ATOM 3095 C C . PHE A 1 390 ? 9.835 3.802 -31.376 1.00 81.31 390 PHE A C 1
ATOM 3097 O O . PHE A 1 390 ? 10.502 3.588 -32.380 1.00 81.31 390 PHE A O 1
ATOM 3104 N N . SER A 1 391 ? 9.002 4.840 -31.305 1.00 80.69 391 SER A N 1
ATOM 3105 C CA . SER A 1 391 ? 9.021 5.910 -32.305 1.00 80.69 391 SER A CA 1
ATOM 3106 C C . SER A 1 391 ? 9.070 7.292 -31.681 1.00 80.69 391 SER A C 1
ATOM 3108 O O . SER A 1 391 ? 8.577 7.538 -30.584 1.00 80.69 391 SER A O 1
ATOM 3110 N N . VAL A 1 392 ? 9.679 8.215 -32.419 1.00 76.81 392 VAL A N 1
ATOM 3111 C CA . VAL A 1 392 ? 9.744 9.634 -32.071 1.00 76.81 392 VAL A CA 1
ATOM 3112 C C . VAL A 1 392 ? 9.084 10.463 -33.162 1.00 76.81 392 VAL A C 1
ATOM 3114 O O . VAL A 1 392 ? 9.195 10.161 -34.352 1.00 76.81 392 VAL A O 1
ATOM 3117 N N . ALA A 1 393 ? 8.389 11.526 -32.764 1.00 72.88 393 ALA A N 1
ATOM 3118 C CA . ALA A 1 393 ? 7.798 12.466 -33.704 1.00 72.88 393 ALA A CA 1
ATOM 3119 C C . ALA A 1 393 ? 8.883 13.394 -34.273 1.00 72.88 393 ALA A C 1
ATOM 3121 O O . ALA A 1 393 ? 9.502 14.165 -33.540 1.00 72.88 393 ALA A O 1
ATOM 3122 N N . ARG A 1 394 ? 9.095 13.364 -35.593 1.00 63.34 394 ARG A N 1
ATOM 3123 C CA . ARG A 1 394 ? 10.006 14.266 -36.312 1.00 63.34 394 ARG A CA 1
ATOM 3124 C C . ARG A 1 394 ? 9.254 14.925 -37.466 1.00 63.34 394 ARG A C 1
ATOM 3126 O O . ARG A 1 394 ? 8.744 14.245 -38.347 1.00 63.34 394 ARG A O 1
ATOM 3133 N N . LYS A 1 395 ? 9.175 16.263 -37.462 1.00 63.31 395 LYS A N 1
ATOM 3134 C CA . LYS A 1 395 ? 8.527 17.073 -38.522 1.00 63.31 395 LYS A CA 1
ATOM 3135 C C . LYS A 1 395 ? 7.114 16.583 -38.916 1.00 63.31 395 LYS A C 1
ATOM 3137 O O . LYS A 1 395 ? 6.762 16.576 -40.089 1.00 63.31 395 LYS A O 1
ATOM 3142 N N . GLY A 1 396 ? 6.312 16.159 -37.936 1.00 62.91 396 GLY A N 1
ATOM 3143 C CA . GLY A 1 396 ? 4.940 15.687 -38.169 1.00 62.91 396 GLY A CA 1
ATOM 3144 C C . GLY A 1 396 ? 4.812 14.232 -38.638 1.00 62.91 396 GLY A C 1
ATOM 3145 O O . GLY A 1 396 ? 3.702 13.801 -38.931 1.00 62.91 396 GLY A O 1
ATOM 3146 N N . GLN A 1 397 ? 5.905 13.464 -38.682 1.00 68.56 397 GLN A N 1
ATOM 3147 C CA . GLN A 1 397 ? 5.894 12.025 -38.964 1.00 68.56 397 GLN A CA 1
ATOM 3148 C C . GLN A 1 397 ? 6.552 11.244 -37.820 1.00 68.56 397 GLN A C 1
ATOM 3150 O O . GLN A 1 397 ? 7.547 11.685 -37.245 1.00 68.56 397 GLN A O 1
ATOM 3155 N N . ALA A 1 398 ? 5.989 10.087 -37.469 1.00 73.06 398 ALA A N 1
ATOM 3156 C CA . ALA A 1 398 ? 6.585 9.178 -36.494 1.00 73.06 398 ALA A CA 1
ATOM 3157 C C . ALA A 1 398 ? 7.688 8.347 -37.167 1.00 73.06 398 ALA A C 1
ATOM 3159 O O . ALA A 1 398 ? 7.467 7.776 -38.235 1.00 73.06 398 ALA A O 1
ATOM 3160 N N . VAL A 1 399 ? 8.871 8.284 -36.554 1.00 79.00 399 VAL A N 1
ATOM 3161 C CA . VAL A 1 399 ? 10.024 7.520 -37.054 1.00 79.00 399 VAL A CA 1
ATOM 3162 C C . VAL A 1 399 ? 10.436 6.499 -36.003 1.00 79.00 399 VAL A C 1
ATOM 3164 O O . VAL A 1 399 ? 10.654 6.874 -34.852 1.00 79.00 399 VAL A O 1
ATOM 3167 N N . ALA A 1 400 ? 10.553 5.229 -36.398 1.00 80.81 400 ALA A N 1
ATOM 3168 C CA . ALA A 1 400 ? 10.970 4.156 -35.502 1.00 80.81 400 ALA A CA 1
ATOM 3169 C C . ALA A 1 400 ? 12.456 4.276 -35.116 1.00 80.81 400 ALA A C 1
ATOM 3171 O O . ALA A 1 400 ? 13.316 4.493 -35.973 1.00 80.81 400 ALA A O 1
ATOM 3172 N N . LEU A 1 401 ? 12.748 4.108 -33.830 1.00 81.31 401 LEU A N 1
ATOM 3173 C CA . LEU A 1 401 ? 14.083 4.048 -33.257 1.00 81.31 401 LEU A CA 1
ATOM 3174 C C . LEU A 1 401 ? 14.684 2.654 -33.462 1.00 81.31 401 LEU A C 1
ATOM 3176 O O . LEU A 1 401 ? 13.986 1.639 -33.434 1.00 81.31 401 LEU A O 1
ATOM 3180 N N . LYS A 1 402 ? 16.003 2.619 -33.638 1.00 81.75 402 LYS A N 1
ATOM 3181 C CA . LYS A 1 402 ? 16.805 1.395 -33.659 1.00 81.75 402 LYS A CA 1
ATOM 3182 C C . LYS A 1 402 ? 17.687 1.345 -32.415 1.00 81.75 402 LYS A C 1
ATOM 3184 O O . LYS A 1 402 ? 18.082 2.392 -31.906 1.00 81.75 402 LYS A O 1
ATOM 3189 N N . ALA A 1 403 ? 17.963 0.144 -31.931 1.00 71.94 403 ALA A N 1
ATOM 3190 C CA . ALA A 1 403 ? 18.919 -0.100 -30.868 1.00 71.94 403 ALA A CA 1
ATOM 3191 C C . ALA A 1 403 ? 20.336 0.029 -31.424 1.00 71.94 403 ALA A C 1
ATOM 3193 O O . ALA A 1 403 ? 20.699 -0.671 -32.357 1.00 71.94 403 ALA A O 1
ATOM 3194 N N . ASP A 1 404 ? 21.153 0.911 -30.872 1.00 65.25 404 ASP A N 1
ATOM 3195 C CA . ASP A 1 404 ? 22.558 0.977 -31.263 1.00 65.25 404 ASP A CA 1
ATOM 3196 C C . ASP A 1 404 ? 23.343 -0.078 -30.467 1.00 65.25 404 ASP A C 1
ATOM 3198 O O . ASP A 1 404 ? 23.975 0.221 -29.466 1.00 65.25 404 ASP A O 1
ATOM 3202 N N . LYS A 1 405 ? 23.263 -1.360 -30.847 1.00 62.28 405 LYS A N 1
ATOM 3203 C CA . LYS A 1 405 ? 23.941 -2.442 -30.096 1.00 62.28 405 LYS A CA 1
ATOM 3204 C C . LYS A 1 405 ? 25.477 -2.356 -30.140 1.00 62.28 405 LYS A C 1
ATOM 3206 O O . LYS A 1 405 ? 26.159 -3.089 -29.424 1.00 62.28 405 LYS A O 1
ATOM 3211 N N . HIS A 1 406 ? 26.030 -1.463 -30.962 1.00 56.62 406 HIS A N 1
ATOM 3212 C CA . HIS A 1 406 ? 27.468 -1.256 -31.133 1.00 56.62 406 HIS A CA 1
ATOM 3213 C C . HIS A 1 406 ? 27.923 0.191 -30.853 1.00 56.62 406 HIS A C 1
ATOM 3215 O O . HIS A 1 406 ? 29.093 0.512 -31.070 1.00 56.62 406 HIS A O 1
ATOM 3221 N N . GLY A 1 407 ? 27.040 1.051 -30.341 1.00 48.28 407 GLY A N 1
ATOM 3222 C CA . GLY A 1 407 ? 27.296 2.466 -30.079 1.00 48.28 407 GLY A CA 1
ATOM 3223 C C . GLY A 1 407 ? 26.390 3.001 -28.971 1.00 48.28 407 GLY A C 1
ATOM 3224 O O . GLY A 1 407 ? 25.352 2.438 -28.659 1.00 48.28 407 GLY A O 1
ATOM 3225 N N . THR A 1 408 ? 26.839 4.046 -28.281 1.00 40.72 408 THR A N 1
ATOM 3226 C CA . THR A 1 408 ? 26.244 4.527 -27.025 1.00 40.72 408 THR A CA 1
ATOM 3227 C C . THR A 1 408 ? 24.752 4.843 -27.171 1.00 40.72 408 THR A C 1
ATOM 3229 O O . THR A 1 408 ? 24.393 5.776 -27.888 1.00 40.72 408 THR A O 1
ATOM 3232 N N . ASP A 1 409 ? 23.929 4.056 -26.479 1.00 42.50 409 ASP A N 1
ATOM 3233 C CA . ASP A 1 409 ? 22.490 4.165 -26.241 1.00 42.50 409 ASP A CA 1
ATOM 3234 C C . ASP A 1 409 ? 21.756 5.339 -26.918 1.00 42.50 409 ASP A C 1
ATOM 3236 O O . ASP A 1 409 ? 21.787 6.489 -26.482 1.00 42.50 409 ASP A O 1
ATOM 3240 N N . ILE A 1 410 ? 20.998 4.975 -27.959 1.00 41.59 410 ILE A N 1
ATOM 3241 C CA . ILE A 1 410 ? 19.917 5.741 -28.597 1.00 41.59 410 ILE A CA 1
ATOM 3242 C C . ILE A 1 410 ? 20.366 7.095 -29.178 1.00 41.59 410 ILE A C 1
ATOM 3244 O O . ILE A 1 410 ? 20.040 8.171 -28.675 1.00 41.59 410 ILE A O 1
ATOM 3248 N N . LEU A 1 411 ? 21.005 7.053 -30.351 1.00 41.56 411 LEU A N 1
ATOM 3249 C CA . LEU A 1 411 ? 21.122 8.221 -31.225 1.00 41.56 411 LEU A CA 1
ATOM 3250 C C . LEU A 1 411 ? 19.985 8.245 -32.264 1.00 41.56 411 LEU A C 1
ATOM 3252 O O . LEU A 1 411 ? 19.759 7.250 -32.960 1.00 41.56 411 LEU A O 1
ATOM 3256 N N . PRO A 1 412 ? 19.293 9.383 -32.469 1.00 38.16 412 PRO A N 1
ATOM 3257 C CA . PRO A 1 412 ? 18.435 9.560 -33.631 1.00 38.16 412 PRO A CA 1
ATOM 3258 C C . PRO A 1 412 ? 19.310 9.610 -34.892 1.00 38.16 412 PRO A C 1
ATOM 3260 O O . PRO A 1 412 ? 19.837 10.656 -35.254 1.00 38.16 412 PRO A O 1
ATOM 3263 N N . GLY A 1 413 ? 19.478 8.463 -35.553 1.00 39.62 413 GLY A N 1
ATOM 3264 C CA . GLY A 1 413 ? 20.008 8.331 -36.913 1.00 39.62 413 GLY A CA 1
ATOM 3265 C C . GLY A 1 413 ? 21.303 9.104 -37.191 1.00 39.62 413 GLY A C 1
ATOM 3266 O O . GLY A 1 413 ? 21.290 10.126 -37.880 1.00 39.62 413 GLY A O 1
ATOM 3267 N N . ALA A 1 414 ? 22.443 8.564 -36.757 1.00 42.25 414 ALA A N 1
ATOM 3268 C CA . ALA A 1 414 ? 23.792 9.110 -36.967 1.00 42.25 414 ALA A CA 1
ATOM 3269 C C . ALA A 1 414 ? 24.278 9.169 -38.442 1.00 42.25 414 ALA A C 1
ATOM 3271 O O . ALA A 1 414 ? 25.461 9.363 -38.708 1.00 42.25 414 ALA A O 1
ATOM 3272 N N . GLY A 1 415 ? 23.382 9.056 -39.428 1.00 45.03 415 GLY A N 1
ATOM 3273 C CA . GLY A 1 415 ? 23.694 9.271 -40.845 1.00 45.03 415 GLY A CA 1
ATOM 3274 C C . GLY A 1 415 ? 23.606 10.735 -41.300 1.00 45.03 415 GLY A C 1
ATOM 3275 O O . GLY A 1 415 ? 24.128 11.065 -42.366 1.00 45.03 415 GLY A O 1
ATOM 3276 N N . GLU A 1 416 ? 22.955 11.605 -40.518 1.00 44.06 416 GLU A N 1
ATOM 3277 C CA . GLU A 1 416 ? 22.670 13.001 -40.895 1.00 44.06 416 GLU A CA 1
ATOM 3278 C C . GLU A 1 416 ? 23.475 14.020 -40.066 1.00 44.06 416 GLU A C 1
ATOM 3280 O O . GLU A 1 416 ? 23.961 15.003 -40.619 1.00 44.06 416 GLU A O 1
ATOM 3285 N N . ALA A 1 417 ? 23.738 13.743 -38.782 1.00 42.09 417 ALA A N 1
ATOM 3286 C CA . ALA A 1 417 ? 24.560 14.605 -37.919 1.00 42.09 417 ALA A CA 1
ATOM 3287 C C . ALA A 1 417 ? 26.019 14.716 -38.400 1.00 42.09 417 ALA A C 1
ATOM 3289 O O . ALA A 1 417 ? 26.603 15.797 -38.371 1.00 42.09 417 ALA A O 1
ATOM 3290 N N . ARG A 1 418 ? 26.582 13.619 -38.925 1.00 46.53 418 ARG A N 1
ATOM 3291 C CA . ARG A 1 418 ? 27.941 13.594 -39.481 1.00 46.53 418 ARG A CA 1
ATOM 3292 C C . ARG A 1 418 ? 28.063 14.420 -40.764 1.00 46.53 418 ARG A C 1
ATOM 3294 O O . ARG A 1 418 ? 29.005 15.185 -40.900 1.00 46.53 418 ARG A O 1
ATOM 3301 N N . ARG A 1 419 ? 27.057 14.359 -41.646 1.00 51.12 419 ARG A N 1
ATOM 3302 C CA . ARG A 1 419 ? 27.031 15.162 -42.883 1.00 51.12 419 ARG A CA 1
ATOM 3303 C C . ARG A 1 419 ? 26.839 16.652 -42.610 1.00 51.12 419 ARG A C 1
ATOM 3305 O O . ARG A 1 419 ? 27.349 17.469 -43.362 1.00 51.12 419 ARG A O 1
ATOM 3312 N N . ILE A 1 420 ? 26.109 17.010 -41.551 1.00 51.94 420 ILE A N 1
ATOM 3313 C CA . ILE A 1 420 ? 25.928 18.408 -41.132 1.00 51.94 420 ILE A CA 1
ATOM 3314 C C . ILE A 1 420 ? 27.215 18.955 -40.497 1.00 51.94 420 ILE A C 1
ATOM 3316 O O . ILE A 1 420 ? 27.595 20.084 -40.792 1.00 51.94 420 ILE A O 1
ATOM 3320 N N . ALA A 1 421 ? 27.911 18.156 -39.682 1.00 51.00 421 ALA A N 1
ATOM 3321 C CA . ALA A 1 421 ? 29.189 18.545 -39.085 1.00 51.00 421 ALA A CA 1
ATOM 3322 C C . ALA A 1 421 ? 30.314 18.679 -40.130 1.00 51.00 421 ALA A C 1
ATOM 3324 O O . ALA A 1 421 ? 31.072 19.642 -40.078 1.00 51.00 421 ALA A O 1
ATOM 3325 N N . GLU A 1 422 ? 30.385 17.764 -41.103 1.00 56.50 422 GLU A N 1
ATOM 3326 C CA . GLU A 1 422 ? 31.363 17.816 -42.203 1.00 56.50 422 GLU A CA 1
ATOM 3327 C C . GLU A 1 422 ? 31.098 19.020 -43.130 1.00 56.50 422 GLU A C 1
ATOM 3329 O O . GLU A 1 422 ? 32.027 19.748 -43.469 1.00 56.50 422 GLU A O 1
ATOM 3334 N N . ARG A 1 423 ? 29.830 19.333 -43.440 1.00 54.47 423 ARG A N 1
ATOM 3335 C CA . ARG A 1 423 ? 29.476 20.502 -44.268 1.00 54.47 423 ARG A CA 1
ATOM 3336 C C . ARG A 1 423 ? 29.739 21.842 -43.567 1.00 54.47 423 ARG A C 1
ATOM 3338 O O . ARG A 1 423 ? 30.190 22.782 -44.206 1.00 54.47 423 ARG A O 1
ATOM 3345 N N . ALA A 1 424 ? 29.513 21.917 -42.253 1.00 53.66 424 ALA A N 1
ATOM 3346 C CA . ALA A 1 424 ? 29.806 23.111 -41.456 1.00 53.66 424 ALA A CA 1
ATOM 3347 C C . ALA A 1 424 ? 31.316 23.346 -41.247 1.00 53.66 424 ALA A C 1
ATOM 3349 O O . ALA A 1 424 ? 31.734 24.479 -41.009 1.00 53.66 424 ALA A O 1
ATOM 3350 N N . HIS A 1 425 ? 32.132 22.289 -41.316 1.00 60.97 425 HIS A N 1
ATOM 3351 C CA . HIS A 1 425 ? 33.589 22.388 -41.255 1.00 60.97 425 HIS A CA 1
ATOM 3352 C C . HIS A 1 425 ? 34.174 22.894 -42.584 1.00 60.97 425 HIS A C 1
ATOM 3354 O O . HIS A 1 425 ? 35.032 23.775 -42.573 1.00 60.97 425 HIS A O 1
ATOM 3360 N N . ASP A 1 426 ? 33.662 22.408 -43.718 1.00 59.88 426 ASP A N 1
ATOM 3361 C CA . ASP A 1 426 ? 34.100 22.851 -45.049 1.00 59.88 426 ASP A CA 1
ATOM 3362 C C . ASP A 1 426 ? 33.679 24.297 -45.364 1.00 59.88 426 ASP A C 1
ATOM 3364 O O . ASP A 1 426 ? 34.449 25.037 -45.971 1.00 59.88 426 ASP A O 1
ATOM 3368 N N . GLU A 1 427 ? 32.502 24.744 -44.908 1.00 57.28 427 GLU A N 1
ATOM 3369 C CA . GLU A 1 427 ? 32.048 26.132 -45.100 1.00 57.28 427 GLU A CA 1
ATOM 3370 C C . GLU A 1 427 ? 32.868 27.141 -44.270 1.00 57.28 427 GLU A C 1
ATOM 3372 O O . GLU A 1 427 ? 33.192 28.215 -44.770 1.00 57.28 427 GLU A O 1
ATOM 3377 N N . ARG A 1 428 ? 33.307 26.784 -43.050 1.00 56.19 428 ARG A N 1
ATOM 3378 C CA . ARG A 1 428 ? 34.199 27.645 -42.242 1.00 56.19 428 ARG A CA 1
ATOM 3379 C C . ARG A 1 428 ? 35.624 27.706 -42.779 1.00 56.19 428 ARG A C 1
ATOM 3381 O O . ARG A 1 428 ? 36.236 28.768 -42.750 1.00 56.19 428 ARG A O 1
ATOM 3388 N N . ALA A 1 429 ? 36.139 26.596 -43.304 1.00 55.16 429 ALA A N 1
ATOM 3389 C CA . ALA A 1 429 ? 37.456 26.569 -43.936 1.00 55.16 429 ALA A CA 1
ATOM 3390 C C . ALA A 1 429 ? 37.516 27.424 -45.217 1.00 55.16 429 ALA A C 1
ATOM 3392 O O . ALA A 1 429 ? 38.599 27.838 -45.621 1.00 55.16 429 ALA A O 1
ATOM 3393 N N . HIS A 1 430 ? 36.364 27.699 -45.839 1.00 55.81 430 HIS A N 1
ATOM 3394 C CA . HIS A 1 430 ? 36.260 28.513 -47.048 1.00 55.81 430 HIS A CA 1
ATOM 3395 C C . HIS A 1 430 ? 36.016 30.011 -46.785 1.00 55.81 430 HIS A C 1
ATOM 3397 O O . HIS A 1 430 ? 36.199 30.808 -47.703 1.00 55.81 430 HIS A O 1
ATOM 3403 N N . GLU A 1 431 ? 35.607 30.393 -45.568 1.00 51.22 431 GLU A N 1
ATOM 3404 C CA . GLU A 1 431 ? 35.428 31.793 -45.143 1.00 51.22 431 GLU A CA 1
ATOM 3405 C C . GLU A 1 431 ? 36.664 32.371 -44.421 1.00 51.22 431 GLU A C 1
ATOM 3407 O O . GLU A 1 431 ? 36.810 33.591 -44.350 1.00 51.22 431 GLU A O 1
ATOM 3412 N N . GLU A 1 432 ? 37.564 31.522 -43.907 1.00 51.31 432 GLU A N 1
ATOM 3413 C CA . GLU A 1 432 ? 38.796 31.931 -43.201 1.00 51.31 432 GLU A CA 1
ATOM 3414 C C . GLU A 1 432 ? 40.092 31.817 -44.041 1.00 51.31 432 GLU A C 1
ATOM 3416 O O . GLU A 1 432 ? 41.181 32.074 -43.521 1.00 51.31 432 GLU A O 1
ATOM 3421 N N . GLY A 1 433 ? 39.997 31.466 -45.329 1.00 43.44 433 GLY A N 1
ATOM 3422 C CA . GLY A 1 433 ? 41.110 31.453 -46.295 1.00 43.44 433 GLY A CA 1
ATOM 3423 C C . GLY A 1 433 ? 40.832 32.353 -47.487 1.00 43.44 433 GLY A C 1
ATOM 3424 O O . GLY A 1 433 ? 41.809 32.947 -48.002 1.00 43.44 433 GLY A O 1
#

Foldseek 3Di:
DDDDDQQFWFFDQQFLPRATDTGGPVRDDDDDPPDPVVLVVVVVVVVVVVDDDDDDDDPPPPVVVVVVVVSSVRRNVVVVVVVVDPDDDPDDDDDDDDDDDDYDDDDDDDDDDDDDDDDDDDDDDDPPVPLPPQPAFQDGVLVLVLLCQLVVWDDARSVRNETELEEELDFSDPNDTSRRYPYYHYPVNRSLDPVNAPARGEYEYEHHQPPVRCQSVLVVQLCCQAVPRHQKYKYKYFPPVVDPSVVSLQQWKKFWFDLVLDDGPSNVSYPPPTIMMITIGGHPPDDPVSVVSSVVSVCVSCVVGGDIDRDDDPVVVVDVVVVVVVVVVVVVCQVPPQQDWDAAPPQQAIDRDDDPDTPVNCVVDPGDWQVVPDVVTPVDDHDPVSQVVAWDDDPNDTDGWGAPPPDPGTDPDPPVVVVVVVVVVVVVVVVVD

Organism: Micromonas pusilla (NCBI:txid38833)

Secondary structure (DSSP, 8-state):
-PPPPPPPEEEEE-TTT--EEEEEGGG--------HHHHHHHHHHHHHHSSPPSS---S-HHHHHHHHHHHHHHHHHHHHHHHH-S---S------------------------------------------S--TTPPPHHHHHHHHHHTTPPPP-SS--SEEEEEEEEES-SSS-SS-EEEEEETTT-TTSTTS--TT-EEEE---S-HHHHHHHHHHHHHHHHTTSSSEEEEEEE--TTSHHHHHTTTS-EEEE-TTT---SS-TTS-TTS-EEEEEEE-TTS-HHHHHHHHHHHHHHHTTTEEEE----HHHHTSHHHHHHHHHHHHHHHHH-S--EEE-TTT-BEEEPPTT--HHHHHTSS---GGGT-TTGGGSPPPHHHHHHTEEEETTEEEE-B--TTSSS--S-TTTHHHHHHHHHHHHHHH--

InterPro domains:
  IPR011124 Zinc finger, CW-type [PF07496] (341-381)
  IPR011124 Zinc finger, CW-type [PS51050] (335-386)